Protein AF-0000000080322195 (afdb_homodimer)

Secondary structure (DSSP, 8-state):
--EEEE--S------HHHHHHHHHHT----SS--B--HHHHHHHH--TT-EEEE-SBTTBB--HHHHHHHHHTT--SEEEEEEE-HHHHHHHHHTT-EEEEEEEE----HHHHHHHHTTSSEEEE--HHHHHHHHHHHHHT-SEEEESTTTTSTTTTTSS-EEEE-TTT-SEEEEEEP---SEEEEEEEEE-TTS-EE--S--SSHHHHHHH-SEEEEEEEEE--HHHHHH-GGG-SB-GGG-SEEEE-TTTTTTSBBTTTB---HHHHHHHHT--SHHHHHHHHIIIIIT-SSHHHHIIIII-HHHHHHHHHHHHHHHHT-/--EEEE--S------HHHHHHHHHHT----SS--B--HHHHHHHH--TT-EEEE-SBTTBB--HHHHHHHHHTT--SEEEEEEE-HHHHHHHHHTT-EEEEEEEE----HHHHHHHHTTSSEEEE--HHHHHHHHHHHHHT-SEEEESTTTTSTTTTTSS-EEEE-TTT-SEEEEEEP---SEEEEEEEEE-TTS-EE--S--SSHHHHHHH-SEEEEEEEEE--HHHHHH-GGG--B-GGG-SEEEE-TTTTTTSBBTTTB---HHHHHHHHT--SHHHHHHHHIIIIIT-SSHHHHIIIII-HHHHHHHHHHHHHHHHT-

pLDDT: mean 90.66, std 10.28, range [28.66, 98.88]

InterPro domains:
  IPR004165 Coenzyme A transferase family I [PF01144] (39-248)
  IPR004165 Coenzyme A transferase family I [SM00882] (35-249)
  IPR037171 NagB/RpiA transferase-like [SSF100950] (33-301)

Solvent-accessible surface area (backbone atoms only — not comparable to full-atom values): 31816 Å² total; per-residue (Å²): 55,53,76,72,47,69,26,72,32,84,69,75,73,59,57,40,67,58,49,50,49,43,48,72,73,65,42,58,53,60,93,44,85,26,59,47,52,63,69,54,48,44,66,73,61,56,57,68,54,33,34,36,33,43,39,57,22,45,65,43,32,10,35,36,44,58,51,45,48,42,54,63,67,61,42,30,55,21,33,36,36,23,52,38,35,41,60,58,50,40,51,36,46,70,68,55,21,36,40,34,36,42,29,24,38,78,55,66,39,63,34,48,49,51,37,38,74,71,62,63,30,46,76,34,45,43,41,43,64,52,53,50,45,12,22,42,16,24,39,71,53,27,65,34,32,59,40,68,82,52,63,92,44,81,47,30,52,41,17,54,31,32,30,27,37,32,90,88,77,65,44,81,35,31,37,33,54,14,28,49,32,48,23,24,40,36,36,33,51,33,23,24,50,39,27,36,23,28,66,69,65,92,73,84,58,54,48,30,43,39,58,14,19,68,32,20,38,36,33,12,48,35,78,48,64,62,65,60,46,70,74,39,53,77,53,52,58,37,56,25,54,54,28,62,29,23,22,83,27,67,70,26,17,49,52,15,10,34,80,97,57,26,40,50,38,62,66,62,44,50,56,60,56,63,39,62,46,70,68,56,44,52,50,46,43,44,65,62,36,65,68,37,93,42,66,67,45,28,44,60,75,70,61,27,66,68,54,54,51,49,25,31,51,53,34,56,56,54,58,68,74,96,56,55,76,74,46,68,28,72,32,83,68,74,73,57,56,39,66,56,49,51,49,41,49,72,75,66,44,59,54,60,92,44,85,27,60,47,55,62,69,54,47,44,66,74,62,55,55,67,54,34,34,35,33,44,41,59,22,45,64,44,32,10,35,36,45,58,53,46,47,42,54,63,67,60,42,32,56,21,32,36,36,24,52,38,34,42,59,59,49,42,52,36,48,71,67,56,21,38,40,34,35,42,28,24,38,77,55,67,38,64,35,47,47,50,37,40,74,70,62,63,29,45,77,36,42,43,41,44,66,52,53,50,46,14,23,43,16,24,40,70,52,27,64,36,32,58,41,71,82,52,64,92,44,82,47,32,50,40,18,54,31,34,30,26,37,33,89,86,77,66,44,81,35,32,37,32,53,14,29,49,32,49,22,24,40,36,38,34,51,33,24,24,51,39,28,36,24,27,67,68,64,92,73,86,59,56,48,31,44,40,58,15,19,66,33,20,38,35,34,13,48,34,79,46,65,64,65,60,45,68,74,40,53,78,53,51,58,38,56,26,54,54,27,62,30,25,22,83,27,67,71,27,18,50,51,13,10,37,81,97,57,26,41,50,38,64,67,61,46,48,57,60,58,64,38,62,48,69,69,57,45,51,49,46,45,44,64,61,38,66,68,37,94,42,67,68,43,29,44,61,76,68,62,28,65,69,54,53,52,51,25,30,53,54,34,56,55,53,58,68,74,96

Radius of gyration: 26.54 Å; Cα contacts (8 Å, |Δi|>4): 1556; chains: 2; bounding box: 56×71×61 Å

Organism: NCBI:txid113653

Nearest PDB structures (foldseek):
  1poi-assembly1_A  TM=9.242E-01  e=3.413E-27  Acidaminococcus fermentans
  5n02-assembly1_A  TM=8.565E-01  e=2.895E-23  Myxococcus xanthus DK 1622
  3cdk-assembly1_C  TM=9.092E-01  e=3.772E-18  Bacillus subtilis
  5dbn-assembly2_E  TM=8.834E-01  e=3.186E-15  Escherichia coli DH5[alpha]
  3rrl-assembly1_C  TM=8.432E-01  e=4.586E-15  Helicobacter pylori

Sequence (644 aa):
MEVLDRGDAEFHFVDPDDFREYVRDRKNRNWEDKLMDESEAVKKFVSDGDYLAYDFSSLTRGPQSLIREIIRQRKKYLWICAKFTLLESVLLAGAGCIDKIDVGFLGFGPYIARKVQNGEVKVYDWSNGSITYRLIAGAMGVPFIPARDLLGTDTFKKSGAMAVKDPFTGKPVALLPALNPDVAIIHVQEADIYGNARVYGPTVATLETAMASKKVIISAERIVETIEFRKEPNMTIIPYYLVDAVVHAPFGAYPGGTQGYYEMDSEHYLMLSSIREEEDMQRYLEEYIYSVDSHEEFLEKRVGMKKLKELIKKAQILEGYRMEVLDRGDAEFHFVDPDDFREYVRDRKNRNWEDKLMDESEAVKKFVSDGDYLAYDFSSLTRGPQSLIREIIRQRKKYLWICAKFTLLESVLLAGAGCIDKIDVGFLGFGPYIARKVQNGEVKVYDWSNGSITYRLIAGAMGVPFIPARDLLGTDTFKKSGAMAVKDPFTGKPVALLPALNPDVAIIHVQEADIYGNARVYGPTVATLETAMASKKVIISAERIVETIEFRKEPNMTIIPYYLVDAVVHAPFGAYPGGTQGYYEMDSEHYLMLSSIREEEDMQRYLEEYIYSVDSHEEFLEKRVGMKKLKELIKKAQILEGYR

Foldseek 3Di:
DAFDDFADADDDFDQLVRLVVLLVPPFFQDQDFFADALLCQCVPQPAAQFEEEEFDDLAEQTQQQNLLSCLLVLRAAYEYEYQEPALSVLLCLLSHRYAEYEYQDPPDFQAVVVCCVVNSHPYQYDHSVLSLQLLLCLLVSHQWDKDDVLPPDPNRNSHRWIWGQDPVPRDIIIIRTHDATQEYEGEAAEDESLGFGFHPDDGRCPQSNLSNYSAYEYEYLYHDDVVVCVVPVVRGSHDSSSHNHYYHQNVSSPCHDYQPAFHHDVVVSCQSSNDNDSVSSVVCSVLQRNVADHNVRSCPPPVHPVNNVVRRVVNVVVVVVD/DAFDDFADADDDFDQLVRLVVLLVPPFFQDQDQFADALLCQCVPQPAAQFEEEEFDDLAEFTQQQNLLSLLLVLRAAYEYEYAEPALSVLLCLLSHRYAEYEYQDDPDFQAVVVCCVVNSHPYQYDHSVLSLQLLLCLLVSHFWDKDDVLPPDPNRNSHRWIWGQDPVPRDIIIIRTHDATQEYEGEAAEDESLGFGFHDDDGRCPQSNLSNYSAYEYEYLDHDDPVVCVVPVVRGSHDSSSHNHYYHQNVSSPCHDYQPAFHHDVVVSCQSSNDNDSVSSVVCSVQQRNVADRSVRSCPPPVHDVNNVVGRVVNVVVVVVD

Structure (mmCIF, N/CA/C/O backbone):
data_AF-0000000080322195-model_v1
#
loop_
_entity.id
_entity.type
_entity.pdbx_description
1 polymer 'Acyl CoA:acetate/3-ketoacid CoA transferase, alpha subunit'
#
loop_
_atom_site.group_PDB
_atom_site.id
_atom_site.type_symbol
_atom_site.label_atom_id
_atom_site.label_alt_id
_atom_site.label_comp_id
_atom_site.label_asym_id
_atom_site.label_entity_id
_atom_site.label_seq_id
_atom_site.pdbx_PDB_ins_code
_atom_site.Cartn_x
_atom_site.Cartn_y
_atom_site.Cartn_z
_atom_site.occupancy
_atom_site.B_iso_or_equiv
_atom_site.auth_seq_id
_atom_site.auth_comp_id
_atom_site.auth_asym_id
_atom_site.auth_atom_id
_atom_site.pdbx_PDB_model_num
ATOM 1 N N . MET A 1 1 ? -28.797 -6.578 6.184 1 65 1 MET A N 1
ATOM 2 C CA . MET A 1 1 ? -28.484 -6.152 4.824 1 65 1 MET A CA 1
ATOM 3 C C . MET A 1 1 ? -29.156 -7.059 3.799 1 65 1 MET A C 1
ATOM 5 O O . MET A 1 1 ? -29.109 -8.281 3.912 1 65 1 MET A O 1
ATOM 9 N N . GLU A 1 2 ? -29.969 -6.578 3.076 1 82.06 2 GLU A N 1
ATOM 10 C CA . GLU A 1 2 ? -30.766 -7.285 2.082 1 82.06 2 GLU A CA 1
ATOM 11 C C . GLU A 1 2 ? -29.891 -7.852 0.97 1 82.06 2 GLU A C 1
ATOM 13 O O . GLU A 1 2 ? -29.109 -7.121 0.35 1 82.06 2 GLU A O 1
ATOM 18 N N . VAL A 1 3 ? -30.031 -9.203 0.865 1 86.81 3 VAL A N 1
ATOM 19 C CA . VAL A 1 3 ? -29.328 -9.836 -0.252 1 86.81 3 VAL A CA 1
ATOM 20 C C . VAL A 1 3 ? -30.141 -9.641 -1.537 1 86.81 3 VAL A C 1
ATOM 22 O O . VAL A 1 3 ? -31.312 -9.992 -1.598 1 86.81 3 VAL A O 1
ATOM 25 N N . LEU A 1 4 ? -29.469 -9.133 -2.5 1 90.19 4 LEU A N 1
ATOM 26 C CA . LEU A 1 4 ? -30.125 -8.82 -3.76 1 90.19 4 LEU A CA 1
ATOM 27 C C . LEU A 1 4 ? -29.922 -9.938 -4.777 1 90.19 4 LEU A C 1
ATOM 29 O O . LEU A 1 4 ? -30.797 -10.195 -5.598 1 90.19 4 LEU A O 1
ATOM 33 N N . ASP A 1 5 ? -28.797 -10.461 -4.805 1 89.88 5 ASP A N 1
ATOM 34 C CA . ASP A 1 5 ? -28.422 -11.516 -5.75 1 89.88 5 ASP A CA 1
ATOM 35 C C . ASP A 1 5 ? -27.188 -12.273 -5.273 1 89.88 5 ASP A C 1
ATOM 37 O O . ASP A 1 5 ? -26.5 -11.836 -4.348 1 89.88 5 ASP A O 1
ATOM 41 N N . ARG A 1 6 ? -27 -13.523 -5.863 1 89.62 6 ARG A N 1
ATOM 42 C CA . ARG A 1 6 ? -25.844 -14.336 -5.52 1 89.62 6 ARG A CA 1
ATOM 43 C C . ARG A 1 6 ? -25.25 -14.992 -6.762 1 89.62 6 ARG A C 1
ATOM 45 O O . ARG A 1 6 ? -25.984 -15.4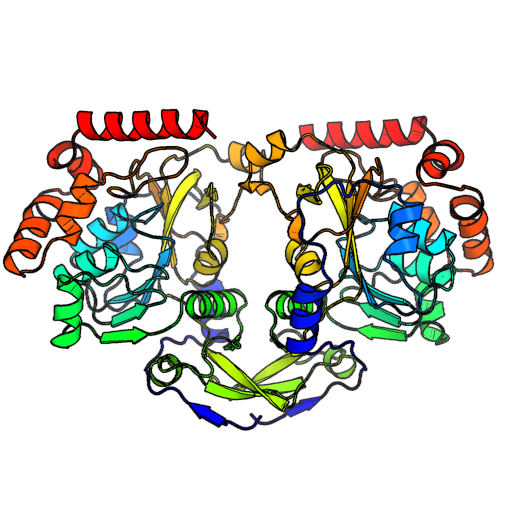53 -7.637 1 89.62 6 ARG A O 1
ATOM 52 N N . GLY A 1 7 ? -23.906 -14.906 -6.766 1 87.62 7 GLY A N 1
ATOM 53 C CA . GLY A 1 7 ? -23.25 -15.695 -7.793 1 87.62 7 GLY A CA 1
ATOM 54 C C . GLY A 1 7 ? -23.359 -17.188 -7.559 1 87.62 7 GLY A C 1
ATOM 55 O O . GLY A 1 7 ? -23.547 -17.641 -6.426 1 87.62 7 GLY A O 1
ATOM 56 N N . ASP A 1 8 ? -23.125 -17.984 -8.625 1 87.56 8 ASP A N 1
ATOM 57 C CA . ASP A 1 8 ? -23.375 -19.406 -8.562 1 87.56 8 ASP A CA 1
ATOM 58 C C . ASP A 1 8 ? -22.078 -20.203 -8.508 1 87.56 8 ASP A C 1
ATOM 60 O O . ASP A 1 8 ? -22.078 -21.406 -8.289 1 87.56 8 ASP A O 1
ATOM 64 N N . ALA A 1 9 ? -21.047 -19.547 -8.578 1 89.38 9 ALA A N 1
ATOM 65 C CA . ALA A 1 9 ? -19.766 -20.266 -8.688 1 89.38 9 ALA A CA 1
ATOM 66 C C . ALA A 1 9 ? -19.25 -20.656 -7.312 1 89.38 9 ALA A C 1
ATOM 68 O O . ALA A 1 9 ? -19.453 -19.938 -6.332 1 89.38 9 ALA A O 1
ATOM 69 N N . GLU A 1 10 ? -18.641 -21.812 -7.293 1 91.75 10 GLU A N 1
ATOM 70 C CA . GLU A 1 10 ? -17.859 -22.156 -6.109 1 91.75 10 GLU A CA 1
ATOM 71 C C . GLU A 1 10 ? -16.672 -21.219 -5.938 1 91.75 10 GLU A C 1
ATOM 73 O O . GLU A 1 10 ? -16.172 -20.641 -6.91 1 91.75 10 GLU A O 1
ATOM 78 N N . PHE A 1 11 ? -16.359 -21 -4.676 1 93.31 11 PHE A N 1
ATOM 79 C CA . PHE A 1 11 ? -15.18 -20.172 -4.41 1 93.31 11 PHE A CA 1
ATOM 80 C C . PHE A 1 11 ? -14.406 -20.688 -3.205 1 93.31 11 PHE A C 1
ATOM 82 O O . PHE A 1 11 ? -14.992 -21.312 -2.316 1 93.31 11 PHE A O 1
ATOM 89 N N . HIS A 1 12 ? -13.094 -20.5 -3.258 1 94.94 12 HIS A N 1
ATOM 90 C CA . HIS A 1 12 ? -12.227 -20.844 -2.135 1 94.94 12 HIS A CA 1
ATOM 91 C C . HIS A 1 12 ? -12.375 -19.828 -1.005 1 94.94 12 HIS A C 1
ATOM 93 O O . HIS A 1 12 ? -12.305 -18.625 -1.236 1 94.94 12 HIS A O 1
ATOM 99 N N . PHE A 1 13 ? -12.664 -20.391 0.154 1 96.25 13 PHE A N 1
ATOM 100 C CA . PHE A 1 13 ? -12.867 -19.5 1.298 1 96.25 13 PHE A CA 1
ATOM 101 C C . PHE A 1 13 ? -12.305 -20.141 2.568 1 96.25 13 PHE A C 1
ATOM 103 O O . PHE A 1 13 ? -12.531 -21.312 2.84 1 96.25 13 PHE A O 1
ATOM 110 N N . VAL A 1 14 ? -11.484 -19.312 3.244 1 96.38 14 VAL A N 1
ATOM 111 C CA . VAL A 1 14 ? -10.961 -19.672 4.562 1 96.38 14 VAL A CA 1
ATOM 112 C C . VAL A 1 14 ? -11.5 -18.688 5.605 1 96.38 14 VAL A C 1
ATOM 114 O O . VAL A 1 14 ? -11.375 -17.469 5.445 1 96.38 14 VAL A O 1
ATOM 117 N N . ASP A 1 15 ? -12.062 -19.266 6.656 1 96 15 ASP A N 1
ATOM 118 C CA . ASP A 1 15 ? -12.492 -18.422 7.754 1 96 15 ASP A CA 1
ATOM 119 C C . ASP A 1 15 ? -11.328 -17.594 8.305 1 96 15 ASP A C 1
ATOM 121 O O . ASP A 1 15 ? -10.258 -18.141 8.578 1 96 15 ASP A O 1
ATOM 125 N N . PRO A 1 16 ? -11.578 -16.266 8.461 1 94.88 16 PRO A N 1
ATOM 126 C CA . PRO A 1 16 ? -10.484 -15.422 8.938 1 94.88 16 PRO A CA 1
ATOM 127 C C . PRO A 1 16 ? -9.891 -15.914 10.25 1 94.88 16 PRO A C 1
ATOM 129 O O . PRO A 1 16 ? -8.68 -15.797 10.469 1 94.88 16 PRO A O 1
ATOM 132 N N . ASP A 1 17 ? -10.641 -16.469 11.133 1 94.75 17 ASP A N 1
ATOM 133 C CA . ASP A 1 17 ? -10.125 -16.984 12.391 1 94.75 17 ASP A CA 1
ATOM 134 C C . ASP A 1 17 ? -9.25 -18.219 12.164 1 94.75 17 ASP A C 1
ATOM 136 O O . ASP A 1 17 ? -8.242 -18.406 12.844 1 94.75 17 ASP A O 1
ATOM 140 N N . ASP A 1 18 ? -9.68 -19.016 11.242 1 96.44 18 ASP A N 1
ATOM 141 C CA . ASP A 1 18 ? -8.883 -20.188 10.906 1 96.44 18 ASP A CA 1
ATOM 142 C C . ASP A 1 18 ? -7.543 -19.797 10.305 1 96.44 18 ASP A C 1
ATOM 144 O O . ASP A 1 18 ? -6.512 -20.391 10.609 1 96.44 18 ASP A O 1
ATOM 148 N N . PHE A 1 19 ? -7.648 -18.812 9.523 1 96.94 19 PHE A N 1
ATOM 149 C CA . PHE A 1 19 ? -6.41 -18.344 8.922 1 96.94 19 PHE A CA 1
ATOM 150 C C . PHE A 1 19 ? -5.48 -17.766 9.992 1 96.94 19 PHE A C 1
ATOM 152 O O . PHE A 1 19 ? -4.277 -18.031 9.977 1 96.94 19 PHE A O 1
ATOM 159 N N . ARG A 1 20 ? -5.934 -16.984 10.844 1 93.94 20 ARG A N 1
ATOM 160 C CA . ARG A 1 20 ? -5.141 -16.422 11.938 1 93.94 20 ARG A CA 1
ATOM 161 C C . ARG A 1 20 ? -4.516 -17.516 12.789 1 93.94 20 ARG A C 1
ATOM 163 O O . ARG A 1 20 ? -3.365 -17.406 13.219 1 93.94 20 ARG A O 1
ATOM 170 N N . GLU A 1 21 ? -5.344 -18.484 13.062 1 95.75 21 GLU A N 1
ATOM 171 C CA . GLU A 1 21 ? -4.836 -19.625 13.82 1 95.75 21 GLU A CA 1
ATOM 172 C C . GLU A 1 21 ? -3.68 -20.297 13.094 1 95.75 21 GLU A C 1
ATOM 174 O O . GLU A 1 21 ? -2.664 -20.641 13.711 1 95.75 21 GLU A O 1
ATOM 179 N N . TYR A 1 22 ? -3.855 -20.5 11.844 1 96.19 22 TYR A N 1
ATOM 180 C CA . TYR A 1 22 ? -2.783 -21.094 11.055 1 96.19 22 TYR A CA 1
ATOM 181 C C . TYR A 1 22 ? -1.514 -20.266 11.133 1 96.19 22 TYR A C 1
ATOM 183 O O . TYR A 1 22 ? -0.429 -20.781 11.391 1 96.19 22 TYR A O 1
ATOM 191 N N . VAL A 1 23 ? -1.687 -18.984 10.953 1 94.12 23 VAL A N 1
ATOM 192 C CA . VAL A 1 23 ? -0.541 -18.078 10.938 1 94.12 23 VAL A CA 1
ATOM 193 C C . VAL A 1 23 ? 0.139 -18.094 12.305 1 94.12 23 VAL A C 1
ATOM 195 O O . VAL A 1 23 ? 1.369 -18.125 12.391 1 94.12 23 VAL A O 1
ATOM 198 N N . ARG A 1 24 ? -0.6 -18.078 13.305 1 92.69 24 ARG A N 1
ATOM 199 C CA . ARG A 1 24 ? -0.077 -18.062 14.664 1 92.69 24 ARG A CA 1
ATOM 200 C C . ARG A 1 24 ? 0.658 -19.359 14.992 1 92.69 24 ARG A C 1
ATOM 202 O O . ARG A 1 24 ? 1.75 -19.328 15.562 1 92.69 24 ARG A O 1
ATOM 209 N N . ASP A 1 25 ? 0.121 -20.438 14.531 1 94.81 25 ASP A N 1
ATOM 210 C CA . ASP A 1 25 ? 0.56 -21.734 15.047 1 94.81 25 ASP A CA 1
ATOM 211 C C . ASP A 1 25 ? 1.49 -22.422 14.062 1 94.81 25 ASP A C 1
ATOM 213 O O . ASP A 1 25 ? 2.314 -23.25 14.453 1 94.81 25 ASP A O 1
ATOM 217 N N . ARG A 1 26 ? 1.352 -22.078 12.781 1 93.88 26 ARG A N 1
ATOM 218 C CA . ARG A 1 26 ? 2.02 -22.922 11.805 1 93.88 26 ARG A CA 1
ATOM 219 C C . ARG A 1 26 ? 2.99 -22.125 10.945 1 93.88 26 ARG A C 1
ATOM 221 O O . ARG A 1 26 ? 3.967 -22.656 10.422 1 93.88 26 ARG A O 1
ATOM 228 N N . LYS A 1 27 ? 2.693 -20.875 10.805 1 93.56 27 LYS A N 1
ATOM 229 C CA . LYS A 1 27 ? 3.551 -20.047 9.953 1 93.56 27 LYS A CA 1
ATOM 230 C C . LYS A 1 27 ? 4.91 -19.812 10.602 1 93.56 27 LYS A C 1
ATOM 232 O O . LYS A 1 27 ? 4.988 -19.438 11.766 1 93.56 27 LYS A O 1
ATOM 237 N N . ASN A 1 28 ? 5.973 -20.141 9.805 1 89 28 ASN A N 1
ATOM 238 C CA . ASN A 1 28 ? 7.32 -19.844 10.281 1 89 28 ASN A CA 1
ATOM 239 C C . ASN A 1 28 ? 7.664 -18.375 10.133 1 89 28 ASN A C 1
ATOM 241 O O . ASN A 1 28 ? 7.91 -17.891 9.023 1 89 28 ASN A O 1
ATOM 245 N N . ARG A 1 29 ? 7.781 -17.641 11.195 1 90.69 29 ARG A N 1
ATOM 246 C CA . ARG A 1 29 ? 8.047 -16.219 11.156 1 90.69 29 ARG A CA 1
ATOM 247 C C . ARG A 1 29 ? 9.43 -15.898 11.711 1 90.69 29 ARG A C 1
ATOM 249 O O . ARG A 1 29 ? 9.742 -14.734 11.984 1 90.69 29 ARG A O 1
ATOM 256 N N . ASN A 1 30 ? 10.172 -16.953 11.805 1 90.94 30 ASN A N 1
ATOM 257 C CA . ASN A 1 30 ? 11.477 -16.781 12.438 1 90.94 30 ASN A CA 1
ATOM 258 C C . ASN A 1 30 ? 12.5 -16.219 11.461 1 90.94 30 ASN A C 1
ATOM 260 O O . ASN A 1 30 ? 12.406 -16.438 10.25 1 90.94 30 ASN A O 1
ATOM 264 N N . TRP A 1 31 ? 13.383 -15.469 12.086 1 93.31 31 TRP A N 1
ATOM 265 C CA . TRP A 1 31 ? 14.547 -14.977 11.359 1 93.31 31 TRP A CA 1
ATOM 266 C C . TRP A 1 31 ? 15.602 -16.062 11.219 1 93.31 31 TRP A C 1
ATOM 268 O O . TRP A 1 31 ? 16.594 -16.078 11.938 1 93.31 31 TRP A O 1
ATOM 278 N N . GLU A 1 32 ? 15.469 -16.922 10.227 1 96.06 32 GLU A N 1
ATOM 279 C CA . GLU A 1 32 ? 16.391 -18.016 9.977 1 96.06 32 GLU A CA 1
ATOM 280 C C . GLU A 1 32 ? 16.656 -18.172 8.477 1 96.06 32 GLU A C 1
ATOM 282 O O . GLU A 1 32 ? 15.984 -17.547 7.652 1 96.06 32 GLU A O 1
ATOM 287 N N . ASP A 1 33 ? 17.594 -18.984 8.258 1 97.69 33 ASP A N 1
ATOM 288 C CA . ASP A 1 33 ? 17.938 -19.281 6.867 1 97.69 33 ASP A CA 1
ATOM 289 C C . ASP A 1 33 ? 16.828 -20.062 6.172 1 97.69 33 ASP A C 1
ATOM 291 O O . ASP A 1 33 ? 16.484 -21.172 6.582 1 97.69 33 ASP A O 1
ATOM 295 N N . LYS A 1 34 ? 16.297 -19.469 5.109 1 98.12 34 LYS A N 1
ATOM 296 C CA . LYS A 1 34 ? 15.18 -20.078 4.379 1 98.12 34 LYS A CA 1
ATOM 297 C C . LYS A 1 34 ? 15.57 -20.375 2.938 1 98.12 34 LYS A C 1
ATOM 299 O O . LYS A 1 34 ? 14.719 -20.734 2.119 1 98.12 34 LYS A O 1
ATOM 304 N N . LEU A 1 35 ? 16.844 -20.125 2.623 1 98.5 35 LEU A N 1
ATOM 305 C CA . LEU A 1 35 ? 17.344 -20.453 1.296 1 98.5 35 LEU A CA 1
ATOM 306 C C . LEU A 1 35 ? 17.406 -21.969 1.086 1 98.5 35 LEU A C 1
ATOM 308 O O . LEU A 1 35 ? 17.938 -22.688 1.924 1 98.5 35 LEU A O 1
ATOM 312 N N . MET A 1 36 ? 16.828 -22.422 0.031 1 98.38 36 MET A N 1
ATOM 313 C CA . MET A 1 36 ? 16.844 -23.859 -0.282 1 98.38 36 MET A CA 1
ATOM 314 C C . MET A 1 36 ? 16.688 -24.078 -1.783 1 98.38 36 MET A C 1
ATOM 316 O O . MET A 1 36 ? 16.438 -23.141 -2.537 1 98.38 36 MET A O 1
ATOM 320 N N . ASP A 1 37 ? 16.828 -25.281 -2.188 1 98.06 37 ASP A N 1
ATOM 321 C CA . ASP A 1 37 ? 16.688 -25.641 -3.596 1 98.06 37 ASP A CA 1
ATOM 322 C C . ASP A 1 37 ? 15.227 -25.578 -4.031 1 98.06 37 ASP A C 1
ATOM 324 O O . ASP A 1 37 ? 14.32 -25.875 -3.24 1 98.06 37 ASP A O 1
ATOM 328 N N . GLU A 1 38 ? 15.102 -25.203 -5.266 1 98.56 38 GLU A N 1
ATOM 329 C CA . GLU A 1 38 ? 13.766 -25.078 -5.832 1 98.56 38 GLU A CA 1
ATOM 330 C C . GLU A 1 38 ? 12.961 -26.375 -5.656 1 98.56 38 GLU A C 1
ATOM 332 O O . GLU A 1 38 ? 11.781 -26.328 -5.316 1 98.56 38 GLU A O 1
ATOM 337 N N . SER A 1 39 ? 13.648 -27.469 -5.953 1 98.62 39 SER A N 1
ATOM 338 C CA . SER A 1 39 ? 12.984 -28.766 -5.824 1 98.62 39 SER A CA 1
ATOM 339 C C . SER A 1 39 ? 12.531 -29.016 -4.391 1 98.62 39 SER A C 1
ATOM 341 O O . SER A 1 39 ? 11.43 -29.531 -4.164 1 98.62 39 SER A O 1
ATOM 343 N N . GLU A 1 40 ? 13.297 -28.656 -3.459 1 98.69 40 GLU A N 1
ATOM 344 C CA . GLU A 1 40 ? 12.953 -28.828 -2.051 1 98.69 40 GLU A CA 1
ATOM 345 C C . GLU A 1 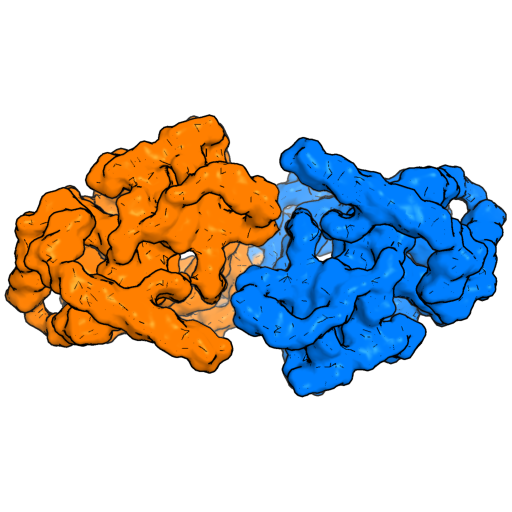40 ? 11.789 -27.906 -1.659 1 98.69 40 GLU A C 1
ATOM 347 O O . GLU A 1 40 ? 10.883 -28.328 -0.945 1 98.69 40 GLU A O 1
ATOM 352 N N . ALA A 1 41 ? 11.844 -26.688 -2.068 1 98.81 41 ALA A N 1
ATOM 353 C CA . ALA A 1 41 ? 10.812 -25.719 -1.739 1 98.81 41 ALA A CA 1
ATOM 354 C C . ALA A 1 41 ? 9.438 -26.188 -2.221 1 98.81 41 ALA A C 1
ATOM 356 O O . ALA A 1 41 ? 8.469 -26.172 -1.462 1 98.81 41 ALA A O 1
ATOM 357 N N . VAL A 1 42 ? 9.398 -26.625 -3.467 1 98.88 42 VAL A N 1
ATOM 358 C CA . VAL A 1 42 ? 8.133 -27.062 -4.039 1 98.88 42 VAL A CA 1
ATOM 359 C C . VAL A 1 42 ? 7.656 -28.328 -3.342 1 98.88 42 VAL A C 1
ATOM 361 O O . VAL A 1 42 ? 6.48 -28.453 -2.986 1 98.88 42 VAL A O 1
ATOM 364 N N . LYS A 1 43 ? 8.57 -29.266 -3.162 1 98.75 43 LYS A N 1
ATOM 365 C CA . LYS A 1 43 ? 8.219 -30.516 -2.492 1 98.75 43 LYS A CA 1
ATOM 366 C C . LYS A 1 43 ? 7.656 -30.25 -1.098 1 98.75 43 LYS A C 1
ATOM 368 O O . LYS A 1 43 ? 6.68 -30.875 -0.688 1 98.75 43 LYS A O 1
ATOM 373 N N . LYS A 1 44 ? 8.188 -29.375 -0.421 1 98.5 44 LYS A N 1
ATOM 374 C CA . LYS A 1 44 ? 7.871 -29.125 0.982 1 98.5 44 LYS A CA 1
ATOM 375 C C . LYS A 1 44 ? 6.602 -28.281 1.119 1 98.5 44 LYS A C 1
ATOM 377 O O . LYS A 1 44 ? 5.812 -28.5 2.043 1 98.5 44 LYS A O 1
ATOM 382 N N . PHE A 1 45 ? 6.348 -27.375 0.204 1 98.56 45 PHE A N 1
ATOM 383 C CA . PHE A 1 45 ? 5.359 -26.344 0.526 1 98.56 45 PHE A CA 1
ATOM 384 C C . PHE A 1 45 ? 4.199 -26.391 -0.459 1 98.56 45 PHE A C 1
ATOM 386 O O . PHE A 1 45 ? 3.203 -25.672 -0.281 1 98.56 45 PHE A O 1
ATOM 393 N N . VAL A 1 46 ? 4.285 -27.109 -1.539 1 98.69 46 VAL A N 1
ATOM 394 C CA . VAL A 1 46 ? 3.17 -27.281 -2.461 1 98.69 46 VAL A CA 1
ATOM 395 C C . VAL A 1 46 ? 2.643 -28.719 -2.363 1 98.69 46 VAL A C 1
ATOM 397 O O . VAL A 1 46 ? 3.385 -29.672 -2.596 1 98.69 46 VAL A O 1
ATOM 400 N N . SER A 1 47 ? 1.395 -28.844 -2.055 1 98.62 47 SER A N 1
ATOM 401 C CA . SER A 1 47 ? 0.758 -30.156 -1.951 1 98.62 47 SER A CA 1
ATOM 402 C C . SER A 1 47 ? -0.335 -30.328 -3 1 98.62 47 SER A C 1
ATOM 404 O O . SER A 1 47 ? -0.9 -29.344 -3.48 1 98.62 47 SER A O 1
ATOM 406 N N . ASP A 1 48 ? -0.593 -31.547 -3.338 1 98.62 48 ASP A N 1
ATOM 407 C CA . ASP A 1 48 ? -1.752 -31.828 -4.184 1 98.62 48 ASP A CA 1
ATOM 408 C C . ASP A 1 48 ? -3.029 -31.266 -3.561 1 98.62 48 ASP A C 1
ATOM 410 O O . ASP A 1 48 ? -3.236 -31.375 -2.352 1 98.62 48 ASP A O 1
ATOM 414 N N . GLY A 1 49 ? -3.787 -30.578 -4.359 1 98.44 49 GLY A N 1
ATOM 415 C CA . GLY A 1 49 ? -5.059 -30.062 -3.879 1 98.44 49 GLY A CA 1
ATOM 416 C C . GLY A 1 49 ? -4.969 -28.641 -3.342 1 98.44 49 GLY A C 1
ATOM 417 O O . GLY A 1 49 ? -5.984 -28.047 -2.998 1 98.44 49 GLY A O 1
ATOM 418 N N . ASP A 1 50 ? -3.795 -28.094 -3.314 1 98.62 50 ASP A N 1
ATOM 419 C CA . ASP A 1 50 ? -3.6 -26.75 -2.791 1 98.62 50 ASP A CA 1
ATOM 420 C C . ASP A 1 50 ? -4.285 -25.719 -3.678 1 98.62 50 ASP A C 1
ATOM 422 O O . ASP A 1 50 ? -4.363 -25.891 -4.895 1 98.62 50 ASP A O 1
ATOM 426 N N . TYR A 1 51 ? -4.789 -24.656 -3.102 1 98.31 51 TYR A N 1
ATOM 427 C CA . TYR A 1 51 ? -5.066 -23.406 -3.803 1 98.31 51 TYR A CA 1
ATOM 428 C C . TYR A 1 51 ? -3.797 -22.578 -3.957 1 98.31 51 TYR A C 1
ATOM 430 O O . TYR A 1 51 ? -3.207 -22.141 -2.965 1 98.31 51 TYR A O 1
ATOM 438 N N . LEU A 1 52 ? -3.443 -22.344 -5.164 1 97.62 52 LEU A N 1
ATOM 439 C CA . LEU A 1 52 ? -2.152 -21.719 -5.445 1 97.62 52 LEU A CA 1
ATOM 440 C C . LEU A 1 52 ? -2.332 -20.375 -6.137 1 97.62 52 LEU A C 1
ATOM 442 O O . LEU A 1 52 ? -2.99 -20.297 -7.176 1 97.62 52 LEU A O 1
ATOM 446 N N . ALA A 1 53 ? -1.75 -19.312 -5.508 1 95.75 53 ALA A N 1
ATOM 447 C CA . ALA A 1 53 ? -1.704 -18 -6.148 1 95.75 53 ALA A CA 1
ATOM 448 C C . ALA A 1 53 ? -0.297 -17.688 -6.645 1 95.75 53 ALA A C 1
ATOM 450 O O . ALA A 1 53 ? 0.688 -17.953 -5.957 1 95.75 53 ALA A O 1
ATOM 451 N N . TYR A 1 54 ? -0.234 -17.281 -7.801 1 92.19 54 TYR A N 1
ATOM 452 C CA . TYR A 1 54 ? 1.052 -16.75 -8.242 1 92.19 54 TYR A CA 1
ATOM 453 C C . TYR A 1 54 ? 0.93 -15.289 -8.656 1 92.19 54 TYR A C 1
ATOM 455 O O . TYR A 1 54 ? -0.135 -14.852 -9.094 1 92.19 54 TYR A O 1
ATOM 463 N N . ASP A 1 55 ? 1.934 -14.562 -8.383 1 84.31 55 ASP A N 1
ATOM 464 C CA . ASP A 1 55 ? 1.957 -13.133 -8.656 1 84.31 55 ASP A CA 1
ATOM 465 C C . ASP A 1 55 ? 2.545 -12.844 -10.039 1 84.31 55 ASP A C 1
ATOM 467 O O . ASP A 1 55 ? 3.457 -13.539 -10.484 1 84.31 55 ASP A O 1
ATOM 471 N N . PHE A 1 56 ? 1.908 -11.789 -10.664 1 74.44 56 PHE A N 1
ATOM 472 C CA . PHE A 1 56 ? 2.281 -11.188 -11.938 1 74.44 56 PHE A CA 1
ATOM 473 C C . PHE A 1 56 ? 2.102 -12.18 -13.078 1 74.44 56 PHE A C 1
ATOM 475 O O . PHE A 1 56 ? 1.131 -12.938 -13.102 1 74.44 56 PHE A O 1
ATOM 482 N N . SER A 1 57 ? 2.83 -12.023 -14.211 1 67.31 57 SER A N 1
ATOM 483 C CA . SER A 1 57 ? 2.453 -12.789 -15.391 1 67.31 57 SER A CA 1
ATOM 484 C C . SER A 1 57 ? 3.682 -13.242 -16.172 1 67.31 57 SER A C 1
ATOM 486 O O . SER A 1 57 ? 4.805 -12.844 -15.859 1 67.31 57 SER A O 1
ATOM 488 N N . SER A 1 58 ? 3.328 -14.07 -17 1 71.31 58 SER A N 1
ATOM 489 C CA . SER A 1 58 ? 4.355 -14.68 -17.844 1 71.31 58 SER A CA 1
ATOM 490 C C . SER A 1 58 ? 5.07 -13.625 -18.688 1 71.31 58 SER A C 1
ATOM 492 O O . SER A 1 58 ? 6.121 -13.898 -19.266 1 71.31 58 SER A O 1
ATOM 494 N N . LEU A 1 59 ? 4.504 -12.492 -18.672 1 76.69 59 LEU A N 1
ATOM 495 C CA . LEU A 1 59 ? 5.176 -11.445 -19.438 1 76.69 59 LEU A CA 1
ATOM 496 C C . LEU A 1 59 ? 6.246 -10.766 -18.594 1 76.69 59 LEU A C 1
ATOM 498 O O . LEU A 1 59 ? 7.309 -10.398 -19.094 1 76.69 59 LEU A O 1
ATOM 502 N N . THR A 1 60 ? 5.863 -10.672 -17.422 1 81.94 60 THR A N 1
ATOM 503 C CA . THR A 1 60 ? 6.797 -9.977 -16.547 1 81.94 60 THR A CA 1
ATOM 504 C C . THR A 1 60 ? 6.738 -10.547 -15.133 1 81.94 60 THR A C 1
ATOM 506 O O . THR A 1 60 ? 5.668 -10.625 -14.531 1 81.94 60 THR A O 1
ATOM 509 N N . ARG A 1 61 ? 7.926 -11.016 -14.688 1 87.5 61 ARG A N 1
ATOM 510 C CA . ARG A 1 61 ? 8.18 -11.43 -13.312 1 87.5 61 ARG A CA 1
ATOM 511 C C . ARG A 1 61 ? 7.262 -12.578 -12.914 1 87.5 61 ARG A C 1
ATOM 513 O O . ARG A 1 61 ? 6.836 -12.664 -11.758 1 87.5 61 ARG A O 1
ATOM 520 N N . GLY A 1 62 ? 6.781 -13.328 -13.844 1 90.19 62 GLY A N 1
ATOM 521 C CA . GLY A 1 62 ? 6.102 -14.562 -13.5 1 90.19 62 GLY A CA 1
ATOM 522 C C . GLY A 1 62 ? 7.031 -15.609 -12.906 1 90.19 62 GLY A C 1
ATOM 523 O O . GLY A 1 62 ? 8.18 -15.727 -13.328 1 90.19 62 GLY A O 1
ATOM 524 N N . PRO A 1 63 ? 6.555 -16.344 -11.883 1 94.56 63 PRO A N 1
ATOM 525 C CA . PRO A 1 63 ? 7.414 -17.359 -11.266 1 94.56 63 PRO A CA 1
ATOM 526 C C . PRO A 1 63 ? 7.488 -18.641 -12.086 1 94.56 63 PRO A C 1
ATOM 528 O O . PRO A 1 63 ? 7.152 -19.719 -11.578 1 94.56 63 PRO A O 1
ATOM 531 N N . GLN A 1 64 ? 8.055 -18.562 -13.227 1 95.69 64 GLN A N 1
ATOM 532 C CA . GLN A 1 64 ? 8.008 -19.641 -14.219 1 95.69 64 GLN A CA 1
ATOM 533 C C . GLN A 1 64 ? 8.883 -20.812 -13.797 1 95.69 64 GLN A C 1
ATOM 535 O O . GLN A 1 64 ? 8.562 -21.969 -14.086 1 95.69 64 GLN A O 1
ATOM 540 N N . SER A 1 65 ? 9.992 -20.516 -13.188 1 97.5 65 SER A N 1
ATOM 541 C CA . SER A 1 65 ? 10.844 -21.609 -12.734 1 97.5 65 SER A CA 1
ATOM 542 C C . SER A 1 65 ? 10.117 -22.484 -11.727 1 97.5 65 SER A C 1
ATOM 544 O O . SER A 1 65 ? 10.203 -23.719 -11.789 1 97.5 65 SER A O 1
ATOM 546 N N . LEU A 1 66 ? 9.398 -21.859 -10.852 1 98 66 LEU A N 1
ATOM 547 C CA . LEU A 1 66 ? 8.648 -22.594 -9.844 1 98 66 LEU A CA 1
ATOM 548 C C . LEU A 1 66 ? 7.492 -23.359 -10.484 1 98 66 LEU A C 1
ATOM 550 O O . LEU A 1 66 ? 7.176 -24.484 -10.07 1 98 66 LEU A O 1
ATOM 554 N N . ILE A 1 67 ? 6.863 -22.781 -11.5 1 96.75 67 ILE A N 1
ATOM 555 C CA . ILE A 1 67 ? 5.797 -23.453 -12.234 1 96.75 67 ILE A CA 1
ATOM 556 C C . ILE A 1 67 ? 6.34 -24.719 -12.883 1 96.75 67 ILE A C 1
ATOM 558 O O . ILE A 1 67 ? 5.734 -25.797 -12.781 1 96.75 67 ILE A O 1
ATOM 562 N N . ARG A 1 68 ? 7.484 -24.625 -13.477 1 97.88 68 ARG A N 1
ATOM 563 C CA . ARG A 1 68 ? 8.094 -25.797 -14.109 1 97.88 68 ARG A CA 1
ATOM 564 C C . ARG A 1 68 ? 8.43 -26.875 -13.078 1 97.88 68 ARG A C 1
ATOM 566 O O . ARG A 1 68 ? 8.273 -28.062 -13.344 1 97.88 68 ARG A O 1
ATOM 573 N N . GLU A 1 69 ? 8.859 -26.391 -11.938 1 98.75 69 GLU A N 1
ATOM 574 C CA . GLU A 1 69 ? 9.188 -27.359 -10.898 1 98.75 69 GLU A CA 1
ATOM 575 C C . GLU A 1 69 ? 7.934 -28.078 -10.391 1 98.75 69 GLU A C 1
ATOM 577 O O . GLU A 1 69 ? 7.961 -29.281 -10.125 1 98.75 69 GLU A O 1
ATOM 582 N N . ILE A 1 70 ? 6.852 -27.375 -10.25 1 98.69 70 ILE A N 1
ATOM 583 C CA . ILE A 1 70 ? 5.574 -27.953 -9.852 1 98.69 70 ILE A CA 1
ATOM 584 C C . ILE A 1 70 ? 5.164 -29.031 -10.852 1 98.69 70 ILE A C 1
ATOM 586 O O . ILE A 1 70 ? 4.715 -30.109 -10.461 1 98.69 70 ILE A O 1
ATOM 590 N N . ILE A 1 71 ? 5.375 -28.75 -12.102 1 98.56 71 ILE A N 1
ATOM 591 C CA . ILE A 1 71 ? 5.047 -29.688 -13.18 1 98.56 71 ILE A CA 1
ATOM 592 C C . ILE A 1 71 ? 5.977 -30.891 -13.117 1 98.56 71 ILE A C 1
ATOM 594 O O . ILE A 1 71 ? 5.527 -32.031 -13.234 1 98.56 71 ILE A O 1
ATOM 598 N N . ARG A 1 72 ? 7.254 -30.625 -12.898 1 98.56 72 ARG A N 1
ATOM 599 C CA . ARG A 1 72 ? 8.234 -31.703 -12.828 1 98.56 72 ARG A CA 1
ATOM 600 C C . ARG A 1 72 ? 7.887 -32.688 -11.719 1 98.56 72 ARG A C 1
ATOM 602 O O . ARG A 1 72 ? 8.086 -33.906 -11.867 1 98.56 72 ARG A O 1
ATOM 609 N N . GLN A 1 73 ? 7.371 -32.125 -10.672 1 98.5 73 GLN A N 1
ATOM 610 C CA . GLN A 1 73 ? 7.031 -32.969 -9.531 1 98.5 73 GLN A CA 1
ATOM 611 C C . GLN A 1 73 ? 5.633 -33.562 -9.672 1 98.5 73 GLN A C 1
ATOM 613 O O . GLN A 1 73 ? 5.156 -34.25 -8.781 1 98.5 73 GLN A O 1
ATOM 618 N N . ARG A 1 74 ? 4.941 -33.25 -10.695 1 98.19 74 ARG A N 1
ATOM 619 C CA . ARG A 1 74 ? 3.648 -33.812 -11.078 1 98.19 74 ARG A CA 1
ATOM 620 C C . ARG A 1 74 ? 2.6 -33.531 -10.008 1 98.19 74 ARG A C 1
ATOM 622 O O . ARG A 1 74 ? 1.825 -34.438 -9.648 1 98.19 74 ARG A O 1
ATOM 629 N N . LYS A 1 75 ? 2.658 -32.344 -9.414 1 98.62 75 LYS A N 1
ATOM 630 C CA . LYS A 1 75 ? 1.588 -31.953 -8.5 1 98.62 75 LYS A CA 1
ATOM 631 C C . LYS A 1 75 ? 0.228 -32 -9.188 1 98.62 75 LYS A C 1
ATOM 633 O O . LYS A 1 75 ? 0.134 -31.812 -10.398 1 98.62 75 LYS A O 1
ATOM 638 N N . LYS A 1 76 ? -0.831 -32.25 -8.398 1 98.12 76 LYS A N 1
ATOM 639 C CA . LYS A 1 76 ? -2.139 -32.438 -9.016 1 98.12 76 LYS A CA 1
ATOM 640 C C . LYS A 1 76 ? -3.242 -31.781 -8.195 1 98.12 76 LYS A C 1
ATOM 642 O O . LYS A 1 76 ? -3.023 -31.406 -7.043 1 98.12 76 LYS A O 1
ATOM 647 N N . TYR A 1 77 ? -4.387 -31.625 -8.891 1 98.12 77 TYR A N 1
ATOM 648 C CA . TYR A 1 77 ? -5.645 -31.172 -8.305 1 98.12 77 TYR A CA 1
ATOM 649 C C . TYR A 1 77 ? -5.512 -29.75 -7.762 1 98.12 77 TYR A C 1
ATOM 651 O O . TYR A 1 77 ? -6.156 -29.406 -6.77 1 98.12 77 TYR A O 1
ATOM 659 N N . LEU A 1 78 ? -4.652 -28.984 -8.336 1 98.19 78 LEU A N 1
ATOM 660 C CA . LEU A 1 78 ? -4.469 -27.625 -7.867 1 98.19 78 LEU A CA 1
ATOM 661 C C . LEU A 1 78 ? -5.613 -26.734 -8.336 1 98.19 78 LEU A C 1
ATOM 663 O O . LEU A 1 78 ? -6.172 -26.938 -9.414 1 98.19 78 LEU A O 1
ATOM 667 N N . TRP A 1 79 ? -6.031 -25.812 -7.523 1 97.44 79 TRP A N 1
ATOM 668 C CA . TRP A 1 79 ? -6.832 -24.641 -7.855 1 97.44 79 TRP A CA 1
ATOM 669 C C . TRP A 1 79 ? -5.965 -23.391 -7.926 1 97.44 79 TRP A C 1
ATOM 671 O O . TRP A 1 79 ? -5.422 -22.953 -6.914 1 97.44 79 TRP A O 1
ATOM 681 N N . ILE A 1 80 ? -5.863 -22.797 -9.102 1 94.62 80 ILE A N 1
ATOM 682 C CA . ILE A 1 80 ? -4.906 -21.703 -9.203 1 94.62 80 ILE A CA 1
ATOM 683 C C . ILE A 1 80 ? -5.648 -20.375 -9.367 1 94.62 80 ILE A C 1
ATOM 685 O O . ILE A 1 80 ? -6.797 -20.359 -9.82 1 94.62 80 ILE A O 1
ATOM 689 N N . CYS A 1 81 ? -4.977 -19.312 -8.906 1 91.5 81 CYS A N 1
ATOM 690 C CA . CYS A 1 81 ? -5.473 -17.953 -9.094 1 91.5 81 CYS A CA 1
ATOM 691 C C . CYS A 1 81 ? -4.363 -17.031 -9.602 1 91.5 81 CYS A C 1
ATOM 693 O O . CYS A 1 81 ? -3.244 -17.062 -9.086 1 91.5 81 CYS A O 1
ATOM 695 N N . ALA A 1 82 ? -4.695 -16.469 -10.688 1 76.5 82 ALA A N 1
ATOM 696 C CA . ALA A 1 82 ? -3.77 -15.438 -11.148 1 76.5 82 ALA A CA 1
ATOM 697 C C . ALA A 1 82 ? -4.523 -14.25 -11.742 1 76.5 82 ALA A C 1
ATOM 699 O O . ALA A 1 82 ? -5.539 -14.43 -12.422 1 76.5 82 ALA A O 1
ATOM 700 N N . LYS A 1 83 ? -4.051 -13.141 -11.586 1 76.69 83 LYS A N 1
ATOM 701 C CA . LYS A 1 83 ? -4.582 -11.93 -12.211 1 76.69 83 LYS A CA 1
ATOM 702 C C . LYS A 1 83 ? -4.418 -11.984 -13.727 1 76.69 83 LYS A C 1
ATOM 704 O O . LYS A 1 83 ? -5.348 -11.648 -14.461 1 76.69 83 LYS A O 1
ATOM 709 N N . PHE A 1 84 ? -3.266 -12.531 -13.992 1 74.25 84 PHE A N 1
ATOM 710 C CA . PHE A 1 84 ? -2.98 -12.852 -15.391 1 74.25 84 PHE A CA 1
ATOM 711 C C . PHE A 1 84 ? -2.588 -14.312 -15.539 1 74.25 84 PHE A C 1
ATOM 713 O O . PHE A 1 84 ? -1.527 -14.727 -15.07 1 74.25 84 PHE A O 1
ATOM 720 N N . THR A 1 85 ? -3.455 -15.062 -16.109 1 70.81 85 THR A N 1
ATOM 721 C CA . THR A 1 85 ? -3.162 -16.5 -16.156 1 70.81 85 THR A CA 1
ATOM 722 C C . THR A 1 85 ? -2.094 -16.781 -17.219 1 70.81 85 THR A C 1
ATOM 724 O O . THR A 1 85 ? -1.1 -17.453 -16.938 1 70.81 85 THR A O 1
ATOM 727 N N . LEU A 1 86 ? -2.1 -16.359 -18.344 1 80.5 86 LEU A N 1
ATOM 728 C CA . LEU A 1 86 ? -1.229 -16.422 -19.516 1 80.5 86 LEU A CA 1
ATOM 729 C C . LEU A 1 86 ? -0.574 -17.797 -19.625 1 80.5 86 LEU A C 1
ATOM 731 O O . LEU A 1 86 ? -1.258 -18.812 -19.594 1 80.5 86 LEU A O 1
ATOM 735 N N . LEU A 1 87 ? 0.718 -17.969 -19.766 1 85.88 87 LEU A N 1
ATOM 736 C CA . LEU A 1 87 ? 1.395 -19.219 -20.078 1 85.88 87 LEU A CA 1
ATOM 737 C C . LEU A 1 87 ? 1.381 -20.172 -18.891 1 85.88 87 LEU A C 1
ATOM 739 O O . LEU A 1 87 ? 1.413 -21.391 -19.062 1 85.88 87 LEU A O 1
ATOM 743 N N . GLU A 1 88 ? 1.265 -19.641 -17.734 1 88.38 88 GLU A N 1
ATOM 744 C CA . GLU A 1 88 ? 1.316 -20.469 -16.531 1 88.38 88 GLU A CA 1
ATOM 745 C C . GLU A 1 88 ? 0.135 -21.438 -16.484 1 88.38 88 GLU A C 1
ATOM 747 O O . GLU A 1 88 ? 0.31 -22.625 -16.203 1 88.38 88 GLU A O 1
ATOM 752 N N . SER A 1 89 ? -0.981 -20.891 -16.797 1 88.88 89 SER A N 1
ATOM 753 C CA . SER A 1 89 ? -2.178 -21.734 -16.734 1 88.88 89 SER A CA 1
ATOM 754 C C . SER A 1 89 ? -2.174 -22.766 -17.859 1 88.88 89 SER A C 1
ATOM 756 O O . SER A 1 89 ? -2.627 -23.906 -17.656 1 88.88 89 SER A O 1
ATOM 758 N N . VAL A 1 90 ? -1.631 -22.422 -18.953 1 89.69 90 VAL A N 1
ATOM 759 C CA . VAL A 1 90 ? -1.566 -23.312 -20.109 1 89.69 90 VAL A CA 1
ATOM 760 C C . VAL A 1 90 ? -0.656 -24.5 -19.781 1 89.69 90 VAL A C 1
ATOM 762 O O . VAL A 1 90 ? -1.026 -25.656 -20.016 1 89.69 90 VAL A O 1
ATOM 765 N N . LEU A 1 91 ? 0.44 -24.172 -19.25 1 93.44 91 LEU A N 1
ATOM 766 C CA . LEU A 1 91 ? 1.412 -25.219 -18.906 1 93.44 91 LEU A CA 1
ATOM 767 C C . LEU A 1 91 ? 0.87 -26.141 -17.828 1 93.44 91 LEU A C 1
ATOM 769 O O . LEU A 1 91 ? 0.97 -27.359 -17.938 1 93.44 91 LEU A O 1
ATOM 773 N N . LEU A 1 92 ? 0.319 -25.547 -16.828 1 95.06 92 LEU A N 1
ATOM 774 C CA . LEU A 1 92 ? -0.2 -26.328 -15.719 1 95.06 92 LEU A CA 1
ATOM 775 C C . LEU A 1 92 ? -1.364 -27.219 -16.172 1 95.06 92 LEU A C 1
ATOM 777 O O . LEU A 1 92 ? -1.478 -28.359 -15.742 1 95.06 92 LEU A O 1
ATOM 781 N N . ALA A 1 93 ? -2.195 -26.672 -17.016 1 93.38 93 ALA A N 1
ATOM 782 C CA . ALA A 1 93 ? -3.309 -27.438 -17.547 1 93.38 93 ALA A CA 1
ATOM 783 C C . ALA A 1 93 ? -2.809 -28.578 -18.453 1 93.38 93 ALA A C 1
ATOM 785 O O . ALA A 1 93 ? -3.289 -29.703 -18.359 1 93.38 93 ALA A O 1
ATOM 786 N N . GLY A 1 94 ? -1.879 -28.234 -19.266 1 94.62 94 GLY A N 1
ATOM 787 C CA . GLY A 1 94 ? -1.311 -29.234 -20.172 1 94.62 94 GLY A CA 1
ATOM 788 C C . GLY A 1 94 ? -0.637 -30.375 -19.438 1 94.62 94 GLY A C 1
ATOM 789 O O . GLY A 1 94 ? -0.645 -31.516 -19.922 1 94.62 94 GLY A O 1
ATOM 790 N N . ALA A 1 95 ? -0.079 -30.031 -18.312 1 97.38 95 ALA A N 1
ATOM 791 C CA . ALA A 1 95 ? 0.638 -31.031 -17.531 1 97.38 95 ALA A CA 1
ATOM 792 C C . ALA A 1 95 ? -0.315 -31.797 -16.609 1 97.38 95 ALA A C 1
ATOM 794 O O . ALA A 1 95 ? 0.096 -32.719 -15.906 1 97.38 95 ALA A O 1
ATOM 795 N N . GLY A 1 96 ? -1.571 -31.359 -16.609 1 96.38 96 GLY A N 1
ATOM 796 C CA . GLY A 1 96 ? -2.559 -32.031 -15.781 1 96.38 96 GLY A CA 1
ATOM 797 C C . GLY A 1 96 ? -2.443 -31.688 -14.312 1 96.38 96 GLY A C 1
ATOM 798 O O . GLY A 1 96 ? -2.859 -32.469 -13.445 1 96.38 96 GLY A O 1
ATOM 799 N N . CYS A 1 97 ? -1.912 -30.547 -14.008 1 97.94 97 CYS A N 1
ATOM 800 C CA . CYS A 1 97 ? -1.639 -30.172 -12.625 1 97.94 97 CYS A CA 1
ATOM 801 C C . CYS A 1 97 ? -2.85 -29.5 -11.992 1 97.94 97 CYS A C 1
ATOM 803 O O . CYS A 1 97 ? -2.961 -29.438 -10.766 1 97.94 97 CYS A O 1
ATOM 805 N N . ILE A 1 98 ? -3.771 -28.953 -12.82 1 95.75 98 ILE A N 1
ATOM 806 C CA . ILE A 1 98 ? -4.797 -28.094 -12.234 1 95.75 98 ILE A CA 1
ATOM 807 C C . ILE A 1 98 ? -6.18 -28.609 -12.617 1 95.75 98 ILE A C 1
ATOM 809 O O . ILE A 1 98 ? -6.375 -29.125 -13.719 1 95.75 98 ILE A O 1
ATOM 813 N N . ASP A 1 99 ? -7.156 -28.344 -11.695 1 94.81 99 ASP A N 1
ATOM 814 C CA . ASP A 1 99 ? -8.562 -28.656 -11.93 1 94.81 99 ASP A CA 1
ATOM 815 C C . ASP A 1 99 ? -9.391 -27.391 -12.117 1 94.81 99 ASP A C 1
ATOM 817 O O . ASP A 1 99 ? -10.422 -27.406 -12.789 1 94.81 99 ASP A O 1
ATOM 821 N N . LYS A 1 100 ? -8.906 -26.375 -11.484 1 94.19 100 LYS A N 1
ATOM 822 C CA . LYS A 1 100 ? -9.703 -25.156 -11.414 1 94.19 100 LYS A CA 1
ATOM 823 C C . LYS A 1 100 ? -8.836 -23.906 -11.562 1 94.19 100 LYS A C 1
ATOM 825 O O . LYS A 1 100 ? -7.672 -23.906 -11.148 1 94.19 100 LYS A O 1
ATOM 830 N N . ILE A 1 101 ? -9.484 -22.875 -12.117 1 92.25 101 ILE A N 1
ATOM 831 C CA . ILE A 1 101 ? -8.797 -21.594 -12.266 1 92.25 101 ILE A CA 1
ATOM 832 C C . ILE A 1 101 ? -9.734 -20.453 -11.867 1 92.25 101 ILE A C 1
ATOM 834 O O . ILE A 1 101 ? -10.859 -20.359 -12.367 1 92.25 101 ILE A O 1
ATOM 838 N N . ASP A 1 102 ? -9.289 -19.625 -10.93 1 91.56 102 ASP A N 1
ATOM 839 C CA . ASP A 1 102 ? -9.867 -18.297 -10.766 1 91.56 102 ASP A CA 1
ATOM 840 C C . ASP A 1 102 ? -9.141 -17.266 -11.625 1 91.56 102 ASP A C 1
ATOM 842 O O . ASP A 1 102 ? -7.93 -17.078 -11.484 1 91.56 102 ASP A O 1
ATOM 846 N N . VAL A 1 103 ? -9.945 -16.625 -12.469 1 82.81 103 VAL A N 1
ATOM 847 C CA . VAL A 1 103 ? -9.227 -15.781 -13.43 1 82.81 103 VAL A CA 1
ATOM 848 C C . VAL A 1 103 ? -9.734 -14.344 -13.336 1 82.81 103 VAL A C 1
ATOM 850 O O . VAL A 1 103 ? -10.922 -14.109 -13.125 1 82.81 103 VAL A O 1
ATOM 853 N N . GLY A 1 104 ? -8.773 -13.375 -13.422 1 75.12 104 GLY A N 1
ATOM 854 C CA . GLY A 1 104 ? -9.102 -11.984 -13.672 1 75.12 104 GLY A CA 1
ATOM 855 C C . GLY A 1 104 ? -9.234 -11.656 -15.148 1 75.12 104 GLY A C 1
ATOM 856 O O . GLY A 1 104 ? -10.289 -11.203 -15.602 1 75.12 104 GLY A O 1
ATOM 857 N N . PHE A 1 105 ? -8.078 -11.875 -15.844 1 67.62 105 PHE A N 1
ATOM 858 C CA . PHE A 1 105 ? -8 -11.773 -17.297 1 67.62 105 PHE A CA 1
ATOM 859 C C . PHE A 1 105 ? -7.551 -13.094 -17.906 1 67.62 105 PHE A C 1
ATOM 861 O O . PHE A 1 105 ? -6.488 -13.609 -17.562 1 67.62 105 PHE A O 1
ATOM 868 N N . LEU A 1 106 ? -8.531 -13.57 -18.625 1 62.34 106 LEU A N 1
ATOM 869 C CA . LEU A 1 106 ? -8.203 -14.859 -19.219 1 62.34 106 LEU A CA 1
ATOM 870 C C . LEU A 1 106 ? -7.496 -14.672 -20.562 1 62.34 106 LEU A C 1
ATOM 872 O O . LEU A 1 106 ? -8.117 -14.266 -21.547 1 62.34 106 LEU A O 1
ATOM 876 N N . GLY A 1 107 ? -6.191 -14.445 -20.516 1 61.81 107 GLY A N 1
ATOM 877 C CA . GLY A 1 107 ? -5.539 -14.586 -21.812 1 61.81 107 GLY A CA 1
ATOM 878 C C . GLY A 1 107 ? -5.496 -16.016 -22.312 1 61.81 107 GLY A C 1
ATOM 879 O O . GLY A 1 107 ? -4.543 -16.75 -22.031 1 61.81 107 GLY A O 1
ATOM 880 N N . PHE A 1 108 ? -6.684 -16.5 -22.734 1 61.59 108 PHE A N 1
ATOM 881 C CA . PHE A 1 108 ? -6.719 -17.922 -23.062 1 61.59 108 PHE A CA 1
ATOM 882 C C . PHE A 1 108 ? -6.176 -18.172 -24.469 1 61.59 108 PHE A C 1
ATOM 884 O O . PHE A 1 108 ? -6.59 -17.5 -25.422 1 61.59 108 PHE A O 1
ATOM 891 N N . GLY A 1 109 ? -5.039 -18.75 -24.516 1 70.81 109 GLY A N 1
ATOM 892 C CA . GLY A 1 109 ? -4.688 -19.328 -25.812 1 70.81 109 GLY A CA 1
ATOM 893 C C . GLY A 1 109 ? -5.594 -20.469 -26.219 1 70.81 109 GLY A C 1
ATOM 894 O O . GLY A 1 109 ? -6.414 -20.938 -25.422 1 70.81 109 GLY A O 1
ATOM 895 N N . PRO A 1 110 ? -5.598 -20.844 -27.422 1 81.56 110 PRO A N 1
ATOM 896 C CA . PRO A 1 110 ? -6.488 -21.891 -27.953 1 81.56 110 PRO A CA 1
ATOM 897 C C . PRO A 1 110 ? -6.406 -23.188 -27.156 1 81.56 110 PRO A C 1
ATOM 899 O O . PRO A 1 110 ? -7.41 -23.875 -27 1 81.56 110 PRO A O 1
ATOM 902 N N . TYR A 1 111 ? -5.395 -23.406 -26.609 1 88.25 111 TYR A N 1
ATOM 903 C CA . TYR A 1 111 ? -5.199 -24.672 -25.922 1 88.25 111 TYR A CA 1
ATOM 904 C C . TYR A 1 111 ? -6.012 -24.734 -24.641 1 88.25 111 TYR A C 1
ATOM 906 O O . TYR A 1 111 ? -6.77 -25.672 -24.406 1 88.25 111 TYR A O 1
ATOM 914 N N . ILE A 1 112 ? -5.941 -23.703 -23.828 1 86.19 112 ILE A N 1
ATOM 915 C CA . ILE A 1 112 ? -6.652 -23.688 -22.547 1 86.19 112 ILE A CA 1
ATOM 916 C C . ILE A 1 112 ? -8.156 -23.562 -22.797 1 86.19 112 ILE A C 1
ATOM 918 O O . ILE A 1 112 ? -8.961 -24.125 -22.062 1 86.19 112 ILE A O 1
ATOM 922 N N . ALA A 1 113 ? -8.438 -22.891 -23.828 1 85.56 113 ALA A N 1
ATOM 923 C CA . ALA A 1 113 ? -9.844 -22.781 -24.188 1 85.56 113 ALA A CA 1
ATOM 924 C C . ALA A 1 113 ? -10.453 -24.156 -24.453 1 85.56 113 ALA A C 1
ATOM 926 O O . ALA A 1 113 ? -11.578 -24.438 -24.031 1 85.56 113 ALA A O 1
ATOM 927 N N . ARG A 1 114 ? -9.75 -24.938 -25.125 1 88.75 114 ARG A N 1
ATOM 928 C CA . ARG A 1 114 ? -10.211 -26.281 -25.422 1 88.75 114 ARG A CA 1
ATOM 929 C C . ARG A 1 114 ? -10.352 -27.109 -24.156 1 88.75 114 ARG A C 1
ATOM 931 O O . ARG A 1 114 ? -11.305 -27.891 -24.016 1 88.75 114 ARG A O 1
ATOM 938 N N . LYS A 1 115 ? -9.445 -26.953 -23.297 1 90.25 115 LYS A N 1
ATOM 939 C CA . LYS A 1 115 ? -9.484 -27.703 -22.031 1 90.25 115 LYS A CA 1
ATOM 940 C C . LYS A 1 115 ? -10.695 -27.297 -21.203 1 90.25 115 LYS A C 1
ATOM 942 O O . LYS A 1 115 ? -11.32 -28.141 -20.562 1 90.25 115 LYS A O 1
ATOM 947 N N . VAL A 1 116 ? -10.992 -26.078 -21.234 1 87.62 116 VAL A N 1
ATOM 948 C CA . VAL A 1 116 ? -12.141 -25.562 -20.5 1 87.62 116 VAL A CA 1
ATOM 949 C C . VAL A 1 116 ? -13.438 -26.047 -21.141 1 87.62 116 VAL A C 1
ATOM 951 O O . VAL A 1 116 ? -14.344 -26.5 -20.438 1 87.62 116 VAL A O 1
ATOM 954 N N . GLN A 1 117 ? -13.492 -26.016 -22.422 1 89.69 117 GLN A N 1
ATOM 955 C CA . GLN A 1 117 ? -14.672 -26.438 -23.156 1 89.69 117 GLN A CA 1
ATOM 956 C C . GLN A 1 117 ? -14.961 -27.922 -22.938 1 89.69 117 GLN A C 1
ATOM 958 O O . GLN A 1 117 ? -16.125 -28.328 -22.859 1 89.69 117 GLN A O 1
ATOM 963 N N . ASN A 1 118 ? -13.891 -28.641 -22.828 1 92.25 118 ASN A N 1
ATOM 964 C CA . ASN A 1 118 ? -14.023 -30.078 -22.641 1 92.25 118 ASN A CA 1
ATOM 965 C C . ASN A 1 118 ? -14.305 -30.438 -21.172 1 92.25 118 ASN A C 1
ATOM 967 O O . ASN A 1 118 ? -14.484 -31.609 -20.844 1 92.25 118 ASN A O 1
ATOM 971 N N . GLY A 1 119 ? -14.25 -29.438 -20.297 1 91.56 119 GLY A N 1
ATOM 972 C CA . GLY A 1 119 ? -14.57 -29.656 -18.891 1 91.56 119 GLY A CA 1
ATOM 973 C C . GLY A 1 119 ? -13.391 -30.172 -18.094 1 91.56 119 GLY A C 1
ATOM 974 O O . GLY A 1 119 ? -13.555 -30.625 -16.953 1 91.56 119 GLY A O 1
ATOM 975 N N . GLU A 1 120 ? -12.227 -30.203 -18.703 1 93.25 120 GLU A N 1
ATOM 976 C CA . GLU A 1 120 ? -11.031 -30.703 -18.016 1 93.25 120 GLU A CA 1
ATOM 977 C C . GLU A 1 120 ? -10.547 -29.719 -16.953 1 93.25 120 GLU A C 1
ATOM 979 O O . GLU A 1 120 ? -9.93 -30.109 -15.969 1 93.25 120 GLU A O 1
ATOM 984 N N . VAL A 1 121 ? -10.844 -28.469 -17.234 1 92.75 121 VAL A N 1
ATOM 985 C CA . VAL A 1 121 ? -10.508 -27.406 -16.297 1 92.75 121 VAL A CA 1
ATOM 986 C C . VAL A 1 121 ? -11.719 -26.5 -16.094 1 92.75 121 VAL A C 1
ATOM 988 O O . VAL A 1 121 ? -12.344 -26.062 -17.062 1 92.75 121 VAL A O 1
ATOM 991 N N . LYS A 1 122 ? -12.039 -26.281 -14.875 1 92.12 122 LYS A N 1
ATOM 992 C CA . LYS A 1 122 ? -13.125 -25.359 -14.562 1 92.12 122 LYS A CA 1
ATOM 993 C C . LYS A 1 122 ? -12.586 -23.938 -14.344 1 92.12 122 LYS A C 1
ATOM 995 O O . LYS A 1 122 ? -11.586 -23.75 -13.656 1 92.12 122 LYS A O 1
ATOM 1000 N N . VAL A 1 123 ? -13.305 -22.953 -14.945 1 89.38 123 VAL A N 1
ATOM 1001 C CA . VAL A 1 123 ? -12.859 -21.562 -14.836 1 89.38 123 VAL A CA 1
ATOM 1002 C C . VAL A 1 123 ? -13.93 -20.734 -14.133 1 89.38 123 VAL A C 1
ATOM 1004 O O . VAL A 1 123 ? -15.109 -20.828 -14.453 1 89.38 123 VAL A O 1
ATOM 1007 N N . TYR A 1 124 ? -13.5 -20.078 -13.164 1 89.12 124 TYR A N 1
ATOM 1008 C CA . TYR A 1 124 ? -14.336 -19.094 -12.492 1 89.12 124 TYR A CA 1
ATOM 1009 C C . TYR A 1 124 ? -13.867 -17.688 -12.812 1 89.12 124 TYR A C 1
ATOM 1011 O O . TYR A 1 124 ? -12.727 -17.312 -12.516 1 89.12 124 TYR A O 1
ATOM 1019 N N . ASP A 1 125 ? -14.75 -16.969 -13.359 1 85 125 ASP A N 1
ATOM 1020 C CA . ASP A 1 125 ? -14.383 -15.641 -13.867 1 85 125 ASP A CA 1
ATOM 1021 C C . ASP A 1 125 ? -14.602 -14.57 -12.805 1 85 125 ASP A C 1
ATOM 1023 O O . ASP A 1 125 ? -15.727 -14.383 -12.328 1 85 125 ASP A O 1
ATOM 1027 N N . TRP A 1 126 ? -13.508 -14.078 -12.516 1 87.69 126 TRP A N 1
ATOM 1028 C CA . TRP A 1 126 ? -13.484 -12.875 -11.695 1 87.69 126 TRP A CA 1
ATOM 1029 C C . TRP A 1 126 ? -12.93 -11.688 -12.477 1 87.69 126 TRP A C 1
ATOM 1031 O O . TRP A 1 126 ? -12.555 -11.828 -13.641 1 87.69 126 TRP A O 1
ATOM 1041 N N . SER A 1 127 ? -12.844 -10.547 -12.281 1 83.81 127 SER A N 1
ATOM 1042 C CA . SER A 1 127 ? -12.062 -9.453 -12.836 1 83.81 127 SER A CA 1
ATOM 1043 C C . SER A 1 127 ? -10.711 -9.328 -12.148 1 83.81 127 SER A C 1
ATOM 1045 O O . SER A 1 127 ? -10.508 -9.883 -11.062 1 83.81 127 SER A O 1
ATOM 1047 N N . ASN A 1 128 ? -9.742 -8.758 -12.867 1 84.06 128 ASN A N 1
ATOM 1048 C CA . ASN A 1 128 ? -8.453 -8.492 -12.234 1 84.06 128 ASN A CA 1
ATOM 1049 C C . ASN A 1 128 ? -8.625 -7.723 -10.93 1 84.06 128 ASN A C 1
ATOM 1051 O O . ASN A 1 128 ? -7.98 -8.039 -9.922 1 84.06 128 ASN A O 1
ATOM 1055 N N . GLY A 1 129 ? -9.477 -6.82 -11 1 85.81 129 GLY A N 1
ATOM 1056 C CA . GLY A 1 129 ? -9.758 -6.043 -9.805 1 85.81 129 GLY A CA 1
ATOM 1057 C C . GLY A 1 129 ? -10.367 -6.867 -8.688 1 85.81 129 GLY A C 1
ATOM 1058 O O . GLY A 1 129 ? -9.977 -6.727 -7.523 1 85.81 129 GLY A O 1
ATOM 1059 N N . SER A 1 130 ? -11.258 -7.758 -9 1 89.81 130 SER A N 1
ATOM 1060 C CA . SER A 1 130 ? -11.938 -8.562 -7.996 1 89.81 130 SER A CA 1
ATOM 1061 C C . SER A 1 130 ? -10.977 -9.531 -7.316 1 89.81 130 SER A C 1
ATOM 1063 O O . SER A 1 130 ? -11.031 -9.719 -6.098 1 89.81 130 SER A O 1
ATOM 1065 N N . ILE A 1 131 ? -10.148 -10.156 -8.07 1 90.56 131 ILE A N 1
ATOM 1066 C CA . ILE A 1 131 ? -9.164 -11.07 -7.496 1 90.56 131 ILE A CA 1
ATOM 1067 C C . ILE A 1 131 ? -8.25 -10.305 -6.547 1 90.56 131 ILE A C 1
ATOM 1069 O O . ILE A 1 131 ? -7.961 -10.766 -5.441 1 90.56 131 ILE A O 1
ATOM 1073 N N . THR A 1 132 ? -7.867 -9.148 -7.059 1 90.69 132 THR A N 1
ATOM 1074 C CA . THR A 1 132 ? -7.008 -8.305 -6.234 1 90.69 132 THR A CA 1
ATOM 1075 C C . THR A 1 132 ? -7.699 -7.945 -4.922 1 90.69 132 THR A C 1
ATOM 1077 O O . THR A 1 132 ? -7.102 -8.062 -3.85 1 90.69 132 THR A O 1
ATOM 1080 N N . TYR A 1 133 ? -8.922 -7.594 -4.984 1 92.75 133 TYR A N 1
ATOM 1081 C CA . TYR A 1 133 ? -9.672 -7.199 -3.797 1 92.75 133 TYR A CA 1
ATOM 1082 C C . TYR A 1 133 ? -9.867 -8.383 -2.854 1 92.75 133 TYR A C 1
ATOM 1084 O O . TYR A 1 133 ? -9.82 -8.219 -1.632 1 92.75 133 TYR A O 1
ATOM 1092 N N . ARG A 1 134 ? -10.109 -9.539 -3.396 1 94.75 134 ARG A N 1
ATOM 1093 C CA . ARG A 1 134 ? -10.258 -10.727 -2.568 1 94.75 134 ARG A CA 1
ATOM 1094 C C . ARG A 1 134 ? -8.969 -11.031 -1.81 1 94.75 134 ARG A C 1
ATOM 1096 O O . ARG A 1 134 ? -9.008 -11.406 -0.635 1 94.75 134 ARG A O 1
ATOM 1103 N N . LEU A 1 135 ? -7.879 -10.852 -2.484 1 95.19 135 LEU A N 1
ATOM 1104 C CA . LEU A 1 135 ? -6.59 -11.055 -1.84 1 95.19 135 LEU A CA 1
ATOM 1105 C C . LEU A 1 135 ? -6.348 -10.008 -0.76 1 95.19 135 LEU A C 1
ATOM 1107 O O . LEU A 1 135 ? -5.82 -10.32 0.31 1 95.19 135 LEU A O 1
ATOM 1111 N N . ILE A 1 136 ? -6.73 -8.805 -1.04 1 94.06 136 ILE A N 1
ATOM 1112 C CA . ILE A 1 136 ? -6.609 -7.734 -0.055 1 94.06 136 ILE A CA 1
ATOM 1113 C C . ILE A 1 136 ? -7.438 -8.078 1.182 1 94.06 136 ILE A C 1
ATOM 1115 O O . ILE A 1 136 ? -6.965 -7.934 2.312 1 94.06 136 ILE A O 1
ATOM 1119 N N . ALA A 1 137 ? -8.617 -8.539 0.963 1 95.88 137 ALA A N 1
ATOM 1120 C CA . ALA A 1 137 ? -9.469 -8.938 2.082 1 95.88 137 ALA A CA 1
ATOM 1121 C C . ALA A 1 137 ? -8.797 -10.039 2.902 1 95.88 137 ALA A C 1
ATOM 1123 O O . ALA A 1 137 ? -8.781 -9.984 4.133 1 95.88 137 ALA A O 1
ATOM 1124 N N . GLY A 1 138 ? -8.234 -11.023 2.219 1 97 138 GLY A N 1
ATOM 1125 C CA . GLY A 1 138 ? -7.504 -12.078 2.9 1 97 138 GLY A CA 1
ATOM 1126 C C . GLY A 1 138 ? -6.336 -11.57 3.715 1 97 138 GLY A C 1
ATOM 1127 O O . GLY A 1 138 ? -6.125 -12 4.852 1 97 138 GLY A O 1
ATOM 1128 N N . ALA A 1 139 ? -5.676 -10.633 3.158 1 95.62 139 ALA A N 1
ATOM 1129 C CA . ALA A 1 139 ? -4.52 -10.039 3.822 1 95.62 139 ALA A CA 1
ATOM 1130 C C . ALA A 1 139 ? -4.938 -9.258 5.062 1 95.62 139 ALA A C 1
ATOM 1132 O O . ALA A 1 139 ? -4.234 -9.258 6.074 1 95.62 139 ALA A O 1
ATOM 1133 N N . MET A 1 140 ? -6.047 -8.625 4.996 1 92.25 140 MET A N 1
ATOM 1134 C CA . MET A 1 140 ? -6.562 -7.805 6.086 1 92.25 140 MET A CA 1
ATOM 1135 C C . MET A 1 140 ? -7.164 -8.68 7.184 1 92.25 140 MET A C 1
ATOM 1137 O O . MET A 1 140 ? -7.426 -8.195 8.289 1 92.25 140 MET A O 1
ATOM 1141 N N . GLY A 1 141 ? -7.441 -9.914 6.852 1 94.19 141 GLY A N 1
ATOM 1142 C CA . GLY A 1 141 ? -8.062 -10.805 7.812 1 94.19 141 GLY A CA 1
ATOM 1143 C C . GLY A 1 141 ? -9.547 -10.547 7.992 1 94.19 141 GLY A C 1
ATOM 1144 O O . GLY A 1 141 ? -10.086 -10.695 9.094 1 94.19 141 GLY A O 1
ATOM 1145 N N . VAL A 1 142 ? -10.219 -10.094 6.934 1 93.88 142 VAL A N 1
ATOM 1146 C CA . VAL A 1 142 ? -11.656 -9.867 6.953 1 93.88 142 VAL A CA 1
ATOM 1147 C C . VAL A 1 142 ? -12.352 -10.852 6.008 1 93.88 142 VAL A C 1
ATOM 1149 O O . VAL A 1 142 ? -11.727 -11.359 5.07 1 93.88 142 VAL A O 1
ATOM 1152 N N . PRO A 1 143 ? -13.578 -11.133 6.242 1 95.62 143 PRO A N 1
ATOM 1153 C CA . PRO A 1 143 ? -14.219 -12.227 5.5 1 95.62 143 PRO A CA 1
ATOM 1154 C C . PRO A 1 143 ? -14.602 -11.828 4.078 1 95.62 143 PRO A C 1
ATOM 1156 O O . PRO A 1 143 ? -14.836 -12.695 3.23 1 95.62 143 PRO A O 1
ATOM 1159 N N . PHE A 1 144 ? -14.742 -10.508 3.836 1 96.38 144 PHE A N 1
ATOM 1160 C CA . PHE A 1 144 ? -15.148 -10.039 2.518 1 96.38 144 PHE A CA 1
ATOM 1161 C C . PHE A 1 144 ? -14.719 -8.594 2.297 1 96.38 144 PHE A C 1
ATOM 1163 O O . PHE A 1 144 ? -14.266 -7.93 3.229 1 96.38 144 PHE A O 1
ATOM 1170 N N . ILE A 1 145 ? -14.898 -8.156 1.118 1 95.88 145 ILE A N 1
ATOM 1171 C CA . ILE A 1 145 ? -14.641 -6.77 0.757 1 95.88 145 ILE A CA 1
ATOM 1172 C C . ILE A 1 145 ? -15.695 -6.289 -0.236 1 95.88 145 ILE A C 1
ATOM 1174 O O . ILE A 1 145 ? -16.109 -7.039 -1.125 1 95.88 145 ILE A O 1
ATOM 1178 N N . PRO A 1 146 ? -16.219 -5.117 -0.04 1 95.25 146 PRO A N 1
ATOM 1179 C CA . PRO A 1 146 ? -17.172 -4.594 -1.015 1 95.25 146 PRO A CA 1
ATOM 1180 C C . PRO A 1 146 ? -16.516 -4.156 -2.318 1 95.25 146 PRO A C 1
ATOM 1182 O O . PRO A 1 146 ? -15.359 -3.715 -2.314 1 95.25 146 PRO A O 1
ATOM 1185 N N . ALA A 1 147 ? -17.234 -4.297 -3.352 1 91.69 147 ALA A N 1
ATOM 1186 C CA . ALA A 1 147 ? -16.766 -3.877 -4.668 1 91.69 147 ALA A CA 1
ATOM 1187 C C . ALA A 1 147 ? -17.922 -3.439 -5.555 1 91.69 147 ALA A C 1
ATOM 1189 O O . ALA A 1 147 ? -19.047 -3.926 -5.402 1 91.69 147 ALA A O 1
ATOM 1190 N N . ARG A 1 148 ? -17.656 -2.525 -6.562 1 81.06 148 ARG A N 1
ATOM 1191 C CA . ARG A 1 148 ? -18.672 -2.047 -7.48 1 81.06 148 ARG A CA 1
ATOM 1192 C C . ARG A 1 148 ? -18.562 -2.734 -8.836 1 81.06 148 ARG A C 1
ATOM 1194 O O . ARG A 1 148 ? -19.516 -2.766 -9.609 1 81.06 148 ARG A O 1
ATOM 1201 N N . ASP A 1 149 ? -17.438 -3.223 -9.289 1 73.31 149 ASP A N 1
ATOM 1202 C CA . ASP A 1 149 ? -17.094 -3.604 -10.656 1 73.31 149 ASP A CA 1
ATOM 1203 C C . ASP A 1 149 ? -17.844 -4.867 -11.078 1 73.31 149 ASP A C 1
ATOM 1205 O O . ASP A 1 149 ? -17.969 -5.148 -12.273 1 73.31 149 ASP A O 1
ATOM 1209 N N . LEU A 1 150 ? -18.297 -5.73 -10.258 1 78.56 150 LEU A N 1
ATOM 1210 C CA . LEU A 1 150 ? -18.891 -7 -10.672 1 78.56 150 LEU A CA 1
ATOM 1211 C C . LEU A 1 150 ? -20.375 -6.844 -10.945 1 78.56 150 LEU A C 1
ATOM 1213 O O . LEU A 1 150 ? -20.969 -7.66 -11.656 1 78.56 150 LEU A O 1
ATOM 1217 N N . LEU A 1 151 ? -20.797 -5.586 -10.523 1 79.38 151 LEU A N 1
ATOM 1218 C CA . LEU A 1 151 ? -22.234 -5.441 -10.688 1 79.38 151 LEU A CA 1
ATOM 1219 C C . LEU A 1 151 ? -22.594 -5.043 -12.117 1 79.38 151 LEU A C 1
ATOM 1221 O O . LEU A 1 151 ? -21.875 -4.246 -12.734 1 79.38 151 LEU A O 1
ATOM 1225 N N . GLY A 1 152 ? -23.453 -5.691 -12.797 1 70.62 152 GLY A N 1
ATOM 1226 C CA . GLY A 1 152 ? -23.922 -5.34 -14.125 1 70.62 152 GLY A CA 1
ATOM 1227 C C . GLY A 1 152 ? -23.281 -6.172 -15.227 1 70.62 152 GLY A C 1
ATOM 1228 O O . GLY A 1 152 ? -23.484 -5.902 -16.406 1 70.62 152 GLY A O 1
ATOM 1229 N N . THR A 1 153 ? -22.328 -6.977 -14.812 1 70.56 153 THR A N 1
ATOM 1230 C CA . THR A 1 153 ? -21.672 -7.824 -15.805 1 70.56 153 THR A CA 1
ATOM 1231 C C . THR A 1 153 ? -22.156 -9.266 -15.688 1 70.56 153 THR A C 1
ATOM 1233 O O . THR A 1 153 ? -22.734 -9.648 -14.672 1 70.56 153 THR A O 1
ATOM 1236 N N . ASP A 1 154 ? -22.047 -9.93 -16.812 1 76.44 154 ASP A N 1
ATOM 1237 C CA . ASP A 1 154 ? -22.328 -11.359 -16.797 1 76.44 154 ASP A CA 1
ATOM 1238 C C . ASP A 1 154 ? -21.344 -12.117 -15.922 1 76.44 154 ASP A C 1
ATOM 1240 O O . ASP A 1 154 ? -21.594 -13.266 -15.539 1 76.44 154 ASP A O 1
ATOM 1244 N N . THR A 1 155 ? -20.375 -11.438 -15.484 1 78.75 155 THR A N 1
ATOM 1245 C CA . THR A 1 155 ? -19.328 -12.055 -14.68 1 78.75 155 THR A CA 1
ATOM 1246 C C . THR A 1 155 ? -19.828 -12.297 -13.25 1 78.75 155 THR A C 1
ATOM 1248 O O . THR A 1 155 ? -19.375 -13.234 -12.586 1 78.75 155 THR A O 1
ATOM 1251 N N . PHE A 1 156 ? -20.75 -11.562 -12.859 1 83.06 156 PHE A N 1
ATOM 1252 C CA . PHE A 1 156 ? -21.266 -11.68 -11.5 1 83.06 156 PHE A CA 1
ATOM 1253 C C . PHE A 1 156 ? -21.844 -13.062 -11.25 1 83.06 156 PHE A C 1
ATOM 1255 O O . PHE A 1 156 ? -21.5 -13.727 -10.273 1 83.06 156 PHE A O 1
ATOM 1262 N N . LYS A 1 157 ? -22.562 -13.492 -12.172 1 81.62 157 LYS A N 1
ATOM 1263 C CA . LYS A 1 157 ? -23.234 -14.789 -12.008 1 81.62 157 LYS A CA 1
ATOM 1264 C C . LYS A 1 157 ? -22.219 -15.922 -12.008 1 81.62 157 LYS A C 1
ATOM 1266 O O . LYS A 1 157 ? -22.422 -16.953 -11.359 1 81.62 157 LYS A O 1
ATOM 1271 N N . LYS A 1 158 ? -21.141 -15.656 -12.664 1 84 158 LYS A N 1
ATOM 1272 C CA . LYS A 1 158 ? -20.109 -16.688 -12.805 1 84 158 LYS A CA 1
ATOM 1273 C C . LYS A 1 158 ? -19.094 -16.594 -11.672 1 84 158 LYS A C 1
ATOM 1275 O O . LYS A 1 158 ? -18.125 -17.359 -11.641 1 84 158 LYS A O 1
ATOM 1280 N N . SER A 1 159 ? -19.344 -15.719 -10.734 1 85.25 159 SER A N 1
ATOM 1281 C CA . SER A 1 159 ? -18.438 -15.555 -9.594 1 85.25 159 SER A CA 1
ATOM 1282 C C . SER A 1 159 ? -19.078 -16.062 -8.312 1 85.25 159 SER A C 1
ATOM 1284 O O . SER A 1 159 ? -20.203 -16.594 -8.328 1 85.25 159 SER A O 1
ATOM 1286 N N . GLY A 1 160 ? -18.328 -16.016 -7.223 1 87.5 160 GLY A N 1
ATOM 1287 C CA . GLY A 1 160 ? -18.844 -16.344 -5.902 1 87.5 160 GLY A CA 1
ATOM 1288 C C . GLY A 1 160 ? -19.25 -15.133 -5.098 1 87.5 160 GLY A C 1
ATOM 1289 O O . GLY A 1 160 ? -19.391 -15.203 -3.875 1 87.5 160 GLY A O 1
ATOM 1290 N N . ALA A 1 161 ? -19.484 -14.016 -5.785 1 91 161 ALA A N 1
ATOM 1291 C CA . ALA A 1 161 ? -19.812 -12.766 -5.109 1 91 161 ALA A CA 1
ATOM 1292 C C . ALA A 1 161 ? -21.281 -12.727 -4.707 1 91 161 ALA A C 1
ATOM 1294 O O . ALA A 1 161 ? -22.078 -13.555 -5.156 1 91 161 ALA A O 1
ATOM 1295 N N . MET A 1 162 ? -21.594 -11.875 -3.785 1 92.75 162 MET A N 1
ATOM 1296 C CA . MET A 1 162 ? -22.969 -11.609 -3.338 1 92.75 162 MET A CA 1
ATOM 1297 C C . MET A 1 162 ? -23.312 -10.133 -3.486 1 92.75 162 MET A C 1
ATOM 1299 O O . MET A 1 162 ? -22.5 -9.266 -3.158 1 92.75 162 MET A O 1
ATOM 1303 N N . ALA A 1 163 ? -24.469 -9.891 -4.074 1 92.25 163 ALA A N 1
ATOM 1304 C CA . ALA A 1 163 ? -24.953 -8.516 -4.145 1 92.25 163 ALA A CA 1
ATOM 1305 C C . ALA A 1 163 ? -25.859 -8.188 -2.961 1 92.25 163 ALA A C 1
ATOM 1307 O O . ALA A 1 163 ? -26.797 -8.93 -2.666 1 92.25 163 ALA A O 1
ATOM 1308 N N . VAL A 1 164 ? -25.562 -7.055 -2.297 1 92.19 164 VAL A N 1
ATOM 1309 C CA . VAL A 1 164 ? -26.359 -6.645 -1.146 1 92.19 164 VAL A CA 1
ATOM 1310 C C . VAL A 1 164 ? -26.734 -5.168 -1.268 1 92.19 164 VAL A C 1
ATOM 1312 O O . VAL A 1 164 ? -26.156 -4.445 -2.084 1 92.19 164 VAL A O 1
ATOM 1315 N N . LYS A 1 165 ? -27.734 -4.832 -0.483 1 92.12 165 LYS A N 1
ATOM 1316 C CA . LYS A 1 165 ? -28.047 -3.41 -0.351 1 92.12 165 LYS A CA 1
ATOM 1317 C C . LYS A 1 165 ? -27.094 -2.738 0.641 1 92.12 165 LYS A C 1
ATOM 1319 O O . LYS A 1 165 ? -27.062 -3.102 1.818 1 92.12 165 LYS A O 1
ATOM 1324 N N . ASP A 1 166 ? -26.359 -1.79 0.147 1 90.44 166 ASP A N 1
ATOM 1325 C CA . ASP A 1 166 ? -25.422 -1.055 0.993 1 90.44 166 ASP A CA 1
ATOM 1326 C C . ASP A 1 166 ? -26.156 -0.321 2.113 1 90.44 166 ASP A C 1
ATOM 1328 O O . ASP A 1 166 ? -27.031 0.501 1.853 1 90.44 166 ASP A O 1
ATOM 1332 N N . PRO A 1 167 ? -25.75 -0.554 3.334 1 89.06 167 PRO A N 1
ATOM 1333 C CA . PRO A 1 167 ? -26.484 0.054 4.445 1 89.06 167 PRO A CA 1
ATOM 1334 C C . PRO A 1 167 ? -26.203 1.55 4.582 1 89.06 167 PRO A C 1
ATOM 1336 O O . PRO A 1 167 ? -26.922 2.246 5.305 1 89.06 167 PRO A O 1
ATOM 1339 N N . PHE A 1 168 ? -25.234 2.053 3.938 1 90.38 168 PHE A N 1
ATOM 1340 C CA . PHE A 1 168 ? -24.875 3.459 4.09 1 90.38 168 PHE A CA 1
ATOM 1341 C C . PHE A 1 168 ? -25.453 4.289 2.949 1 90.38 168 PHE A C 1
ATOM 1343 O O . PHE A 1 168 ? -25.797 5.457 3.141 1 90.38 168 PHE A O 1
ATOM 1350 N N . THR A 1 169 ? -25.609 3.695 1.788 1 91.06 169 THR A N 1
ATOM 1351 C CA . THR A 1 169 ? -26.062 4.457 0.629 1 91.06 169 THR A CA 1
ATOM 1352 C C . THR A 1 169 ? -27.422 3.953 0.149 1 91.06 169 THR A C 1
ATOM 1354 O O . THR A 1 169 ? -28.109 4.648 -0.592 1 91.06 169 THR A O 1
ATOM 1357 N N . GLY A 1 170 ? -27.688 2.764 0.489 1 90.94 170 GLY A N 1
ATOM 1358 C CA . GLY A 1 170 ? -28.906 2.15 -0.016 1 90.94 170 GLY A CA 1
ATOM 1359 C C . GLY A 1 170 ? -28.766 1.593 -1.419 1 90.94 170 GLY A C 1
ATOM 1360 O O . GLY A 1 170 ? -29.688 0.986 -1.954 1 90.94 170 GLY A O 1
ATOM 1361 N N . LYS A 1 171 ? -27.641 1.706 -1.991 1 91.88 171 LYS A N 1
ATOM 1362 C CA . LYS A 1 171 ? -27.375 1.241 -3.35 1 91.88 171 LYS A CA 1
ATOM 1363 C C . LYS A 1 171 ? -26.812 -0.179 -3.346 1 91.88 171 LYS A C 1
ATOM 1365 O O . LYS A 1 171 ? -26.281 -0.635 -2.338 1 91.88 171 LYS A O 1
ATOM 1370 N N . PRO A 1 172 ? -26.984 -0.903 -4.453 1 91.75 172 PRO A N 1
ATOM 1371 C CA . PRO A 1 172 ? -26.406 -2.242 -4.516 1 91.75 172 PRO A CA 1
ATOM 1372 C C . PRO A 1 172 ? -24.875 -2.219 -4.484 1 91.75 172 PRO A C 1
ATOM 1374 O O . PRO A 1 172 ? -24.25 -1.325 -5.07 1 91.75 172 PRO A O 1
ATOM 1377 N N . VAL A 1 173 ? -24.328 -3.215 -3.748 1 93.12 173 VAL A N 1
ATOM 1378 C CA . VAL A 1 173 ? -22.875 -3.404 -3.697 1 93.12 173 VAL A CA 1
ATOM 1379 C C . VAL A 1 173 ? -22.547 -4.895 -3.682 1 93.12 173 VAL A C 1
ATOM 1381 O O . VAL A 1 173 ? -23.297 -5.695 -3.107 1 93.12 173 VAL A O 1
ATOM 1384 N N . ALA A 1 174 ? -21.484 -5.254 -4.391 1 93.88 174 ALA A N 1
ATOM 1385 C CA . ALA A 1 174 ? -21.047 -6.645 -4.387 1 93.88 174 ALA A CA 1
ATOM 1386 C C . ALA A 1 174 ? -20.125 -6.922 -3.203 1 93.88 174 ALA A C 1
ATOM 1388 O O . ALA A 1 174 ? -19.266 -6.098 -2.867 1 93.88 174 ALA A O 1
ATOM 1389 N N . LEU A 1 175 ? -20.328 -7.996 -2.568 1 95.31 175 LEU A N 1
ATOM 1390 C CA . LEU A 1 175 ? -19.406 -8.516 -1.567 1 95.31 175 LEU A CA 1
ATOM 1391 C C . LEU A 1 175 ? -18.562 -9.648 -2.139 1 95.31 175 LEU A C 1
ATOM 1393 O O . LEU A 1 175 ? -19.109 -10.664 -2.592 1 95.31 175 LEU A O 1
ATOM 1397 N N . LEU A 1 176 ? -17.281 -9.414 -2.145 1 95.44 176 LEU A N 1
ATOM 1398 C CA . LEU A 1 176 ? -16.344 -10.438 -2.602 1 95.44 176 LEU A CA 1
ATOM 1399 C C . LEU A 1 176 ? -15.758 -11.203 -1.419 1 95.44 176 LEU A C 1
ATOM 1401 O O . LEU A 1 176 ? -15.195 -10.602 -0.5 1 95.44 176 LEU A O 1
ATOM 1405 N N . PRO A 1 177 ? -15.93 -12.539 -1.438 1 96.06 177 PRO A N 1
ATOM 1406 C CA . PRO A 1 177 ? -15.32 -13.297 -0.341 1 96.06 177 PRO A CA 1
ATOM 1407 C C . PRO A 1 177 ? -13.797 -13.227 -0.345 1 96.06 177 PRO A C 1
ATOM 1409 O O . PRO A 1 177 ? -13.18 -13.234 -1.412 1 96.06 177 PRO A O 1
ATOM 1412 N N . ALA A 1 178 ? -13.25 -13.156 0.868 1 97.06 178 ALA A N 1
ATOM 1413 C CA . ALA A 1 178 ? -11.797 -13.109 1.022 1 97.06 178 ALA A CA 1
ATOM 1414 C C . ALA A 1 178 ? -11.133 -14.336 0.414 1 97.06 178 ALA A C 1
ATOM 1416 O O . ALA A 1 178 ? -11.727 -15.422 0.381 1 97.06 178 ALA A O 1
ATOM 1417 N N . LEU A 1 179 ? -9.938 -14.109 -0.041 1 97.19 179 LEU A N 1
ATOM 14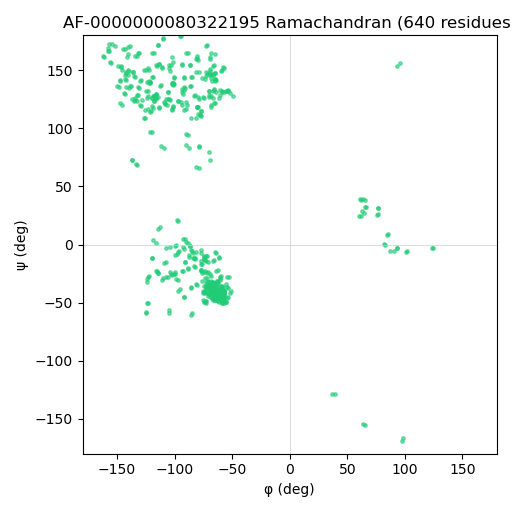18 C CA . LEU A 1 179 ? -9.148 -15.195 -0.612 1 97.19 179 LEU A CA 1
ATOM 1419 C C . LEU A 1 179 ? -7.859 -15.398 0.175 1 97.19 179 LEU A C 1
ATOM 1421 O O . LEU A 1 179 ? -7.051 -14.477 0.307 1 97.19 179 LEU A O 1
ATOM 1425 N N . ASN A 1 180 ? -7.723 -16.547 0.715 1 98.38 180 ASN A N 1
ATOM 1426 C CA . ASN A 1 180 ? -6.504 -16.984 1.387 1 98.38 180 ASN A CA 1
ATOM 1427 C C . ASN A 1 180 ? -5.934 -18.25 0.744 1 98.38 180 ASN A C 1
ATOM 1429 O O . ASN A 1 180 ? -6.281 -19.359 1.14 1 98.38 180 ASN A O 1
ATOM 1433 N N . PRO A 1 181 ? -4.98 -18.078 -0.134 1 98.19 181 PRO A N 1
ATOM 1434 C CA . PRO A 1 181 ? -4.387 -19.234 -0.792 1 98.19 181 PRO A CA 1
ATOM 1435 C C . PRO A 1 181 ? -3.621 -20.141 0.178 1 98.19 181 PRO A C 1
ATOM 1437 O O . PRO A 1 181 ? -3.148 -19.672 1.217 1 98.19 181 PRO A O 1
ATOM 1440 N N . ASP A 1 182 ? -3.541 -21.391 -0.21 1 98.5 182 ASP A N 1
ATOM 1441 C CA . ASP A 1 182 ? -2.686 -22.297 0.548 1 98.5 182 ASP A CA 1
ATOM 1442 C C . ASP A 1 182 ? -1.209 -21.984 0.328 1 98.5 182 ASP A C 1
ATOM 1444 O O . ASP A 1 182 ? -0.402 -22.078 1.254 1 98.5 182 ASP A O 1
ATOM 1448 N N . VAL A 1 183 ? -0.912 -21.594 -0.837 1 98.5 183 VAL A N 1
ATOM 1449 C CA . VAL A 1 183 ? 0.479 -21.297 -1.163 1 98.5 183 VAL A CA 1
ATOM 1450 C C . VAL A 1 183 ? 0.536 -20.203 -2.232 1 98.5 183 VAL A C 1
ATOM 1452 O O . VAL A 1 183 ? -0.276 -20.203 -3.162 1 98.5 183 VAL A O 1
ATOM 1455 N N . ALA A 1 184 ? 1.427 -19.266 -2.031 1 97.75 184 ALA A N 1
ATOM 1456 C CA . ALA A 1 184 ? 1.762 -18.281 -3.055 1 97.75 184 ALA A CA 1
ATOM 1457 C C . ALA A 1 184 ? 3.189 -18.484 -3.557 1 97.75 184 ALA A C 1
ATOM 1459 O O . ALA A 1 184 ? 4.098 -18.75 -2.77 1 97.75 184 ALA A O 1
ATOM 1460 N N . ILE A 1 185 ? 3.348 -18.406 -4.852 1 97.62 185 ILE A N 1
ATOM 1461 C CA . ILE A 1 185 ? 4.684 -18.391 -5.441 1 97.62 185 ILE A CA 1
ATOM 1462 C C . ILE A 1 185 ? 4.922 -17.047 -6.141 1 97.62 185 ILE A C 1
ATOM 1464 O O . ILE A 1 185 ? 4.094 -16.594 -6.938 1 97.62 185 ILE A O 1
ATOM 1468 N N . ILE A 1 186 ? 6.012 -16.391 -5.77 1 96.5 186 ILE A N 1
ATOM 1469 C CA . ILE A 1 186 ? 6.293 -15.031 -6.223 1 96.5 186 ILE A CA 1
ATOM 1470 C C . ILE A 1 186 ? 7.75 -14.93 -6.676 1 96.5 186 ILE A C 1
ATOM 1472 O O . ILE A 1 186 ? 8.664 -15.328 -5.949 1 96.5 186 ILE A O 1
ATOM 1476 N N . HIS A 1 187 ? 7.949 -14.469 -7.895 1 96.44 187 HIS A N 1
ATOM 1477 C CA . HIS A 1 187 ? 9.297 -14.18 -8.375 1 96.44 187 HIS A CA 1
ATOM 1478 C C . HIS A 1 187 ? 9.664 -12.719 -8.148 1 96.44 187 HIS A C 1
ATOM 1480 O O . HIS A 1 187 ? 8.852 -11.828 -8.383 1 96.44 187 HIS A O 1
ATOM 1486 N N . VAL A 1 188 ? 10.898 -12.523 -7.605 1 95.75 188 VAL A N 1
ATOM 1487 C CA . VAL A 1 188 ? 11.305 -11.172 -7.254 1 95.75 188 VAL A CA 1
ATOM 1488 C C . VAL A 1 188 ? 12.703 -10.891 -7.809 1 95.75 188 VAL A C 1
ATOM 1490 O O . VAL A 1 188 ? 13.406 -11.82 -8.227 1 95.75 188 VAL A O 1
ATOM 1493 N N . GLN A 1 189 ? 13.078 -9.672 -7.84 1 94 189 GLN A N 1
ATOM 1494 C CA . GLN A 1 189 ? 14.406 -9.281 -8.297 1 94 189 GLN A CA 1
ATOM 1495 C C . GLN A 1 189 ? 15.477 -9.648 -7.266 1 94 189 GLN A C 1
ATOM 1497 O O . GLN A 1 189 ? 16.469 -10.281 -7.598 1 94 189 GLN A O 1
ATOM 1502 N N . GLU A 1 190 ? 15.188 -9.219 -6.023 1 95.56 190 GLU A N 1
ATOM 1503 C CA . GLU A 1 190 ? 16.188 -9.453 -4.984 1 95.56 190 GLU A CA 1
ATOM 1504 C C . GLU A 1 190 ? 15.547 -9.992 -3.709 1 95.56 190 GLU A C 1
ATOM 1506 O O . GLU A 1 190 ? 14.43 -9.602 -3.359 1 95.56 190 GLU A O 1
ATOM 1511 N N . ALA A 1 191 ? 16.25 -10.891 -3.025 1 97.56 191 ALA A N 1
ATOM 1512 C CA . ALA A 1 191 ? 15.875 -11.375 -1.7 1 97.56 191 ALA A CA 1
ATOM 1513 C C . ALA A 1 191 ? 17.109 -11.68 -0.853 1 97.56 191 ALA A C 1
ATOM 1515 O O . ALA A 1 191 ? 18.188 -11.891 -1.388 1 97.56 191 ALA A O 1
ATOM 1516 N N . ASP A 1 192 ? 17 -11.586 0.404 1 97.38 192 ASP A N 1
ATOM 1517 C CA . ASP A 1 192 ? 18.047 -12.156 1.251 1 97.38 192 ASP A CA 1
ATOM 1518 C C . ASP A 1 192 ? 17.688 -13.578 1.688 1 97.38 192 ASP A C 1
ATOM 1520 O O . ASP A 1 192 ? 16.625 -14.094 1.329 1 97.38 192 ASP A O 1
ATOM 1524 N N . ILE A 1 193 ? 18.547 -14.195 2.43 1 97.56 193 ILE A N 1
ATOM 1525 C CA . ILE A 1 193 ? 18.391 -15.609 2.748 1 97.56 193 ILE A CA 1
ATOM 1526 C C . ILE A 1 193 ? 17.281 -15.789 3.771 1 97.56 193 ILE A C 1
ATOM 1528 O O . ILE A 1 193 ? 16.812 -16.906 3.996 1 97.56 193 ILE A O 1
ATOM 1532 N N . TYR A 1 194 ? 16.828 -14.711 4.391 1 97.06 194 TYR A N 1
ATOM 1533 C CA . TYR A 1 194 ? 15.805 -14.805 5.434 1 97.06 194 TYR A CA 1
ATOM 1534 C C . TYR A 1 194 ? 14.406 -14.625 4.852 1 97.06 194 TYR A C 1
ATOM 1536 O O . TYR A 1 194 ? 13.414 -14.984 5.488 1 97.06 194 TYR A O 1
ATOM 1544 N N . GLY A 1 195 ? 14.367 -13.977 3.703 1 97.62 195 GLY A N 1
ATOM 1545 C CA . GLY A 1 195 ? 13.055 -13.867 3.074 1 97.62 195 GLY A CA 1
ATOM 1546 C C . GLY A 1 195 ? 12.641 -12.438 2.789 1 97.62 195 GLY A C 1
ATOM 1547 O O . GLY A 1 195 ? 11.57 -12.195 2.225 1 97.62 195 GLY A O 1
ATOM 1548 N N . ASN A 1 196 ? 13.492 -11.492 3.197 1 96.69 196 ASN A N 1
ATOM 1549 C CA . ASN A 1 196 ? 13.211 -10.133 2.748 1 96.69 196 ASN A CA 1
ATOM 1550 C C . ASN A 1 196 ? 13.352 -10 1.234 1 96.69 196 ASN A C 1
ATOM 1552 O O . ASN A 1 196 ? 14.336 -10.461 0.655 1 96.69 196 ASN A O 1
ATOM 1556 N N . ALA A 1 197 ? 12.328 -9.336 0.635 1 96.06 197 ALA A N 1
ATOM 1557 C CA . ALA A 1 197 ? 12.359 -9.32 -0.825 1 96.06 197 ALA A CA 1
ATOM 1558 C C . ALA A 1 197 ? 12.023 -7.934 -1.363 1 96.06 197 ALA A C 1
ATOM 1560 O O . ALA A 1 197 ? 11.242 -7.195 -0.754 1 96.06 197 ALA A O 1
ATOM 1561 N N . ARG A 1 198 ? 12.633 -7.625 -2.521 1 92 198 ARG A N 1
ATOM 1562 C CA . ARG A 1 198 ? 12.391 -6.383 -3.246 1 92 198 ARG A CA 1
ATOM 1563 C C . ARG A 1 198 ? 11.883 -6.664 -4.656 1 92 198 ARG A C 1
ATOM 1565 O O . ARG A 1 198 ? 12.32 -7.617 -5.305 1 92 198 ARG A O 1
ATOM 1572 N N . VAL A 1 199 ? 10.953 -5.883 -5.047 1 88.44 199 VAL A N 1
ATOM 1573 C CA . VAL A 1 199 ? 10.406 -5.922 -6.398 1 88.44 199 VAL A CA 1
ATOM 1574 C C . VAL A 1 199 ? 10.531 -4.547 -7.047 1 88.44 199 VAL A C 1
ATOM 1576 O O . VAL A 1 199 ? 10.133 -3.537 -6.461 1 88.44 199 VAL A O 1
ATOM 1579 N N . TYR A 1 200 ? 11.133 -4.586 -8.172 1 80.88 200 TYR A N 1
ATOM 1580 C CA . TYR A 1 200 ? 11.234 -3.365 -8.969 1 80.88 200 TYR A CA 1
ATOM 1581 C C . TYR A 1 200 ? 10.195 -3.35 -10.078 1 80.88 200 TYR A C 1
ATOM 1583 O O . TYR A 1 200 ? 9.922 -4.383 -10.695 1 80.88 200 TYR A O 1
ATOM 1591 N N . GLY A 1 201 ? 9.578 -2.18 -10.273 1 73.31 201 GLY A N 1
ATOM 1592 C CA . GLY A 1 201 ? 8.547 -2.08 -11.289 1 73.31 201 GLY A CA 1
ATOM 1593 C C . GLY A 1 201 ? 7.141 -2.189 -10.727 1 73.31 201 GLY A C 1
ATOM 1594 O O . GLY A 1 201 ? 6.938 -2.035 -9.516 1 73.31 201 GLY A O 1
ATOM 1595 N N . PRO A 1 202 ? 6.227 -2.377 -11.672 1 68.12 202 PRO A N 1
ATOM 1596 C CA . PRO A 1 202 ? 4.824 -2.379 -11.25 1 68.12 202 PRO A CA 1
ATOM 1597 C C . PRO A 1 202 ? 4.48 -3.564 -10.352 1 68.12 202 PRO A C 1
ATOM 1599 O O . PRO A 1 202 ? 5.004 -4.664 -10.547 1 68.12 202 PRO A O 1
ATOM 1602 N N . THR A 1 203 ? 3.801 -3.232 -9.25 1 72.88 203 THR A N 1
ATOM 1603 C CA . THR A 1 203 ? 3.262 -4.273 -8.383 1 72.88 203 THR A CA 1
ATOM 1604 C C . THR A 1 203 ? 1.736 -4.219 -8.359 1 72.88 203 THR A C 1
ATOM 1606 O O . THR A 1 203 ? 1.146 -3.139 -8.438 1 72.88 203 THR A O 1
ATOM 1609 N N . VAL A 1 204 ? 1.101 -5.387 -8.594 1 75.5 204 VAL A N 1
ATOM 1610 C CA . VAL A 1 204 ? -0.343 -5.48 -8.398 1 75.5 204 VAL A CA 1
ATOM 1611 C C . VAL A 1 204 ? -0.645 -6.391 -7.211 1 75.5 204 VAL A C 1
ATOM 1613 O O . VAL A 1 204 ? -0.916 -7.578 -7.387 1 75.5 204 VAL A O 1
ATOM 1616 N N . ALA A 1 205 ? -0.632 -5.895 -6.035 1 85.94 205 ALA A N 1
ATOM 1617 C CA . ALA A 1 205 ? -0.971 -6.543 -4.77 1 85.94 205 ALA A CA 1
ATOM 1618 C C . ALA A 1 205 ? -0.002 -7.68 -4.461 1 85.94 205 ALA A C 1
ATOM 1620 O O . ALA A 1 205 ? -0.418 -8.758 -4.039 1 85.94 205 ALA A O 1
ATOM 1621 N N . THR A 1 206 ? 1.294 -7.477 -4.766 1 90.62 206 THR A N 1
ATOM 1622 C CA . THR A 1 206 ? 2.316 -8.484 -4.496 1 90.62 206 THR A CA 1
ATOM 1623 C C . THR A 1 206 ? 2.422 -8.75 -2.996 1 90.62 206 THR A C 1
ATOM 1625 O O . THR A 1 206 ? 2.381 -9.906 -2.566 1 90.62 206 THR A O 1
ATOM 1628 N N . LEU A 1 207 ? 2.488 -7.707 -2.23 1 93.06 207 LEU A N 1
ATOM 1629 C CA . LEU A 1 207 ? 2.57 -7.852 -0.782 1 93.06 207 LEU A CA 1
ATOM 1630 C C . LEU A 1 207 ? 1.315 -8.523 -0.231 1 93.06 207 LEU A C 1
ATOM 1632 O O . LEU A 1 207 ? 1.403 -9.422 0.604 1 93.06 207 LEU A O 1
ATOM 1636 N N . GLU A 1 208 ? 0.195 -8.109 -0.716 1 93.81 208 GLU A N 1
ATOM 1637 C CA . GLU A 1 208 ? -1.077 -8.625 -0.224 1 93.81 208 GLU A CA 1
ATOM 1638 C C . GLU A 1 208 ? -1.233 -10.109 -0.56 1 93.81 208 GLU A C 1
ATOM 1640 O O . GLU A 1 208 ? -1.835 -10.867 0.207 1 93.81 208 GLU A O 1
ATOM 1645 N N . THR A 1 209 ? -0.685 -10.5 -1.683 1 95.31 209 THR A N 1
ATOM 1646 C CA . THR A 1 209 ? -0.698 -11.914 -2.039 1 95.31 209 THR A CA 1
ATOM 1647 C C . THR A 1 209 ? 0.108 -12.734 -1.034 1 95.31 209 THR A C 1
ATOM 1649 O O . THR A 1 209 ? -0.345 -13.789 -0.575 1 95.31 209 THR A O 1
ATOM 1652 N N . ALA A 1 210 ? 1.225 -12.164 -0.673 1 96.94 210 ALA A N 1
ATOM 1653 C CA . ALA A 1 210 ? 2.061 -12.836 0.318 1 96.94 210 ALA A CA 1
ATOM 1654 C C . ALA A 1 210 ? 1.38 -12.859 1.684 1 96.94 210 ALA A C 1
ATOM 1656 O O . ALA A 1 210 ? 1.354 -13.898 2.354 1 96.94 210 ALA A O 1
ATOM 1657 N N . MET A 1 211 ? 0.79 -11.797 2.025 1 97.06 211 MET A N 1
ATOM 1658 C CA . MET A 1 211 ? 0.151 -11.656 3.33 1 97.06 211 MET A CA 1
ATOM 1659 C C . MET A 1 211 ? -1.065 -12.57 3.439 1 97.06 211 MET A C 1
ATOM 1661 O O . MET A 1 211 ? -1.377 -13.07 4.523 1 97.06 211 MET A O 1
ATOM 1665 N N . ALA A 1 212 ? -1.703 -12.781 2.33 1 97.81 212 ALA A N 1
ATOM 1666 C CA . ALA A 1 212 ? -2.957 -13.523 2.324 1 97.81 212 ALA A CA 1
ATOM 1667 C C . ALA A 1 212 ? -2.699 -15.031 2.285 1 97.81 212 ALA A C 1
ATOM 1669 O O . ALA A 1 212 ? -3.611 -15.828 2.508 1 97.81 212 ALA A O 1
ATOM 1670 N N . SER A 1 213 ? -1.503 -15.453 2.035 1 98.19 213 SER A N 1
ATOM 1671 C CA . SER A 1 213 ? -1.234 -16.859 1.761 1 98.19 213 SER A CA 1
ATOM 1672 C C . SER A 1 213 ? -0.681 -17.562 2.992 1 98.19 213 SER A C 1
ATOM 1674 O O . SER A 1 213 ? 0.104 -16.984 3.748 1 98.19 213 SER A O 1
ATOM 1676 N N . LYS A 1 214 ? -1.07 -18.828 3.168 1 98.31 214 LYS A N 1
ATOM 1677 C CA . LYS A 1 214 ? -0.556 -19.625 4.273 1 98.31 214 LYS A CA 1
ATOM 1678 C C . LYS A 1 214 ? 0.946 -19.859 4.129 1 98.31 214 LYS A C 1
ATOM 1680 O O . LYS A 1 214 ? 1.698 -19.688 5.094 1 98.31 214 LYS A O 1
ATOM 1685 N N . LYS A 1 215 ? 1.328 -20.25 2.969 1 98.44 215 LYS A N 1
ATOM 1686 C CA . LYS A 1 215 ? 2.729 -20.5 2.639 1 98.44 215 LYS A CA 1
ATOM 1687 C C . LYS A 1 215 ? 3.182 -19.625 1.476 1 98.44 215 LYS A C 1
ATOM 1689 O O . LYS A 1 215 ? 2.424 -19.406 0.529 1 98.44 215 LYS A O 1
ATOM 1694 N N . VAL A 1 216 ? 4.445 -19.078 1.563 1 98.56 216 VAL A N 1
ATOM 1695 C CA . VAL A 1 216 ? 4.973 -18.203 0.515 1 98.56 216 VAL A CA 1
ATOM 1696 C C . VAL A 1 216 ? 6.352 -18.688 0.081 1 98.56 216 VAL A C 1
ATOM 1698 O O . VAL A 1 216 ? 7.27 -18.797 0.9 1 98.56 216 VAL A O 1
ATOM 1701 N N . ILE A 1 217 ? 6.469 -19.047 -1.191 1 98.69 217 ILE A N 1
ATOM 1702 C CA . ILE A 1 217 ? 7.754 -19.344 -1.809 1 98.69 217 ILE A CA 1
ATOM 1703 C C . ILE A 1 217 ? 8.195 -18.188 -2.691 1 98.69 217 ILE A C 1
ATOM 1705 O O . ILE A 1 217 ? 7.484 -17.797 -3.621 1 98.69 217 ILE A O 1
ATOM 1709 N N . ILE A 1 218 ? 9.383 -17.688 -2.406 1 98 218 ILE A N 1
ATOM 1710 C CA . ILE A 1 218 ? 9.984 -16.625 -3.209 1 98 218 ILE A CA 1
ATOM 1711 C C . ILE A 1 218 ? 11.102 -17.203 -4.074 1 98 218 ILE A C 1
ATOM 1713 O O . ILE A 1 218 ? 11.992 -17.891 -3.574 1 98 218 ILE A O 1
ATOM 1717 N N . SER A 1 219 ? 11 -16.969 -5.316 1 98.25 219 SER A N 1
ATOM 1718 C CA . SER A 1 219 ? 12.164 -17.141 -6.18 1 98.25 219 SER A CA 1
ATOM 1719 C C . SER A 1 219 ? 12.789 -15.789 -6.527 1 98.25 219 SER A C 1
ATOM 1721 O O . SER A 1 219 ? 12.078 -14.805 -6.758 1 98.25 219 SER A O 1
ATOM 1723 N N . ALA A 1 220 ? 14.141 -15.711 -6.516 1 98.12 220 ALA A N 1
ATOM 1724 C CA . ALA A 1 220 ? 14.797 -14.422 -6.684 1 98.12 220 ALA A CA 1
ATOM 1725 C C . ALA A 1 220 ? 15.867 -14.484 -7.773 1 98.12 220 ALA A C 1
ATOM 1727 O O . ALA A 1 220 ? 16.594 -15.477 -7.887 1 98.12 220 ALA A O 1
ATOM 1728 N N . GLU A 1 221 ? 15.93 -13.43 -8.5 1 96.88 221 GLU A N 1
ATOM 1729 C CA . GLU A 1 221 ? 17.016 -13.281 -9.461 1 96.88 221 GLU A CA 1
ATOM 1730 C C . GLU A 1 221 ? 18.375 -13.234 -8.758 1 96.88 221 GLU A C 1
ATOM 1732 O O . GLU A 1 221 ? 19.344 -13.828 -9.219 1 96.88 221 GLU A O 1
ATOM 1737 N N . ARG A 1 222 ? 18.391 -12.43 -7.672 1 96.31 222 ARG A N 1
ATOM 1738 C CA . ARG A 1 222 ? 19.625 -12.25 -6.914 1 96.31 222 ARG A CA 1
ATOM 1739 C C . ARG A 1 222 ? 19.391 -12.445 -5.422 1 96.31 222 ARG A C 1
ATOM 1741 O O . ARG A 1 222 ? 18.391 -11.961 -4.879 1 96.31 222 ARG A O 1
ATOM 1748 N N . ILE A 1 223 ? 20.281 -13.188 -4.797 1 97.56 223 ILE A N 1
ATOM 1749 C CA . ILE A 1 223 ? 20.344 -13.242 -3.34 1 97.56 223 ILE A CA 1
ATOM 1750 C C . ILE A 1 223 ? 21.359 -12.227 -2.826 1 97.56 223 ILE A C 1
ATOM 1752 O O . ILE A 1 223 ? 22.531 -12.258 -3.213 1 97.56 223 ILE A O 1
ATOM 1756 N N . VAL A 1 224 ? 20.875 -11.289 -2.008 1 94.88 224 VAL A N 1
ATOM 1757 C CA . VAL A 1 224 ? 21.766 -10.219 -1.555 1 94.88 224 VAL A CA 1
ATOM 1758 C C . VAL A 1 224 ? 21.906 -10.273 -0.036 1 94.88 224 VAL A C 1
ATOM 1760 O O . VAL A 1 224 ? 21.141 -10.961 0.642 1 94.88 224 VAL A O 1
ATOM 1763 N N . GLU A 1 225 ? 22.938 -9.562 0.46 1 94.31 225 GLU A N 1
ATOM 1764 C CA . GLU A 1 225 ? 23.172 -9.508 1.902 1 94.31 225 GLU A CA 1
ATOM 1765 C C . GLU A 1 225 ? 22.078 -8.711 2.605 1 94.31 225 GLU A C 1
ATOM 1767 O O . GLU A 1 225 ? 21.578 -7.727 2.064 1 94.31 225 GLU A O 1
ATOM 1772 N N . THR A 1 226 ? 21.781 -9.133 3.777 1 92.19 226 THR A N 1
ATOM 1773 C CA . THR A 1 226 ? 20.688 -8.539 4.547 1 92.19 226 THR A CA 1
ATOM 1774 C C . THR A 1 226 ? 20.953 -7.059 4.793 1 92.19 226 THR A C 1
ATOM 1776 O O . THR A 1 226 ? 20.016 -6.266 4.891 1 92.19 226 THR A O 1
ATOM 1779 N N . ILE A 1 227 ? 22.172 -6.672 4.891 1 88.06 227 ILE A N 1
ATOM 1780 C CA . ILE A 1 227 ? 22.547 -5.293 5.172 1 88.06 227 ILE A CA 1
ATOM 1781 C C . ILE A 1 227 ? 22 -4.375 4.078 1 88.06 227 ILE A C 1
ATOM 1783 O O . ILE A 1 227 ? 21.656 -3.221 4.344 1 88.06 227 ILE A O 1
ATOM 1787 N N . GLU A 1 228 ? 21.828 -4.926 2.936 1 84.38 228 GLU A N 1
ATOM 1788 C CA . GLU A 1 228 ? 21.297 -4.137 1.825 1 84.38 228 GLU A CA 1
ATOM 1789 C C . GLU A 1 228 ? 19.844 -3.766 2.059 1 84.38 228 GLU A C 1
ATOM 1791 O O . GLU A 1 228 ? 19.391 -2.689 1.654 1 84.38 228 GLU A O 1
ATOM 1796 N N . PHE A 1 229 ? 19.156 -4.582 2.645 1 86.12 229 PHE A N 1
ATOM 1797 C CA . PHE A 1 229 ? 17.766 -4.312 2.969 1 86.12 229 PHE A CA 1
ATOM 1798 C C . PHE A 1 229 ? 17.656 -3.326 4.125 1 86.12 229 PHE A C 1
ATOM 1800 O O . PHE A 1 229 ? 16.75 -2.49 4.148 1 86.12 229 PHE A O 1
ATOM 1807 N N . ARG A 1 230 ? 18.516 -3.373 5.062 1 80.81 230 ARG A N 1
ATOM 1808 C CA . ARG A 1 230 ? 18.5 -2.479 6.215 1 80.81 230 ARG A CA 1
ATOM 1809 C C . ARG A 1 230 ? 18.828 -1.047 5.801 1 80.81 230 ARG A C 1
ATOM 1811 O O . ARG A 1 230 ? 18.328 -0.092 6.395 1 80.81 230 ARG A O 1
ATOM 1818 N N . LYS A 1 231 ? 19.688 -1.021 4.723 1 76.25 231 LYS A N 1
ATOM 1819 C CA . LYS A 1 231 ? 20.094 0.29 4.223 1 76.25 231 LYS A CA 1
ATOM 1820 C C . LYS A 1 231 ? 18.922 1.012 3.553 1 76.25 231 LYS A C 1
ATOM 1822 O O . LYS A 1 231 ? 18.875 2.244 3.553 1 76.25 231 LYS A O 1
ATOM 1827 N N . GLU A 1 232 ? 18.094 0.207 2.949 1 78.38 232 GLU A N 1
ATOM 1828 C CA . GLU A 1 232 ? 16.938 0.77 2.25 1 78.38 232 GLU A CA 1
ATOM 1829 C C . GLU A 1 232 ? 15.664 0.006 2.588 1 78.38 232 GLU A C 1
ATOM 1831 O O . GLU A 1 232 ? 15.047 -0.601 1.711 1 78.38 232 GLU A O 1
ATOM 1836 N N . PRO A 1 233 ? 15.273 0.169 3.775 1 77.12 233 PRO A N 1
ATOM 1837 C CA . PRO A 1 233 ? 14.141 -0.638 4.227 1 77.12 233 PRO A CA 1
ATOM 1838 C C . PRO A 1 233 ? 12.852 -0.331 3.461 1 77.12 233 PRO A C 1
ATOM 1840 O O . PRO A 1 233 ? 11.992 -1.205 3.312 1 77.12 233 PRO A O 1
ATOM 1843 N N . ASN A 1 234 ? 12.797 0.842 2.887 1 75.31 234 ASN A N 1
ATOM 1844 C CA . ASN A 1 234 ? 11.594 1.249 2.172 1 75.31 234 ASN A CA 1
ATOM 1845 C C . ASN A 1 234 ? 11.438 0.49 0.857 1 75.31 234 ASN A C 1
ATOM 1847 O O . ASN A 1 234 ? 10.359 0.479 0.266 1 75.31 234 ASN A O 1
ATOM 1851 N N . MET A 1 235 ? 12.469 -0.177 0.549 1 79.38 235 MET A N 1
ATOM 1852 C CA . MET A 1 235 ? 12.438 -0.91 -0.713 1 79.38 235 MET A CA 1
ATOM 1853 C C . MET A 1 235 ? 12.039 -2.365 -0.488 1 79.38 235 MET A C 1
ATOM 1855 O O . MET A 1 235 ? 11.875 -3.123 -1.446 1 79.38 235 MET A O 1
ATOM 1859 N N . THR A 1 236 ? 11.922 -2.715 0.77 1 87.06 236 THR A N 1
ATOM 1860 C CA . THR A 1 236 ? 11.477 -4.074 1.063 1 87.06 236 THR A CA 1
ATOM 1861 C C . THR A 1 236 ? 9.969 -4.207 0.854 1 87.06 236 THR A C 1
ATOM 1863 O O . THR A 1 236 ? 9.18 -3.584 1.57 1 87.06 236 THR A O 1
ATOM 1866 N N . ILE A 1 237 ? 9.602 -4.992 -0.082 1 88.94 237 ILE A N 1
ATOM 1867 C CA . ILE A 1 237 ? 8.195 -5.148 -0.429 1 88.94 237 ILE A CA 1
ATOM 1868 C C . ILE A 1 237 ? 7.59 -6.312 0.358 1 88.94 237 ILE A C 1
ATOM 1870 O O . ILE A 1 237 ? 6.484 -6.203 0.888 1 88.94 237 ILE A O 1
ATOM 1874 N N . ILE A 1 238 ? 8.289 -7.438 0.426 1 95.25 238 ILE A N 1
ATOM 1875 C CA . ILE A 1 238 ? 7.852 -8.602 1.192 1 95.25 238 ILE A CA 1
ATOM 1876 C C . ILE A 1 238 ? 8.812 -8.844 2.355 1 95.25 238 ILE A C 1
ATOM 1878 O O . ILE A 1 238 ? 9.984 -9.148 2.145 1 95.25 238 ILE A O 1
ATOM 1882 N N . PRO A 1 239 ? 8.367 -8.758 3.529 1 95.56 239 PRO A N 1
ATOM 1883 C CA . PRO A 1 239 ? 9.242 -8.992 4.68 1 95.56 239 PRO A CA 1
ATOM 1884 C C . PRO A 1 239 ? 9.453 -10.477 4.969 1 95.56 239 PRO A C 1
ATOM 1886 O O . PRO A 1 239 ? 8.586 -11.297 4.668 1 95.56 239 PRO A O 1
ATOM 1889 N N . TYR A 1 240 ? 10.477 -10.805 5.648 1 96.69 240 TYR A N 1
ATOM 1890 C CA . TYR A 1 240 ? 10.945 -12.172 5.855 1 96.69 240 TYR A CA 1
ATOM 1891 C C . TYR A 1 240 ? 9.914 -12.992 6.609 1 96.69 240 TYR A C 1
ATOM 1893 O O . TYR A 1 240 ? 9.812 -14.211 6.406 1 96.69 240 TYR A O 1
ATOM 1901 N N . TYR A 1 241 ? 9.125 -12.391 7.504 1 96.88 241 TYR A N 1
ATOM 1902 C CA . TYR A 1 241 ? 8.25 -13.156 8.383 1 96.88 241 TYR A CA 1
ATOM 1903 C C . TYR A 1 241 ? 7.047 -13.703 7.625 1 96.88 241 TYR A C 1
ATOM 1905 O O . TYR A 1 241 ? 6.309 -14.547 8.141 1 96.88 241 TYR A O 1
ATOM 1913 N N . LEU A 1 242 ? 6.844 -13.258 6.371 1 97.69 242 LEU A N 1
ATOM 1914 C CA . LEU A 1 242 ? 5.777 -13.781 5.523 1 97.69 242 LEU A CA 1
ATOM 1915 C C . LEU A 1 242 ? 6.277 -14.953 4.684 1 97.69 242 LEU A C 1
ATOM 1917 O O . LEU A 1 242 ? 5.477 -15.688 4.098 1 97.69 242 LEU A O 1
ATOM 1921 N N . VAL A 1 243 ? 7.562 -15.125 4.602 1 98.38 243 VAL A N 1
ATOM 1922 C CA . VAL A 1 243 ? 8.18 -16 3.613 1 98.38 243 VAL A CA 1
ATOM 1923 C C . VAL A 1 243 ? 8.578 -17.328 4.266 1 98.38 243 VAL A C 1
ATOM 1925 O O . VAL A 1 243 ? 9.125 -17.344 5.371 1 98.38 243 VAL A O 1
ATOM 1928 N N . ASP A 1 244 ? 8.297 -18.375 3.529 1 98.38 244 ASP A N 1
ATOM 1929 C CA . ASP A 1 244 ? 8.625 -19.703 4.059 1 98.38 244 ASP A CA 1
ATOM 1930 C C . ASP A 1 244 ? 9.852 -20.281 3.355 1 98.38 244 ASP A C 1
ATOM 1932 O O . ASP A 1 244 ? 10.57 -21.109 3.932 1 98.38 244 ASP A O 1
ATOM 1936 N N . ALA A 1 245 ? 10.039 -19.875 2.137 1 98.62 245 ALA A N 1
ATOM 1937 C CA . ALA A 1 245 ? 11.172 -20.391 1.369 1 98.62 245 ALA A CA 1
ATOM 1938 C C . ALA A 1 245 ? 11.703 -19.344 0.402 1 98.62 245 ALA A C 1
ATOM 1940 O O . ALA A 1 245 ? 10.93 -18.594 -0.206 1 98.62 245 ALA A O 1
ATOM 1941 N N . VAL A 1 246 ? 12.992 -19.328 0.296 1 98.62 246 VAL A N 1
ATOM 1942 C CA . VAL A 1 246 ? 13.688 -18.5 -0.688 1 98.62 246 VAL A CA 1
ATOM 1943 C C . VAL A 1 246 ? 14.469 -19.391 -1.649 1 98.62 246 VAL A C 1
ATOM 1945 O O . VAL A 1 246 ? 15.203 -20.281 -1.219 1 98.62 246 VAL A O 1
ATOM 1948 N N . VAL A 1 247 ? 14.242 -19.172 -2.9 1 98.75 247 VAL A N 1
ATOM 1949 C CA . VAL A 1 247 ? 14.922 -19.938 -3.945 1 98.75 247 VAL A CA 1
ATOM 1950 C C . VAL A 1 247 ? 15.727 -19 -4.832 1 98.75 247 VAL A C 1
ATOM 1952 O O . VAL A 1 247 ? 15.211 -17.969 -5.297 1 98.75 247 VAL A O 1
ATOM 1955 N N . HIS A 1 248 ? 17.031 -19.297 -4.992 1 98.56 248 HIS A N 1
ATOM 1956 C CA . HIS A 1 248 ? 17.812 -18.562 -5.98 1 98.56 248 HIS A CA 1
ATOM 1957 C C . HIS A 1 248 ? 17.531 -19.062 -7.391 1 98.56 248 HIS A C 1
ATOM 1959 O O . HIS A 1 248 ? 17.891 -20.188 -7.738 1 98.56 248 HIS A O 1
ATOM 1965 N N . ALA A 1 249 ? 16.875 -18.188 -8.172 1 98 249 ALA A N 1
ATOM 1966 C CA . ALA A 1 249 ? 16.469 -18.609 -9.516 1 98 249 ALA A CA 1
ATOM 1967 C C . ALA A 1 249 ? 16.75 -17.516 -10.539 1 98 249 ALA A C 1
ATOM 1969 O O . ALA A 1 249 ? 15.812 -16.953 -11.109 1 98 249 ALA A O 1
ATOM 1970 N N . PRO A 1 250 ? 18.047 -17.297 -10.891 1 96.44 250 PRO A N 1
ATOM 1971 C CA . PRO A 1 250 ? 18.297 -16.391 -12.016 1 96.44 250 PRO A CA 1
ATOM 1972 C C . PRO A 1 250 ? 17.531 -16.781 -13.273 1 96.44 250 PRO A C 1
ATOM 1974 O O . PRO A 1 250 ? 17.469 -17.969 -13.625 1 96.44 250 PRO A O 1
ATOM 1977 N N . PHE A 1 251 ? 16.891 -15.805 -13.867 1 96.31 251 PHE A N 1
ATOM 1978 C CA . PHE A 1 251 ? 16.031 -16.016 -15.023 1 96.31 251 PHE A CA 1
ATOM 1979 C C . PHE A 1 251 ? 14.805 -16.844 -14.641 1 96.31 251 PHE A C 1
ATOM 1981 O O . PHE A 1 251 ? 14.312 -17.641 -15.438 1 96.31 251 PHE A O 1
ATOM 1988 N N . GLY A 1 252 ? 14.398 -16.656 -13.43 1 96.81 252 GLY A N 1
ATOM 1989 C CA . GLY A 1 252 ? 13.273 -17.422 -12.922 1 96.81 252 GLY A CA 1
ATOM 1990 C C . GLY A 1 252 ? 11.969 -17.094 -13.617 1 96.81 252 GLY A C 1
ATOM 1991 O O . GLY A 1 252 ? 11.016 -17.891 -13.562 1 96.81 252 GLY A O 1
ATOM 1992 N N . ALA A 1 253 ? 11.906 -16.016 -14.359 1 95.12 253 ALA A N 1
ATOM 1993 C CA . ALA A 1 253 ? 10.688 -15.57 -15.047 1 95.12 253 ALA A CA 1
ATOM 1994 C C . ALA A 1 253 ? 10.711 -16 -16.516 1 95.12 253 ALA A C 1
ATOM 1996 O O . ALA A 1 253 ? 9.727 -15.797 -17.234 1 95.12 253 ALA A O 1
ATOM 1997 N N . TYR A 1 254 ? 11.727 -16.641 -16.953 1 95.06 254 TYR A N 1
ATOM 1998 C CA . TYR A 1 254 ? 11.812 -17.062 -18.344 1 95.06 254 TYR A CA 1
ATOM 1999 C C . TYR A 1 254 ? 10.664 -18 -18.703 1 95.06 254 TYR A C 1
ATOM 2001 O O . TYR A 1 254 ? 10.398 -18.969 -17.984 1 95.06 254 TYR A O 1
ATOM 2009 N N . PRO A 1 255 ? 10.047 -17.703 -19.859 1 94.88 255 PRO A N 1
ATOM 2010 C CA . PRO A 1 255 ? 10.438 -16.844 -20.969 1 94.88 255 PRO A CA 1
ATOM 2011 C C . PRO A 1 255 ? 9.984 -15.391 -20.781 1 94.88 255 PRO A C 1
ATOM 2013 O O . PRO A 1 255 ? 10.18 -14.562 -21.688 1 94.88 255 PRO A O 1
ATOM 2016 N N . GLY A 1 256 ? 9.367 -15.102 -19.719 1 92.94 256 GLY A N 1
ATOM 2017 C CA . GLY A 1 256 ? 9.023 -13.719 -19.406 1 92.94 256 GLY A CA 1
ATOM 2018 C C . GLY A 1 256 ? 10.227 -12.883 -19.016 1 92.94 256 GLY A C 1
ATOM 2019 O O . GLY A 1 256 ? 11.344 -13.406 -18.891 1 92.94 256 GLY A O 1
ATOM 2020 N N . GLY A 1 257 ? 10.008 -11.602 -18.891 1 91.38 257 GLY A N 1
ATOM 2021 C CA . GLY A 1 257 ? 11.086 -10.695 -18.516 1 91.38 257 GLY A CA 1
ATOM 2022 C C . GLY A 1 257 ? 11.039 -10.266 -17.062 1 91.38 257 GLY A C 1
ATOM 2023 O O . GLY A 1 257 ? 10.062 -10.547 -16.359 1 91.38 257 GLY A O 1
ATOM 2024 N N . THR A 1 258 ? 12.117 -9.797 -16.594 1 91.19 258 THR A N 1
ATOM 2025 C CA . THR A 1 258 ? 12.219 -9.156 -15.289 1 91.19 258 THR A CA 1
ATOM 2026 C C . THR A 1 258 ? 12.844 -7.77 -15.414 1 91.19 258 THR A C 1
ATOM 2028 O O . THR A 1 258 ? 14 -7.637 -15.82 1 91.19 258 THR A O 1
ATOM 2031 N N . GLN A 1 259 ? 12.031 -6.82 -15.07 1 85 259 GLN A N 1
ATOM 2032 C CA . GLN A 1 259 ? 12.453 -5.434 -15.219 1 85 259 GLN A CA 1
ATOM 2033 C C . GLN A 1 259 ? 13.812 -5.195 -14.562 1 85 259 GLN A C 1
ATOM 2035 O O . GLN A 1 259 ? 14.031 -5.594 -13.414 1 85 259 GLN A O 1
ATOM 2040 N N . GLY A 1 260 ? 14.68 -4.578 -15.312 1 80.94 260 GLY A N 1
ATOM 2041 C CA . GLY A 1 260 ? 15.992 -4.242 -14.789 1 80.94 260 GLY A CA 1
ATOM 2042 C C . GLY A 1 260 ? 17 -5.363 -14.961 1 80.94 260 GLY A C 1
ATOM 2043 O O . GLY A 1 260 ? 18.203 -5.164 -14.75 1 80.94 260 GLY A O 1
ATOM 2044 N N . TYR A 1 261 ? 16.594 -6.527 -15.445 1 89.69 261 TYR A N 1
ATOM 2045 C CA . TYR A 1 261 ? 17.5 -7.668 -15.531 1 89.69 261 TYR A CA 1
ATOM 2046 C C . TYR A 1 261 ? 17.562 -8.211 -16.953 1 89.69 261 TYR A C 1
ATOM 2048 O O . TYR A 1 261 ? 18.641 -8.234 -17.562 1 89.69 261 TYR A O 1
ATOM 2056 N N . TYR A 1 262 ? 16.422 -8.594 -17.453 1 91.94 262 TYR A N 1
ATOM 2057 C CA . TYR A 1 262 ? 16.375 -9.141 -18.797 1 91.94 262 TYR A CA 1
ATOM 2058 C C . TYR A 1 262 ? 14.992 -8.977 -19.406 1 91.94 262 TYR A C 1
ATOM 2060 O O . TYR A 1 262 ? 14 -8.875 -18.688 1 91.94 262 TYR A O 1
ATOM 2068 N N . GLU A 1 263 ? 14.945 -8.992 -20.766 1 92.31 263 GLU A N 1
ATOM 2069 C CA . GLU A 1 263 ? 13.688 -8.891 -21.516 1 92.31 263 GLU A CA 1
ATOM 2070 C C . GLU A 1 263 ? 13.094 -10.266 -21.781 1 92.31 263 GLU A C 1
ATOM 2072 O O . GLU A 1 263 ? 13.781 -11.281 -21.656 1 92.31 263 GLU A O 1
ATOM 2077 N N . MET A 1 264 ? 11.898 -10.266 -22.141 1 93.88 264 MET A N 1
ATOM 2078 C CA . MET A 1 264 ? 11.203 -11.508 -22.438 1 93.88 264 MET A CA 1
ATOM 2079 C C . MET A 1 264 ? 11.742 -12.141 -23.719 1 93.88 264 MET A C 1
ATOM 2081 O O . MET A 1 264 ? 12.227 -11.438 -24.609 1 93.88 264 MET A O 1
ATOM 2085 N N . ASP A 1 265 ? 11.688 -13.422 -23.75 1 94.75 265 ASP A N 1
ATOM 2086 C CA . ASP A 1 265 ? 11.938 -14.164 -24.984 1 94.75 265 ASP A CA 1
ATOM 2087 C C . ASP A 1 265 ? 10.648 -14.344 -25.781 1 94.75 265 ASP A C 1
ATOM 2089 O O . ASP A 1 265 ? 9.953 -15.344 -25.641 1 94.75 265 ASP A O 1
ATOM 2093 N N . SER A 1 266 ? 10.445 -13.43 -26.688 1 93.19 266 SER A N 1
ATOM 2094 C CA . SER A 1 266 ? 9.203 -13.391 -27.453 1 93.19 266 SER A CA 1
ATOM 2095 C C . SER A 1 266 ? 9.055 -14.625 -28.328 1 93.19 266 SER A C 1
ATOM 2097 O O . SER A 1 266 ? 7.941 -15.109 -28.547 1 93.19 266 SER A O 1
ATOM 2099 N N . GLU A 1 267 ? 10.148 -15.094 -28.812 1 94.5 267 GLU A N 1
ATOM 2100 C CA . GLU A 1 267 ? 10.102 -16.281 -29.672 1 94.5 267 GLU A CA 1
ATOM 2101 C C . GLU A 1 267 ? 9.609 -17.5 -28.906 1 94.5 267 GLU A C 1
ATOM 2103 O O . GLU A 1 267 ? 8.742 -18.234 -29.375 1 94.5 267 GLU A O 1
ATOM 2108 N N . HIS A 1 268 ? 10.148 -17.719 -27.75 1 94.69 268 HIS A N 1
ATOM 2109 C CA . HIS A 1 268 ? 9.734 -18.844 -26.938 1 94.69 268 HIS A CA 1
ATOM 2110 C C . HIS A 1 268 ? 8.289 -18.688 -26.469 1 94.69 268 HIS A C 1
ATOM 2112 O O . HIS A 1 268 ? 7.535 -19.656 -26.406 1 94.69 268 HIS A O 1
ATOM 2118 N N . TYR A 1 269 ? 8.016 -17.484 -26.109 1 92 269 TYR A N 1
ATOM 2119 C CA . TYR A 1 269 ? 6.652 -17.188 -25.688 1 92 269 TYR A CA 1
ATOM 2120 C C . TYR A 1 269 ? 5.652 -17.516 -26.781 1 92 269 TYR A C 1
ATOM 2122 O O . TYR A 1 269 ? 4.617 -18.141 -26.516 1 92 269 TYR A O 1
ATOM 2130 N N . LEU A 1 270 ? 5.938 -17.125 -27.969 1 90.56 270 LEU A N 1
ATOM 2131 C CA . LEU A 1 270 ? 5.059 -17.375 -29.094 1 90.56 270 LEU A CA 1
ATOM 2132 C C . LEU A 1 270 ? 4.965 -18.859 -29.406 1 90.56 270 LEU A C 1
ATOM 2134 O O . LEU A 1 270 ? 3.9 -19.344 -29.797 1 90.56 270 LEU A O 1
ATOM 2138 N N . MET A 1 271 ? 6.062 -19.5 -29.25 1 92.12 271 MET A N 1
ATOM 2139 C CA . MET A 1 271 ? 6.07 -20.953 -29.453 1 92.12 271 MET A CA 1
ATOM 2140 C C . MET A 1 271 ? 5.066 -21.641 -28.531 1 92.12 271 MET A C 1
ATOM 2142 O O . MET A 1 271 ? 4.273 -22.469 -28.984 1 92.12 271 MET A O 1
ATOM 2146 N N . LEU A 1 272 ? 5.062 -21.234 -27.328 1 90.56 272 LEU A N 1
ATOM 2147 C CA . LEU A 1 272 ? 4.18 -21.844 -26.328 1 90.56 272 LEU A CA 1
ATOM 2148 C C . LEU A 1 272 ? 2.736 -21.406 -26.547 1 90.56 272 LEU A C 1
ATOM 2150 O O . LEU A 1 272 ? 1.816 -22.219 -26.469 1 90.56 272 LEU A O 1
ATOM 2154 N N . SER A 1 273 ? 2.568 -20.188 -26.828 1 88.19 273 SER A N 1
ATOM 2155 C CA . SER A 1 273 ? 1.225 -19.641 -26.969 1 88.19 273 SER A CA 1
ATOM 2156 C C . SER A 1 273 ? 0.539 -20.141 -28.234 1 88.19 273 SER A C 1
ATOM 2158 O O . SER A 1 273 ? -0.684 -20.062 -28.359 1 88.19 273 SER A O 1
ATOM 2160 N N . SER A 1 274 ? 1.288 -20.703 -29.125 1 89.69 274 SER A N 1
ATOM 2161 C CA . SER A 1 274 ? 0.752 -21.172 -30.406 1 89.69 274 SER A CA 1
ATOM 2162 C C . SER A 1 274 ? 0.322 -22.625 -30.328 1 89.69 274 SER A C 1
ATOM 2164 O O . SER A 1 274 ? -0.279 -23.156 -31.281 1 89.69 274 SER A O 1
ATOM 2166 N N . ILE A 1 275 ? 0.55 -23.219 -29.219 1 92.75 275 ILE A N 1
ATOM 2167 C CA . ILE A 1 275 ? 0.202 -24.625 -29.094 1 92.75 275 ILE A CA 1
ATOM 2168 C C . ILE A 1 275 ? -1.317 -24.781 -29.062 1 92.75 275 ILE A C 1
ATOM 2170 O O . ILE A 1 275 ? -2.006 -24.094 -28.312 1 92.75 275 ILE A O 1
ATOM 2174 N N . ARG A 1 276 ? -1.857 -25.75 -29.891 1 91.31 276 ARG A N 1
ATOM 2175 C CA . ARG A 1 276 ? -3.295 -25.984 -29.969 1 91.31 276 ARG A CA 1
ATOM 2176 C C . ARG A 1 276 ? -3.641 -27.422 -29.656 1 91.31 276 ARG A C 1
ATOM 2178 O O . ARG A 1 276 ? -4.695 -27.703 -29.078 1 91.31 276 ARG A O 1
ATOM 2185 N N . GLU A 1 277 ? -2.654 -28.203 -30 1 93 277 GLU A N 1
ATOM 2186 C CA . GLU A 1 277 ? -2.947 -29.625 -29.922 1 93 277 GLU A CA 1
ATOM 2187 C C . GLU A 1 277 ? -2.273 -30.266 -28.703 1 93 277 GLU A C 1
ATOM 2189 O O . GLU A 1 277 ? -1.175 -29.859 -28.312 1 93 277 GLU A O 1
ATOM 2194 N N . GLU A 1 278 ? -2.916 -31.297 -28.25 1 95 278 GLU A N 1
ATOM 2195 C CA . GLU A 1 278 ? -2.426 -32 -27.078 1 95 278 GLU A CA 1
ATOM 2196 C C . GLU A 1 278 ? -1.05 -32.625 -27.328 1 95 278 GLU A C 1
ATOM 2198 O O . GLU A 1 278 ? -0.17 -32.562 -26.469 1 95 278 GLU A O 1
ATOM 2203 N N . GLU A 1 279 ? -0.861 -33.156 -28.484 1 96.81 279 GLU A N 1
ATOM 2204 C CA . GLU A 1 279 ? 0.409 -33.781 -28.828 1 96.81 279 GLU A CA 1
ATOM 2205 C C . GLU A 1 279 ? 1.558 -32.781 -28.781 1 96.81 279 GLU A C 1
ATOM 2207 O O . GLU A 1 279 ? 2.65 -33.094 -28.297 1 96.81 279 GLU A O 1
ATOM 2212 N N . ASP A 1 280 ? 1.271 -31.609 -29.25 1 96.56 280 ASP A N 1
ATOM 2213 C CA . ASP A 1 280 ? 2.285 -30.562 -29.25 1 96.56 280 ASP A CA 1
ATOM 2214 C C . ASP A 1 280 ? 2.613 -30.125 -27.828 1 96.56 280 ASP A C 1
ATOM 2216 O O . ASP A 1 280 ? 3.773 -29.844 -27.5 1 96.56 280 ASP A O 1
ATOM 2220 N N . MET A 1 281 ? 1.607 -30.094 -27.016 1 96.62 281 MET A N 1
ATOM 2221 C CA . MET A 1 281 ? 1.816 -29.719 -25.625 1 96.62 281 MET A CA 1
ATOM 2222 C C . MET A 1 281 ? 2.66 -30.781 -24.906 1 96.62 281 MET A C 1
ATOM 2224 O O . MET A 1 281 ? 3.609 -30.438 -24.203 1 96.62 281 MET A O 1
ATOM 2228 N N . GLN A 1 282 ? 2.363 -31.984 -25.141 1 97.62 282 GLN A N 1
ATOM 2229 C CA . GLN A 1 282 ? 3.119 -33.062 -24.5 1 97.62 282 GLN A CA 1
ATOM 2230 C C . GLN A 1 282 ? 4.57 -33.062 -24.969 1 97.62 282 GLN A C 1
ATOM 2232 O O . GLN A 1 282 ? 5.48 -33.312 -24.188 1 97.62 282 GLN A O 1
ATOM 2237 N N . ARG A 1 283 ? 4.734 -32.812 -26.234 1 97.94 283 ARG A N 1
ATOM 2238 C CA . ARG A 1 283 ? 6.09 -32.688 -26.766 1 97.94 283 ARG A CA 1
ATOM 2239 C C . ARG A 1 283 ? 6.852 -31.562 -26.078 1 97.94 283 ARG A C 1
ATOM 2241 O O . ARG A 1 283 ? 8.031 -31.703 -25.75 1 97.94 283 ARG A O 1
ATOM 2248 N N . TYR A 1 284 ? 6.176 -30.484 -25.969 1 97.31 284 TYR A N 1
ATOM 2249 C CA . TYR A 1 284 ? 6.797 -29.344 -25.281 1 97.31 284 TYR A CA 1
ATOM 2250 C C . TYR A 1 284 ? 7.188 -29.703 -23.859 1 97.31 284 TYR A C 1
ATOM 2252 O O . TYR A 1 284 ? 8.305 -29.422 -23.422 1 97.31 284 TYR A O 1
ATOM 2260 N N . LEU A 1 285 ? 6.285 -30.266 -23.094 1 98.19 285 LEU A N 1
ATOM 2261 C CA . LEU A 1 285 ? 6.527 -30.641 -21.703 1 98.19 285 LEU A CA 1
ATOM 2262 C C . LEU A 1 285 ? 7.703 -31.594 -21.594 1 98.19 285 LEU A C 1
ATOM 2264 O O . LEU A 1 285 ? 8.555 -31.453 -20.719 1 98.19 285 LEU A O 1
ATOM 2268 N N . GLU A 1 286 ? 7.723 -32.531 -22.516 1 98.31 286 GLU A N 1
ATOM 2269 C CA . GLU A 1 286 ? 8.812 -33.5 -22.516 1 98.31 286 GLU A CA 1
ATOM 2270 C C . GLU A 1 286 ? 10.156 -32.812 -22.781 1 98.31 286 GLU A C 1
ATOM 2272 O O . GLU A 1 286 ? 11.133 -33.062 -22.094 1 98.31 286 GLU A O 1
ATOM 2277 N N . GLU A 1 287 ? 10.156 -31.969 -23.734 1 98 287 GLU A N 1
ATOM 2278 C CA . GLU A 1 287 ? 11.398 -31.359 -24.203 1 98 287 GLU A CA 1
ATOM 2279 C C . GLU A 1 287 ? 11.914 -30.328 -23.203 1 98 287 GLU A C 1
ATOM 2281 O O . GLU A 1 287 ? 13.109 -30.25 -22.938 1 98 287 GLU A O 1
ATOM 2286 N N . TYR A 1 288 ? 11.016 -29.578 -22.641 1 97.75 288 TYR A N 1
ATOM 2287 C CA . TYR A 1 288 ? 11.477 -28.375 -21.938 1 97.75 288 TYR A CA 1
ATOM 2288 C C . TYR A 1 288 ? 11.328 -28.547 -20.422 1 97.75 288 TYR A C 1
ATOM 2290 O O . TYR A 1 288 ? 11.93 -27.812 -19.656 1 97.75 288 TYR A O 1
ATOM 2298 N N . ILE A 1 289 ? 10.555 -29.531 -19.969 1 98.12 289 ILE A N 1
ATOM 2299 C CA . ILE A 1 289 ? 10.32 -29.594 -18.531 1 98.12 289 ILE A CA 1
ATOM 2300 C C . ILE A 1 289 ? 10.758 -30.969 -18.016 1 98.12 289 ILE A C 1
ATOM 2302 O O . ILE A 1 289 ? 11.664 -31.062 -17.172 1 98.12 289 ILE A O 1
ATOM 2306 N N . TYR A 1 290 ? 10.344 -32.031 -18.594 1 98.31 290 TYR A N 1
ATOM 2307 C CA . TYR A 1 290 ? 10.594 -33.344 -18.031 1 98.31 290 TYR A CA 1
ATOM 2308 C C . TYR A 1 290 ? 11.984 -33.844 -18.391 1 98.31 290 TYR A C 1
ATOM 2310 O O . TYR A 1 290 ? 12.531 -34.719 -17.719 1 98.31 290 TYR A O 1
ATOM 2318 N N . SER A 1 291 ? 12.586 -33.281 -19.406 1 98.31 291 SER A N 1
ATOM 2319 C CA . SER A 1 291 ? 13.891 -33.75 -19.875 1 98.31 291 SER A CA 1
ATOM 2320 C C . SER A 1 291 ? 15.016 -33.156 -19.031 1 98.31 291 SER A C 1
ATOM 2322 O O . SER A 1 291 ? 16.172 -33.562 -19.172 1 98.31 291 SER A O 1
ATOM 2324 N N . VAL A 1 292 ? 14.711 -32.188 -18.219 1 98.06 292 VAL A N 1
ATOM 2325 C CA . VAL A 1 292 ? 15.711 -31.547 -17.375 1 98.06 292 VAL A CA 1
ATOM 2326 C C . VAL A 1 292 ? 15.305 -31.656 -15.898 1 98.06 292 VAL A C 1
ATOM 2328 O O . VAL A 1 292 ? 14.117 -31.594 -15.57 1 98.06 292 VAL A O 1
ATOM 2331 N N . ASP A 1 293 ? 16.297 -31.703 -15.008 1 97.19 293 ASP A N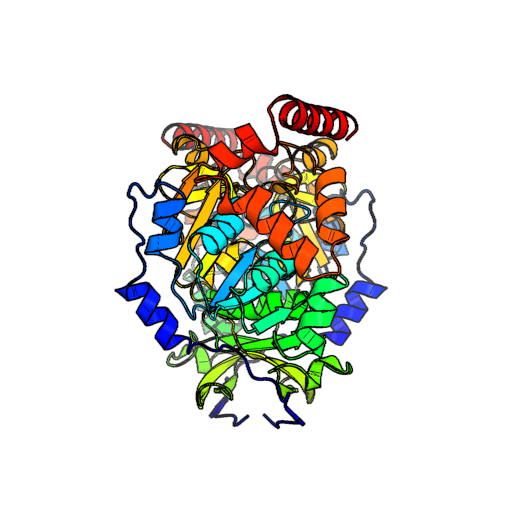 1
ATOM 2332 C CA . ASP A 1 293 ? 16.016 -32.031 -13.609 1 97.19 293 ASP A CA 1
ATOM 2333 C C . ASP A 1 293 ? 15.922 -30.766 -12.766 1 97.19 293 ASP A C 1
ATOM 2335 O O . ASP A 1 293 ? 15.578 -30.828 -11.578 1 97.19 293 ASP A O 1
ATOM 2339 N N . SER A 1 294 ? 16.281 -29.641 -13.391 1 97.62 294 SER A N 1
ATOM 2340 C CA . SER A 1 294 ? 16.312 -28.406 -12.609 1 97.62 294 SER A CA 1
ATOM 2341 C C . SER A 1 294 ? 16.188 -27.172 -13.508 1 97.62 294 SER A C 1
ATOM 2343 O O . SER A 1 294 ? 16.297 -27.281 -14.727 1 97.62 294 SER A O 1
ATOM 2345 N N . HIS A 1 295 ? 15.938 -26.047 -12.875 1 98.06 295 HIS A N 1
ATOM 2346 C CA . HIS A 1 295 ? 15.898 -24.766 -13.578 1 98.06 295 HIS A CA 1
ATOM 2347 C C . HIS A 1 295 ? 17.234 -24.469 -14.234 1 98.06 295 HIS A C 1
ATOM 2349 O O . HIS A 1 295 ? 17.281 -23.984 -15.375 1 98.06 295 HIS A O 1
ATOM 2355 N N . GLU A 1 296 ? 18.312 -24.797 -13.57 1 96.44 296 GLU A N 1
ATOM 2356 C CA . GLU A 1 296 ? 19.656 -24.578 -14.117 1 96.44 296 GLU A CA 1
ATOM 2357 C C . GLU A 1 296 ? 19.875 -25.406 -15.375 1 96.44 296 GLU A C 1
ATOM 2359 O O . GLU A 1 296 ? 20.406 -24.906 -16.375 1 96.44 296 GLU A O 1
ATOM 2364 N N . GLU A 1 297 ? 19.422 -26.578 -15.281 1 97.69 297 GLU A N 1
ATOM 2365 C CA . GLU A 1 297 ? 19.594 -27.453 -16.438 1 97.69 297 GLU A CA 1
ATOM 2366 C C . GLU A 1 297 ? 18.719 -26.984 -17.609 1 97.69 297 GLU A C 1
ATOM 2368 O O . GLU A 1 297 ? 19.125 -27.078 -18.766 1 97.69 297 GLU A O 1
ATOM 2373 N N . PHE A 1 298 ? 17.531 -26.562 -17.281 1 98.19 298 PHE A N 1
ATOM 2374 C CA . PHE A 1 298 ? 16.656 -25.984 -18.297 1 98.19 298 PHE A CA 1
ATOM 2375 C C . PHE A 1 298 ? 17.344 -24.828 -19.016 1 98.19 298 PHE A C 1
ATOM 2377 O O . PHE A 1 298 ? 17.375 -24.797 -20.25 1 98.19 298 PHE A O 1
ATOM 2384 N N . LEU A 1 299 ? 17.922 -23.891 -18.281 1 97.44 299 LEU A N 1
ATOM 2385 C CA . LEU A 1 299 ? 18.594 -22.75 -18.875 1 97.44 299 LEU A CA 1
ATOM 2386 C C . LEU A 1 299 ? 19.781 -23.172 -19.719 1 97.44 299 LEU A C 1
ATOM 2388 O O . LEU A 1 299 ? 19.984 -22.656 -20.812 1 97.44 299 LEU A O 1
ATOM 2392 N N . GLU A 1 300 ? 20.5 -24.172 -19.219 1 96.88 300 GLU A N 1
ATOM 2393 C CA . GLU A 1 300 ? 21.734 -24.594 -19.875 1 96.88 300 GLU A CA 1
ATOM 2394 C C . GLU A 1 300 ? 21.438 -25.406 -21.141 1 96.88 300 GLU A C 1
ATOM 2396 O O . GLU A 1 300 ? 22.016 -25.141 -22.203 1 96.88 300 GLU A O 1
ATOM 2401 N N . LYS A 1 301 ? 20.469 -26.281 -21.062 1 97.75 301 LYS A N 1
ATOM 2402 C CA . LYS A 1 301 ? 20.312 -27.281 -22.109 1 97.75 301 LYS A CA 1
ATOM 2403 C C . LYS A 1 301 ? 19.203 -26.875 -23.094 1 97.75 301 LYS A C 1
ATOM 2405 O O . LYS A 1 301 ? 19.188 -27.312 -24.234 1 97.75 301 LYS A O 1
ATOM 2410 N N . ARG A 1 302 ? 18.25 -26.062 -22.641 1 97.44 302 ARG A N 1
ATOM 2411 C CA . ARG A 1 302 ? 17.078 -25.812 -23.469 1 97.44 302 ARG A CA 1
ATOM 2412 C C . ARG A 1 302 ? 17.016 -24.359 -23.922 1 97.44 302 ARG A C 1
ATOM 2414 O O . ARG A 1 302 ? 16.453 -24.062 -24.969 1 97.44 302 ARG A O 1
ATOM 2421 N N . VAL A 1 303 ? 17.625 -23.453 -23.203 1 97.19 303 VAL A N 1
ATOM 2422 C CA . VAL A 1 303 ? 17.625 -22.047 -23.578 1 97.19 303 VAL A CA 1
ATOM 2423 C C . VAL A 1 303 ? 18.984 -21.656 -24.156 1 97.19 303 VAL A C 1
ATOM 2425 O O . VAL A 1 303 ? 19.078 -21.234 -25.312 1 97.19 303 VAL A O 1
ATOM 2428 N N . GLY A 1 304 ? 20.031 -21.891 -23.359 1 96.56 304 GLY A N 1
ATOM 2429 C CA . GLY A 1 304 ? 21.375 -21.609 -23.812 1 96.56 304 GLY A CA 1
ATOM 2430 C C . GLY A 1 304 ? 21.875 -20.234 -23.422 1 96.56 304 GLY A C 1
ATOM 2431 O O . GLY A 1 304 ? 21.094 -19.281 -23.375 1 96.56 304 GLY A O 1
ATOM 2432 N N . MET A 1 305 ? 23.156 -20.094 -23.312 1 92.31 305 MET A N 1
ATOM 2433 C CA . MET A 1 305 ? 23.812 -18.891 -22.828 1 92.31 305 MET A CA 1
ATOM 2434 C C . MET A 1 305 ? 23.703 -17.766 -23.859 1 92.31 305 MET A C 1
ATOM 2436 O O . MET A 1 305 ? 23.594 -16.594 -23.484 1 92.31 305 MET A O 1
ATOM 2440 N N . LYS A 1 306 ? 23.766 -18.125 -25.062 1 94.06 306 LYS A N 1
ATOM 2441 C CA . LYS A 1 306 ? 23.672 -17.109 -26.109 1 94.06 306 LYS A CA 1
ATOM 2442 C C . LYS A 1 306 ? 22.359 -16.344 -26.031 1 94.06 306 LYS A C 1
ATOM 2444 O O . LYS A 1 306 ? 22.344 -15.109 -26.062 1 94.06 306 LYS A O 1
ATOM 2449 N N . LYS A 1 307 ? 21.297 -17.125 -25.906 1 96.56 307 LYS A N 1
ATOM 2450 C CA . LYS A 1 307 ? 19.969 -16.516 -25.797 1 96.56 307 LYS A CA 1
ATOM 2451 C C . LYS A 1 307 ? 19.859 -15.695 -24.516 1 96.56 307 LYS A C 1
ATOM 2453 O O . LYS A 1 307 ? 19.344 -14.578 -24.547 1 96.56 307 LYS A O 1
ATOM 2458 N N . LEU A 1 308 ? 20.344 -16.172 -23.422 1 94.5 308 LEU A N 1
ATOM 2459 C CA . LEU A 1 308 ? 20.266 -15.461 -22.156 1 94.5 308 LEU A CA 1
ATOM 2460 C C . LEU A 1 308 ? 21.016 -14.133 -22.219 1 94.5 308 LEU A C 1
ATOM 2462 O O . LEU A 1 308 ? 20.516 -13.109 -21.734 1 94.5 308 LEU A O 1
ATOM 2466 N N . LYS A 1 309 ? 22.156 -14.133 -22.812 1 90.38 309 LYS A N 1
ATOM 2467 C CA . LYS A 1 309 ? 22.938 -12.906 -22.984 1 90.38 309 LYS A CA 1
ATOM 2468 C C . LYS A 1 309 ? 22.203 -11.898 -23.859 1 90.38 309 LYS A C 1
ATOM 2470 O O . LYS A 1 309 ? 22.25 -10.688 -23.609 1 90.38 309 LYS A O 1
ATOM 2475 N N . GLU A 1 310 ? 21.594 -12.406 -24.859 1 93.38 310 GLU A N 1
ATOM 2476 C CA . GLU A 1 310 ? 20.812 -11.555 -25.75 1 93.38 310 GLU A CA 1
ATOM 2477 C C . GLU A 1 310 ? 19.703 -10.836 -24.984 1 93.38 310 GLU A C 1
ATOM 2479 O O . GLU A 1 310 ? 19.469 -9.641 -25.203 1 93.38 310 GLU A O 1
ATOM 2484 N N . LEU A 1 311 ? 19.047 -11.562 -24.141 1 93.81 311 LEU A N 1
ATOM 2485 C CA . LEU A 1 311 ? 17.922 -11 -23.406 1 93.81 311 LEU A CA 1
ATOM 2486 C C . LEU A 1 311 ? 18.406 -9.945 -22.406 1 93.81 311 LEU A C 1
ATOM 2488 O O . LEU A 1 311 ? 17.719 -8.945 -22.172 1 93.81 311 LEU A O 1
ATOM 2492 N N . ILE A 1 312 ? 19.562 -10.133 -21.828 1 90.19 312 ILE A N 1
ATOM 2493 C CA . ILE A 1 312 ? 20.156 -9.164 -20.906 1 90.19 312 ILE A CA 1
ATOM 2494 C C . ILE A 1 312 ? 20.516 -7.887 -21.672 1 90.19 312 ILE A C 1
ATOM 2496 O O . ILE A 1 312 ? 20.219 -6.781 -21.203 1 90.19 312 ILE A O 1
ATOM 2500 N N . LYS A 1 313 ? 21.094 -8.047 -22.797 1 86.94 313 LYS A N 1
ATOM 2501 C CA . LYS A 1 313 ? 21.531 -6.91 -23.625 1 86.94 313 LYS A CA 1
ATOM 2502 C C . LYS A 1 313 ? 20.328 -6.062 -24.047 1 86.94 313 LYS A C 1
ATOM 2504 O O . LYS A 1 313 ? 20.406 -4.832 -24.047 1 86.94 313 LYS A O 1
ATOM 2509 N N . LYS A 1 314 ? 19.328 -6.742 -24.359 1 87.88 314 LYS A N 1
ATOM 2510 C CA . LYS A 1 314 ? 18.109 -6.047 -24.781 1 87.88 314 LYS A CA 1
ATOM 2511 C C . LYS A 1 314 ? 17.562 -5.168 -23.672 1 87.88 314 LYS A C 1
ATOM 2513 O O . LYS A 1 314 ? 17.016 -4.094 -23.922 1 87.88 314 LYS A O 1
ATOM 2518 N N . ALA A 1 315 ? 17.625 -5.621 -22.453 1 82.62 315 ALA A N 1
ATOM 2519 C CA . ALA A 1 315 ? 17.094 -4.891 -21.297 1 82.62 315 ALA A CA 1
ATOM 2520 C C . ALA A 1 315 ? 17.938 -3.652 -21 1 82.62 315 ALA A C 1
ATOM 2522 O O . ALA A 1 315 ? 17.422 -2.641 -20.531 1 82.62 315 ALA A O 1
ATOM 2523 N N . GLN A 1 316 ? 19.188 -3.713 -21.141 1 69.19 316 GLN A N 1
ATOM 2524 C CA . GLN A 1 316 ? 20.094 -2.609 -20.891 1 69.19 316 GLN A CA 1
ATOM 2525 C C . GLN A 1 316 ? 19.938 -1.502 -21.922 1 69.19 316 GLN A C 1
ATOM 2527 O O . GLN A 1 316 ? 20.078 -0.319 -21.609 1 69.19 316 GLN A O 1
ATOM 2532 N N . ILE A 1 317 ? 19.703 -1.863 -23.016 1 58.75 317 ILE A N 1
ATOM 2533 C CA . ILE A 1 317 ? 19.578 -0.896 -24.094 1 58.75 317 ILE A CA 1
ATOM 2534 C C . ILE A 1 317 ? 18.281 -0.105 -23.922 1 58.75 317 ILE A C 1
ATOM 2536 O O . ILE A 1 317 ? 18.266 1.113 -24.125 1 58.75 317 ILE A O 1
ATOM 2540 N N . LEU A 1 318 ? 17.203 -0.727 -23.562 1 50.28 318 LEU A N 1
ATOM 2541 C CA . LEU A 1 318 ? 15.898 -0.084 -23.422 1 50.28 318 LEU A CA 1
ATOM 2542 C C . LEU A 1 318 ? 15.898 0.885 -22.234 1 50.28 318 LEU A C 1
ATOM 2544 O O . LEU A 1 318 ? 15.242 1.924 -22.281 1 50.28 318 LEU A O 1
ATOM 2548 N N . GLU A 1 319 ? 16.406 0.579 -21.094 1 49.09 319 GLU A N 1
ATOM 2549 C CA . GLU A 1 319 ? 16.516 1.483 -19.953 1 49.09 319 GLU A CA 1
ATOM 2550 C C . GLU A 1 319 ? 17.312 2.736 -20.312 1 49.09 319 GLU A C 1
ATOM 2552 O O . GLU A 1 319 ? 17.062 3.814 -19.766 1 49.09 319 GLU A O 1
ATOM 2557 N N . GLY A 1 320 ? 18.344 2.668 -21.125 1 39.31 320 GLY A N 1
ATOM 2558 C CA . GLY A 1 320 ? 19.016 3.854 -21.609 1 39.31 320 GLY A CA 1
ATOM 2559 C C . GLY A 1 320 ? 18.109 4.812 -22.344 1 39.31 320 GLY A C 1
ATOM 2560 O O . GLY A 1 320 ? 18.438 5.992 -22.516 1 39.31 320 GLY A O 1
ATOM 2561 N N . TYR A 1 321 ? 17.234 4.312 -23.125 1 35.34 321 TYR A N 1
ATOM 2562 C CA . TYR A 1 321 ? 16.297 5.246 -23.75 1 35.34 321 TYR A CA 1
ATOM 2563 C C . TYR A 1 321 ? 15.219 5.684 -22.766 1 35.34 321 TYR A C 1
ATOM 2565 O O . TYR A 1 321 ? 14.211 6.273 -23.172 1 35.34 321 TYR A O 1
ATOM 2573 N N . ARG A 1 322 ? 15.258 5.148 -21.703 1 28.92 322 ARG A N 1
ATOM 2574 C CA . ARG A 1 322 ? 14.297 5.793 -20.812 1 28.92 322 ARG A CA 1
ATOM 2575 C C . ARG A 1 322 ? 14.82 7.141 -20.328 1 28.92 322 ARG A C 1
ATOM 2577 O O . ARG A 1 322 ? 16 7.266 -19.984 1 28.92 322 ARG A O 1
ATOM 2584 N N . MET B 1 1 ? -28.484 -8.914 5.168 1 64.81 1 MET B N 1
ATOM 2585 C CA . MET B 1 1 ? -27.5 -9.008 6.238 1 64.81 1 MET B CA 1
ATOM 2586 C C . MET B 1 1 ? -28.047 -8.391 7.527 1 64.81 1 MET B C 1
ATOM 2588 O O . MET B 1 1 ? -28.578 -7.281 7.516 1 64.81 1 MET B O 1
ATOM 2592 N N . GLU B 1 2 ? -28.219 -9.109 8.469 1 82.06 2 GLU B N 1
ATOM 2593 C CA . GLU B 1 2 ? -28.812 -8.742 9.758 1 82.06 2 GLU B CA 1
ATOM 2594 C C . GLU B 1 2 ? -27.922 -7.746 10.5 1 82.06 2 GLU B C 1
ATOM 2596 O O . GLU B 1 2 ? -26.734 -8 10.703 1 82.06 2 GLU B O 1
ATOM 2601 N N . VAL B 1 3 ? -28.594 -6.566 10.773 1 86.81 3 VAL B N 1
ATOM 2602 C CA . VAL B 1 3 ? -27.875 -5.594 11.602 1 86.81 3 VAL B CA 1
ATOM 2603 C C . VAL B 1 3 ? -27.953 -6.004 13.07 1 86.81 3 VAL B C 1
ATOM 2605 O O . VAL B 1 3 ? -29.047 -6.211 13.609 1 86.81 3 VAL B O 1
ATOM 2608 N N . LEU B 1 4 ? -26.812 -6.113 13.648 1 90.31 4 LEU B N 1
ATOM 2609 C CA . LEU B 1 4 ? -26.734 -6.57 15.031 1 90.31 4 LEU B CA 1
ATOM 2610 C C . LEU B 1 4 ? -26.672 -5.391 15.992 1 90.31 4 LEU B C 1
ATOM 2612 O O . LEU B 1 4 ? -27.188 -5.469 17.109 1 90.31 4 LEU B O 1
ATOM 2616 N N . ASP B 1 5 ? -25.984 -4.395 15.633 1 89.94 5 ASP B N 1
ATOM 2617 C CA . ASP B 1 5 ? -25.797 -3.207 16.453 1 89.94 5 ASP B CA 1
ATOM 2618 C C . ASP B 1 5 ? -25.312 -2.027 15.617 1 89.94 5 ASP B C 1
ATOM 2620 O O . ASP B 1 5 ? -24.906 -2.201 14.469 1 89.94 5 ASP B O 1
ATOM 2624 N N . ARG B 1 6 ? -25.484 -0.779 16.219 1 89.56 6 ARG B N 1
ATOM 2625 C CA . ARG B 1 6 ? -25.047 0.429 15.539 1 89.56 6 ARG B CA 1
ATOM 2626 C C . ARG B 1 6 ? -24.375 1.394 16.516 1 89.56 6 ARG B C 1
ATOM 2628 O O . ARG B 1 6 ? -24.828 1.553 17.641 1 89.56 6 ARG B O 1
ATOM 2635 N N . GLY B 1 7 ? -23.25 1.927 15.984 1 87.69 7 GLY B N 1
ATOM 2636 C CA . GLY B 1 7 ? -22.672 3.021 16.75 1 87.69 7 GLY B CA 1
ATOM 2637 C C . GLY B 1 7 ? -23.516 4.281 16.719 1 87.69 7 GLY B C 1
ATOM 2638 O O . GLY B 1 7 ? -24.312 4.488 15.797 1 87.69 7 GLY B O 1
ATOM 2639 N N . ASP B 1 8 ? -23.281 5.16 17.734 1 87.31 8 ASP B N 1
ATOM 2640 C CA . ASP B 1 8 ? -24.141 6.316 17.922 1 87.31 8 ASP B CA 1
ATOM 2641 C C . ASP B 1 8 ? -23.469 7.598 17.438 1 87.31 8 ASP B C 1
ATOM 2643 O O . ASP B 1 8 ? -24.094 8.648 17.344 1 87.31 8 ASP B O 1
ATOM 2647 N N . ALA B 1 9 ? -22.328 7.52 17.016 1 89.38 9 ALA B N 1
ATOM 2648 C CA . ALA B 1 9 ? -21.578 8.734 16.688 1 89.38 9 ALA B CA 1
ATOM 2649 C C . ALA B 1 9 ? -21.875 9.195 15.266 1 89.38 9 ALA B C 1
ATOM 2651 O O . ALA B 1 9 ? -22.094 8.367 14.375 1 89.38 9 ALA B O 1
ATOM 2652 N N . GLU B 1 10 ? -21.906 10.445 15.148 1 91.75 10 GLU B N 1
ATOM 2653 C CA . GLU B 1 10 ? -21.891 11 13.797 1 91.75 10 GLU B CA 1
ATOM 2654 C C . GLU B 1 10 ? -20.578 10.68 13.094 1 91.75 10 GLU B C 1
ATOM 2656 O O . GLU B 1 10 ? -19.547 10.469 13.742 1 91.75 10 GLU B O 1
ATOM 2661 N N . PHE B 1 11 ? -20.703 10.508 11.781 1 93.31 11 PHE B N 1
ATOM 2662 C CA . PHE B 1 11 ? -19.484 10.266 11.008 1 93.31 11 PHE B CA 1
ATOM 2663 C C . PHE B 1 11 ? -19.547 10.969 9.656 1 93.31 11 PHE B C 1
ATOM 2665 O O . PHE B 1 11 ? -20.641 11.188 9.125 1 93.31 11 PHE B O 1
ATOM 2672 N N . HIS B 1 12 ? -18.406 11.367 9.18 1 94.94 12 HIS B N 1
ATOM 2673 C CA . HIS B 1 12 ? -18.281 11.953 7.852 1 94.94 12 HIS B CA 1
ATOM 2674 C C . HIS B 1 12 ? -18.375 10.883 6.77 1 94.94 12 HIS B C 1
ATOM 2676 O O . HIS B 1 12 ? -17.688 9.875 6.828 1 94.94 12 HIS B O 1
ATOM 2682 N N . PHE B 1 13 ? -19.281 11.148 5.863 1 96.25 13 PHE B N 1
ATOM 2683 C CA . PHE B 1 13 ? -19.484 10.164 4.805 1 96.25 13 PHE B CA 1
ATOM 2684 C C . PHE B 1 13 ? -19.797 10.852 3.48 1 96.25 13 PHE B C 1
ATOM 2686 O O . PHE B 1 13 ? -20.625 11.766 3.43 1 96.25 13 PHE B O 1
ATOM 2693 N N . VAL B 1 14 ? -19.062 10.43 2.48 1 96.38 14 VAL B N 1
ATOM 2694 C CA . VAL B 1 14 ? -19.297 10.852 1.105 1 96.38 14 VAL B CA 1
ATOM 2695 C C . VAL B 1 14 ? -19.688 9.648 0.254 1 96.38 14 VAL B C 1
ATOM 2697 O O . VAL B 1 14 ? -18.984 8.633 0.23 1 96.38 14 VAL B O 1
ATOM 2700 N N . ASP B 1 15 ? -20.797 9.828 -0.463 1 96.06 15 ASP B N 1
ATOM 2701 C CA . ASP B 1 15 ? -21.188 8.773 -1.395 1 96.06 15 ASP B CA 1
ATOM 2702 C C . ASP B 1 15 ? -20.078 8.523 -2.416 1 96.06 15 ASP B C 1
ATOM 2704 O O . ASP B 1 15 ? -19.562 9.461 -3.031 1 96.06 15 ASP B O 1
ATOM 2708 N N . PRO B 1 16 ? -19.75 7.211 -2.574 1 94.88 16 PRO B N 1
ATOM 2709 C CA . PRO B 1 16 ? -18.672 6.906 -3.51 1 94.88 16 PRO B CA 1
ATOM 2710 C C . PRO B 1 16 ? -18.906 7.492 -4.902 1 94.88 16 PRO B C 1
ATOM 2712 O O . PRO B 1 16 ? -17.953 7.91 -5.57 1 94.88 16 PRO B O 1
ATOM 2715 N N . ASP B 1 17 ? -20.078 7.543 -5.398 1 94.69 17 ASP B N 1
ATOM 2716 C CA . ASP B 1 17 ? -20.375 8.125 -6.703 1 94.69 17 ASP B CA 1
ATOM 2717 C C . ASP B 1 17 ? -20.141 9.633 -6.703 1 94.69 17 ASP B C 1
ATOM 2719 O O . ASP B 1 17 ? -19.688 10.195 -7.703 1 94.69 17 ASP B O 1
ATOM 2723 N N . ASP B 1 18 ? -20.516 10.234 -5.598 1 96.5 18 ASP B N 1
ATOM 2724 C CA . ASP B 1 18 ? -20.266 11.672 -5.48 1 96.5 18 ASP B CA 1
ATOM 2725 C C . ASP B 1 18 ? -18.766 11.969 -5.473 1 96.5 18 ASP B C 1
ATOM 2727 O O . ASP B 1 18 ? -18.328 12.945 -6.082 1 96.5 18 ASP B O 1
ATOM 2731 N N . PHE B 1 19 ? -18.094 11.18 -4.805 1 96.94 19 PHE B N 1
ATOM 2732 C CA . PHE B 1 19 ? -16.656 11.367 -4.777 1 96.94 19 PHE B CA 1
ATOM 2733 C C . PHE B 1 19 ? -16.047 11.18 -6.164 1 96.94 19 PHE B C 1
ATOM 2735 O O . PHE B 1 19 ? -15.195 11.953 -6.586 1 96.94 19 PHE B O 1
ATOM 2742 N N . ARG B 1 20 ? -16.422 10.148 -6.879 1 93.94 20 ARG B N 1
ATOM 2743 C CA . ARG B 1 20 ? -15.945 9.898 -8.234 1 93.94 20 ARG B CA 1
ATOM 2744 C C . ARG B 1 20 ? -16.25 11.078 -9.148 1 93.94 20 ARG B C 1
ATOM 2746 O O . ARG B 1 20 ? -15.445 11.438 -10.008 1 93.94 20 ARG B O 1
ATOM 2753 N N . GLU B 1 21 ? -17.469 11.547 -8.977 1 95.81 21 GLU B N 1
ATOM 2754 C CA . GLU B 1 21 ? -17.859 12.711 -9.766 1 95.81 21 GLU B CA 1
ATOM 2755 C C . GLU B 1 21 ? -16.953 13.906 -9.469 1 95.81 21 GLU B C 1
ATOM 2757 O O . GLU B 1 21 ? -16.531 14.609 -10.391 1 95.81 21 GLU B O 1
ATOM 2762 N N . TYR B 1 22 ? -16.672 14.109 -8.234 1 96.12 22 TYR B N 1
ATOM 2763 C CA . TYR B 1 22 ? -15.773 15.195 -7.859 1 96.12 22 TYR B CA 1
ATOM 2764 C C . TYR B 1 22 ? -14.406 15.008 -8.5 1 96.12 22 TYR B C 1
ATOM 2766 O O . TYR B 1 22 ? -13.859 15.945 -9.086 1 96.12 22 TYR B O 1
ATOM 2774 N N . VAL B 1 23 ? -13.898 13.844 -8.383 1 93.94 23 VAL B N 1
ATOM 2775 C CA . VAL B 1 23 ? -12.562 13.555 -8.898 1 93.94 23 VAL B CA 1
ATOM 2776 C C . VAL B 1 23 ? -12.539 13.742 -10.414 1 93.94 23 VAL B C 1
ATOM 2778 O O . VAL B 1 23 ? -11.594 14.312 -10.961 1 93.94 23 VAL B O 1
ATOM 2781 N N . ARG B 1 24 ? -13.547 13.289 -11.07 1 92.56 24 ARG B N 1
ATOM 2782 C CA . ARG B 1 24 ? -13.641 13.383 -12.523 1 92.56 24 ARG B CA 1
ATOM 2783 C C . ARG B 1 24 ? -13.742 14.836 -12.977 1 92.56 24 ARG B C 1
ATOM 2785 O O . ARG B 1 24 ? -13.078 15.25 -13.922 1 92.56 24 ARG B O 1
ATOM 2792 N N . ASP B 1 25 ? -14.477 15.602 -12.227 1 94.62 25 ASP B N 1
ATOM 2793 C CA . ASP B 1 25 ? -14.898 16.906 -12.734 1 94.62 25 ASP B CA 1
ATOM 2794 C C . ASP B 1 25 ? -14.086 18.031 -12.109 1 94.62 25 ASP B C 1
ATOM 2796 O O . ASP B 1 25 ? -13.945 19.109 -12.703 1 94.62 25 ASP B O 1
ATOM 2800 N N . ARG B 1 26 ? -13.547 17.75 -10.938 1 93.75 26 ARG B N 1
ATOM 2801 C CA . ARG B 1 26 ? -13.016 18.906 -10.203 1 93.75 26 ARG B CA 1
ATOM 2802 C C . ARG B 1 26 ? -11.539 18.703 -9.867 1 93.75 26 ARG B C 1
ATOM 2804 O O . ARG B 1 26 ? -10.812 19.656 -9.648 1 93.75 26 ARG B O 1
ATOM 2811 N N . LYS B 1 27 ? -11.164 17.5 -9.734 1 93.44 27 LYS B N 1
ATOM 2812 C CA . LYS B 1 27 ? -9.773 17.234 -9.359 1 93.44 27 LYS B CA 1
ATOM 2813 C C . LYS B 1 27 ? -8.82 17.578 -10.5 1 93.44 27 LYS B C 1
ATOM 2815 O O . LYS B 1 27 ? -9.039 17.172 -11.641 1 93.44 27 LYS B O 1
ATOM 2820 N N . ASN B 1 28 ? -7.824 18.359 -10.156 1 88.5 28 ASN B N 1
ATOM 2821 C CA . ASN B 1 28 ? -6.789 18.672 -11.133 1 88.5 28 ASN B CA 1
ATOM 2822 C C . ASN B 1 28 ? -5.785 17.531 -11.273 1 88.5 28 ASN B C 1
ATOM 2824 O O . ASN B 1 28 ? -4.961 17.312 -10.383 1 88.5 28 ASN B O 1
ATOM 2828 N N . ARG B 1 29 ? -5.75 16.906 -12.344 1 90.5 29 ARG B N 1
ATOM 2829 C CA . ARG B 1 29 ? -4.879 15.758 -12.555 1 90.5 29 ARG B CA 1
ATOM 2830 C C . ARG B 1 29 ? -3.826 16.047 -13.617 1 90.5 29 ARG B C 1
ATOM 2832 O O . ARG B 1 29 ? -3.148 15.141 -14.102 1 90.5 29 ARG B O 1
ATOM 2839 N N . ASN B 1 30 ? -3.748 17.281 -13.898 1 90.75 30 ASN B N 1
ATOM 2840 C CA . ASN B 1 30 ? -2.854 17.672 -14.984 1 90.75 30 ASN B CA 1
ATOM 2841 C C . ASN B 1 30 ? -1.399 17.703 -14.523 1 90.75 30 ASN B C 1
ATOM 2843 O O . ASN B 1 30 ? -1.119 17.969 -13.352 1 90.75 30 ASN B O 1
ATOM 2847 N N . TRP B 1 31 ? -0.607 17.391 -15.5 1 93.19 31 TRP B N 1
ATOM 2848 C CA . TRP B 1 31 ? 0.833 17.547 -15.32 1 93.19 31 TRP B CA 1
ATOM 2849 C C . TRP B 1 31 ? 1.25 19.016 -15.484 1 93.19 31 TRP B C 1
ATOM 2851 O O . TRP B 1 31 ? 1.786 19.391 -16.531 1 93.19 31 TRP B O 1
ATOM 2861 N N . GLU B 1 32 ? 1.152 19.766 -14.461 1 95.94 32 GLU B N 1
ATOM 2862 C CA . GLU B 1 32 ? 1.491 21.188 -14.469 1 95.94 32 GLU B CA 1
ATOM 2863 C C . GLU B 1 32 ? 2.207 21.578 -13.18 1 95.94 32 GLU B C 1
ATOM 2865 O O . GLU B 1 32 ? 2.277 20.797 -12.234 1 95.94 32 GLU B O 1
ATOM 2870 N N . ASP B 1 33 ? 2.695 22.766 -13.25 1 97.62 33 ASP B N 1
ATOM 2871 C CA . ASP B 1 33 ? 3.381 23.312 -12.078 1 97.62 33 ASP B CA 1
ATOM 2872 C C . ASP B 1 33 ? 2.398 23.562 -10.938 1 97.62 33 ASP B C 1
ATOM 2874 O O . ASP B 1 33 ? 1.473 24.375 -11.078 1 97.62 33 ASP B O 1
ATOM 2878 N N . LYS B 1 34 ? 2.58 22.906 -9.812 1 98.06 34 LYS B N 1
ATOM 2879 C CA . LYS B 1 34 ? 1.693 23 -8.656 1 98.06 34 LYS B CA 1
ATOM 2880 C C . LYS B 1 34 ? 2.422 23.594 -7.449 1 98.06 34 LYS B C 1
ATOM 2882 O O . LYS B 1 34 ? 1.882 23.625 -6.344 1 98.06 34 LYS B O 1
ATOM 2887 N N . LEU B 1 35 ? 3.721 23.953 -7.664 1 98.38 35 LEU B N 1
ATOM 2888 C CA . LEU B 1 35 ? 4.492 24.594 -6.602 1 98.38 35 LEU B CA 1
ATOM 2889 C C . LEU B 1 35 ? 3.938 25.984 -6.285 1 98.38 35 LEU B C 1
ATOM 2891 O O . LEU B 1 35 ? 3.734 26.797 -7.188 1 98.38 35 LEU B O 1
ATOM 2895 N N . MET B 1 36 ? 3.627 26.25 -5.055 1 98.44 36 MET B N 1
ATOM 2896 C CA . MET B 1 36 ? 3.109 27.547 -4.629 1 98.44 36 MET B CA 1
ATOM 2897 C C . MET B 1 36 ? 3.465 27.828 -3.172 1 98.44 36 MET B C 1
ATOM 2899 O O . MET B 1 36 ? 3.979 26.953 -2.477 1 98.44 36 MET B O 1
ATOM 2903 N N . ASP B 1 37 ? 3.234 28.984 -2.723 1 98.06 37 ASP B N 1
ATOM 2904 C CA . ASP B 1 37 ? 3.49 29.359 -1.338 1 98.06 37 ASP B CA 1
ATOM 2905 C C . ASP B 1 37 ? 2.506 28.688 -0.387 1 98.06 37 ASP B C 1
ATOM 2907 O O . ASP B 1 37 ? 1.347 28.469 -0.741 1 98.06 37 ASP B O 1
ATOM 2911 N N . GLU B 1 38 ? 3.029 28.438 0.753 1 98.56 38 GLU B N 1
ATOM 2912 C CA . GLU B 1 38 ? 2.227 27.781 1.773 1 98.56 38 GLU B CA 1
ATOM 2913 C C . GLU B 1 38 ? 0.931 28.531 2.041 1 98.56 38 GLU B C 1
ATOM 2915 O O . GLU B 1 38 ? -0.135 27.938 2.176 1 98.56 38 GLU B O 1
ATOM 2920 N N . SER B 1 39 ? 1.097 29.844 2.17 1 98.62 39 SER B N 1
ATOM 2921 C CA . SER B 1 39 ? -0.067 30.688 2.428 1 98.62 39 SER B CA 1
ATOM 2922 C C . SER B 1 39 ? -1.096 30.562 1.309 1 98.62 39 SER B C 1
ATOM 2924 O O . SER B 1 39 ? -2.299 30.516 1.567 1 98.62 39 SER B O 1
ATOM 2926 N N . GLU B 1 40 ? -0.659 30.5 0.118 1 98.69 40 GLU B N 1
ATOM 2927 C CA . GLU B 1 40 ? -1.549 30.359 -1.03 1 98.69 40 GLU B CA 1
ATOM 2928 C C . GLU B 1 40 ? -2.225 29 -1.037 1 98.69 40 GLU B C 1
ATOM 2930 O O . GLU B 1 40 ? -3.422 28.891 -1.312 1 98.69 40 GLU B O 1
ATOM 2935 N N . ALA B 1 41 ? -1.492 27.984 -0.811 1 98.75 41 ALA B N 1
ATOM 2936 C CA . ALA B 1 41 ? -2.016 26.625 -0.809 1 98.75 41 ALA B CA 1
ATOM 2937 C C . ALA B 1 41 ? -3.148 26.469 0.201 1 98.75 41 ALA B C 1
ATOM 2939 O O . ALA B 1 41 ? -4.207 25.922 -0.121 1 98.75 41 ALA B O 1
ATOM 2940 N N . VAL B 1 42 ? -2.881 26.953 1.421 1 98.88 42 VAL B N 1
ATOM 2941 C CA . VAL B 1 42 ? -3.881 26.828 2.477 1 98.88 42 VAL B CA 1
ATOM 2942 C C . VAL B 1 42 ? -5.105 27.672 2.135 1 98.88 42 VAL B C 1
ATOM 2944 O O . VAL B 1 42 ? -6.242 27.219 2.283 1 98.88 42 VAL B O 1
ATOM 2947 N N . LYS B 1 43 ? -4.879 28.891 1.706 1 98.69 43 LYS B N 1
ATOM 2948 C CA . LYS B 1 43 ? -5.98 29.781 1.342 1 98.69 43 LYS B CA 1
ATOM 2949 C C . LYS B 1 43 ? -6.848 29.172 0.249 1 98.69 43 LYS B C 1
ATOM 2951 O O . LYS B 1 43 ? -8.078 29.25 0.302 1 98.69 43 LYS B O 1
ATOM 2956 N N . LYS B 1 44 ? -6.25 28.562 -0.665 1 98.44 44 LYS B N 1
ATOM 2957 C CA . LYS B 1 44 ? -6.93 28.062 -1.86 1 98.44 44 LYS B CA 1
ATOM 2958 C C . LYS B 1 44 ? -7.641 26.734 -1.582 1 98.44 44 LYS B C 1
ATOM 2960 O O . LYS B 1 44 ? -8.719 26.484 -2.119 1 98.44 44 LYS B O 1
ATOM 2965 N N . PHE B 1 45 ? -7.098 25.891 -0.744 1 98.56 45 PHE B N 1
ATOM 2966 C CA . PHE B 1 45 ? -7.559 24.5 -0.76 1 98.56 45 PHE B CA 1
ATOM 2967 C C . PHE B 1 45 ? -8.141 24.109 0.592 1 98.56 45 PHE B C 1
ATOM 2969 O O . PHE B 1 45 ? -8.719 23.031 0.735 1 98.56 45 PHE B O 1
ATOM 2976 N N . VAL B 1 46 ? -7.969 24.891 1.645 1 98.75 46 VAL B N 1
ATOM 2977 C CA . VAL B 1 46 ? -8.602 24.641 2.936 1 98.75 46 VAL B CA 1
ATOM 2978 C C . VAL B 1 46 ? -9.703 25.672 3.182 1 98.75 46 VAL B C 1
ATOM 2980 O O . VAL B 1 46 ? -9.445 26.875 3.209 1 98.75 46 VAL B O 1
ATOM 2983 N N . SER B 1 47 ? -10.898 25.203 3.377 1 98.69 47 SER B N 1
ATOM 2984 C CA . SER B 1 47 ? -12.039 26.062 3.652 1 98.69 47 SER B CA 1
ATOM 2985 C C . SER B 1 47 ? -12.594 25.812 5.051 1 98.69 47 SER B C 1
ATOM 2987 O O . SER B 1 47 ? -12.422 24.734 5.609 1 98.69 47 SER B O 1
ATOM 2989 N N . ASP B 1 48 ? -13.219 26.844 5.59 1 98.62 48 ASP B N 1
ATOM 2990 C CA . ASP B 1 48 ? -13.953 26.641 6.836 1 98.62 48 ASP B CA 1
ATOM 2991 C C . ASP B 1 48 ? -14.969 25.5 6.695 1 98.62 48 ASP B C 1
ATOM 2993 O O . ASP B 1 48 ? -15.648 25.406 5.672 1 98.62 48 ASP B O 1
ATOM 2997 N N . GLY B 1 49 ? -14.969 24.609 7.645 1 98.44 49 GLY B N 1
ATOM 2998 C CA . GLY B 1 49 ? -15.953 23.531 7.637 1 98.44 49 GLY B CA 1
ATOM 2999 C C . GLY B 1 49 ? -15.453 22.266 6.965 1 98.44 49 GLY B C 1
ATOM 3000 O O . GLY B 1 49 ? -16.141 21.234 6.98 1 98.44 49 GLY B O 1
ATOM 3001 N N . ASP B 1 50 ? -14.258 22.312 6.434 1 98.62 50 ASP B N 1
ATOM 3002 C CA . ASP B 1 50 ? -13.695 21.156 5.742 1 98.62 50 ASP B CA 1
ATOM 3003 C C . ASP B 1 50 ? -13.445 20 6.715 1 98.62 50 ASP B C 1
ATOM 3005 O O . ASP B 1 50 ? -13.133 20.219 7.883 1 98.62 50 ASP B O 1
ATOM 3009 N N . TYR B 1 51 ? -13.594 18.781 6.297 1 98.31 51 TYR B N 1
ATOM 3010 C CA . TYR B 1 51 ? -12.992 17.609 6.922 1 98.31 51 TYR B CA 1
ATOM 3011 C C . TYR B 1 51 ? -11.531 17.453 6.496 1 98.31 51 TYR B C 1
ATOM 3013 O O . TYR B 1 51 ? -11.242 17.25 5.316 1 98.31 51 TYR B O 1
ATOM 3021 N N . LEU B 1 52 ? -10.688 17.516 7.418 1 97.62 52 LEU B N 1
ATOM 3022 C CA . LEU B 1 52 ? -9.258 17.578 7.125 1 97.62 52 LEU B CA 1
ATOM 3023 C C . LEU B 1 52 ? -8.531 16.359 7.703 1 97.62 52 LEU B C 1
ATOM 3025 O O . LEU B 1 52 ? -8.625 16.094 8.898 1 97.62 52 LEU B O 1
ATOM 3029 N N . ALA B 1 53 ? -7.824 15.609 6.828 1 95.75 53 ALA B N 1
ATOM 3030 C CA . ALA B 1 53 ? -6.957 14.523 7.273 1 95.75 53 ALA B CA 1
ATOM 3031 C C . ALA B 1 53 ? -5.484 14.922 7.168 1 95.75 53 ALA B C 1
ATOM 3033 O O . ALA B 1 53 ? -5.07 15.539 6.188 1 95.75 53 ALA B O 1
ATOM 3034 N N . TYR B 1 54 ? -4.816 14.703 8.156 1 92.19 54 TYR B N 1
ATOM 3035 C CA . TYR B 1 54 ? -3.371 14.852 8.039 1 92.19 54 TYR B CA 1
ATOM 3036 C C . TYR B 1 54 ? -2.66 13.531 8.328 1 92.19 54 TYR B C 1
ATOM 3038 O O . TYR B 1 54 ? -3.156 12.711 9.094 1 92.19 54 TYR B O 1
ATOM 3046 N N . ASP B 1 55 ? -1.626 13.305 7.641 1 84.06 55 ASP B N 1
ATOM 3047 C CA . ASP B 1 55 ? -0.86 12.062 7.75 1 84.06 55 ASP B CA 1
ATOM 3048 C C . ASP B 1 55 ? 0.254 12.195 8.781 1 84.06 55 ASP B C 1
ATOM 3050 O O . ASP B 1 55 ? 0.818 13.281 8.961 1 84.06 55 ASP B O 1
ATOM 3054 N N . PHE B 1 56 ? 0.464 11.031 9.484 1 73.88 56 PHE B N 1
ATOM 3055 C CA . PHE B 1 56 ? 1.516 10.789 10.461 1 73.88 56 PHE B CA 1
ATOM 3056 C C . PHE B 1 56 ? 1.355 11.703 11.672 1 73.88 56 PHE B C 1
ATOM 3058 O O . PHE B 1 56 ? 0.235 11.969 12.117 1 73.88 56 PHE B O 1
ATOM 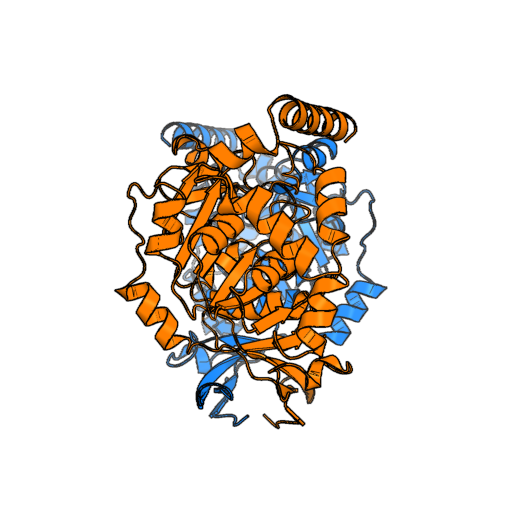3065 N N . SER B 1 57 ? 2.459 12.008 12.414 1 67.19 57 SER B N 1
ATOM 3066 C CA . SER B 1 57 ? 2.266 12.656 13.711 1 67.19 57 SER B CA 1
ATOM 3067 C C . SER B 1 57 ? 3.375 13.656 14 1 67.19 57 SER B C 1
ATOM 3069 O O . SER B 1 57 ? 4.344 13.758 13.25 1 67.19 57 SER B O 1
ATOM 3071 N N . SER B 1 58 ? 3.023 14.312 14.977 1 71.31 58 SER B N 1
ATOM 3072 C CA . SER B 1 58 ? 3.916 15.383 15.406 1 71.31 58 SER B CA 1
ATOM 3073 C C . SER B 1 58 ? 5.277 14.836 15.82 1 71.31 58 SER B C 1
ATOM 3075 O O . SER B 1 58 ? 6.234 15.594 15.992 1 71.31 58 SER B O 1
ATOM 3077 N N . LEU B 1 59 ? 5.316 13.602 15.922 1 76.25 59 LEU B N 1
ATOM 3078 C CA . LEU B 1 59 ? 6.617 13.039 16.266 1 76.25 59 LEU B CA 1
ATOM 3079 C C . LEU B 1 59 ? 7.465 12.828 15.008 1 76.25 59 LEU B C 1
ATOM 3081 O O . LEU B 1 59 ? 8.68 13.031 15.039 1 76.25 59 LEU B O 1
ATOM 3085 N N . THR B 1 60 ? 6.742 12.445 14.078 1 81.44 60 THR B N 1
ATOM 3086 C CA . THR B 1 60 ? 7.473 12.156 12.852 1 81.44 60 THR B CA 1
ATOM 3087 C C . THR B 1 60 ? 6.629 12.508 11.625 1 81.44 60 THR B C 1
ATOM 3089 O O . THR B 1 60 ? 5.492 12.047 11.5 1 81.44 60 THR B O 1
ATOM 3092 N N . ARG B 1 61 ? 7.203 13.445 10.812 1 87.12 61 ARG B N 1
ATOM 3093 C CA . ARG B 1 61 ? 6.699 13.797 9.492 1 87.12 61 ARG B CA 1
ATOM 3094 C C . ARG B 1 61 ? 5.289 14.367 9.578 1 87.12 61 ARG B C 1
ATOM 3096 O O . ARG B 1 61 ? 4.473 14.156 8.68 1 87.12 61 ARG B O 1
ATOM 3103 N N . GLY B 1 62 ? 4.953 14.891 10.664 1 89.94 62 GLY B N 1
ATOM 3104 C CA . GLY B 1 62 ? 3.713 15.648 10.711 1 89.94 62 GLY B CA 1
ATOM 3105 C C . GLY B 1 62 ? 3.77 16.938 9.914 1 89.94 62 GLY B C 1
ATOM 3106 O O . GLY B 1 62 ? 4.805 17.609 9.883 1 89.94 62 GLY B O 1
ATOM 3107 N N . PRO B 1 63 ? 2.631 17.312 9.258 1 94.44 63 PRO B N 1
ATOM 3108 C CA . PRO B 1 63 ? 2.631 18.547 8.461 1 94.44 63 PRO B CA 1
ATOM 3109 C C . PRO B 1 63 ? 2.424 19.797 9.312 1 94.44 63 PRO B C 1
ATOM 3111 O O . PRO B 1 63 ? 1.481 20.562 9.078 1 94.44 63 PRO B O 1
ATOM 3114 N N . GLN B 1 64 ? 3.361 20.094 10.125 1 95.62 64 GLN B N 1
ATOM 3115 C CA . GLN B 1 64 ? 3.227 21.125 11.164 1 95.62 64 GLN B CA 1
ATOM 3116 C C . GLN B 1 64 ? 3.244 22.516 10.555 1 95.62 64 GLN B C 1
ATOM 3118 O O . GLN B 1 64 ? 2.576 23.422 11.055 1 95.62 64 GLN B O 1
ATOM 3123 N N . SER B 1 65 ? 4.043 22.688 9.539 1 97.5 65 SER B N 1
ATOM 3124 C CA . SER B 1 65 ? 4.062 24 8.898 1 97.5 65 SER B CA 1
ATOM 3125 C C . SER B 1 65 ? 2.693 24.359 8.328 1 97.5 65 SER B C 1
ATOM 3127 O O . SER B 1 65 ? 2.24 25.5 8.461 1 97.5 65 SER B O 1
ATOM 3129 N N . LEU B 1 66 ? 2.061 23.406 7.742 1 98 66 LEU B N 1
ATOM 3130 C CA . LEU B 1 66 ? 0.735 23.625 7.176 1 98 66 LEU B CA 1
ATOM 3131 C C . LEU B 1 66 ? -0.297 23.844 8.281 1 98 66 LEU B C 1
ATOM 3133 O O . LEU B 1 66 ? -1.222 24.641 8.117 1 98 66 LEU B O 1
ATOM 3137 N N . ILE B 1 67 ? -0.135 23.125 9.398 1 96.75 67 ILE B N 1
ATOM 3138 C CA . ILE B 1 67 ? -1.019 23.312 10.547 1 96.75 67 ILE B CA 1
ATOM 3139 C C . ILE B 1 67 ? -0.902 24.75 11.062 1 96.75 67 ILE B C 1
ATOM 3141 O O . ILE B 1 67 ? -1.914 25.406 11.32 1 96.75 67 ILE B O 1
ATOM 3145 N N . ARG B 1 68 ? 0.274 25.266 11.172 1 97.88 68 ARG B N 1
ATOM 3146 C CA . ARG B 1 68 ? 0.488 26.625 11.633 1 97.88 68 ARG B CA 1
ATOM 3147 C C . ARG B 1 68 ? -0.116 27.641 10.664 1 97.88 68 ARG B C 1
ATOM 3149 O O . ARG B 1 68 ? -0.65 28.656 11.078 1 97.88 68 ARG B O 1
ATOM 3156 N N . GLU B 1 69 ? 0.006 27.297 9.406 1 98.75 69 GLU B N 1
ATOM 3157 C CA . GLU B 1 69 ? -0.563 28.203 8.414 1 98.75 69 GLU B CA 1
ATOM 3158 C C . GLU B 1 69 ? -2.086 28.219 8.492 1 98.75 69 GLU B C 1
ATOM 3160 O O . GLU B 1 69 ? -2.709 29.281 8.336 1 98.75 69 GLU B O 1
ATOM 3165 N N . ILE B 1 70 ? -2.688 27.109 8.695 1 98.69 70 ILE B N 1
ATOM 3166 C CA . ILE B 1 70 ? -4.133 27 8.875 1 98.69 70 ILE B CA 1
ATOM 3167 C C . ILE B 1 70 ? -4.566 27.875 10.055 1 98.69 70 ILE B C 1
ATOM 3169 O O . ILE B 1 70 ? -5.57 28.578 9.977 1 98.69 70 ILE B O 1
ATOM 3173 N N . ILE B 1 71 ? -3.795 27.844 11.109 1 98.62 71 ILE B N 1
ATOM 3174 C CA . ILE B 1 71 ? -4.066 28.625 12.312 1 98.62 71 ILE B CA 1
ATOM 3175 C C . ILE B 1 71 ? -3.879 30.109 12.023 1 98.62 71 ILE B C 1
ATOM 3177 O O . ILE B 1 71 ? -4.699 30.938 12.43 1 98.62 71 ILE B O 1
ATOM 3181 N N . ARG B 1 72 ? -2.82 30.422 11.305 1 98.56 72 ARG B N 1
ATOM 3182 C CA . ARG B 1 72 ? -2.543 31.828 10.969 1 98.56 72 ARG B CA 1
ATOM 3183 C C . ARG B 1 72 ? -3.691 32.438 10.172 1 98.56 72 ARG B C 1
ATOM 3185 O O . ARG B 1 72 ? -3.992 33.625 10.32 1 98.56 72 ARG B O 1
ATOM 3192 N N . GLN B 1 73 ? -4.266 31.609 9.352 1 98.5 73 GLN B N 1
ATOM 3193 C CA . GLN B 1 73 ? -5.355 32.094 8.508 1 98.5 73 GLN B CA 1
ATOM 3194 C C . GLN B 1 73 ? -6.695 32 9.234 1 98.5 73 GLN B C 1
ATOM 3196 O O . GLN B 1 73 ? -7.738 32.312 8.672 1 98.5 73 GLN B O 1
ATOM 3201 N N . ARG B 1 74 ? -6.707 31.516 10.406 1 98.25 74 ARG B N 1
ATOM 3202 C CA . ARG B 1 74 ? -7.855 31.469 11.305 1 98.25 74 ARG B CA 1
ATOM 3203 C C . ARG B 1 74 ? -8.992 30.656 10.695 1 98.25 74 ARG B C 1
ATOM 3205 O O . ARG B 1 74 ? -10.148 31.062 10.727 1 98.25 74 ARG B O 1
ATOM 3212 N N . LYS B 1 75 ? -8.641 29.547 10.016 1 98.62 75 LYS B N 1
ATOM 3213 C CA . LYS B 1 75 ? -9.68 28.641 9.539 1 98.62 75 LYS B CA 1
ATOM 3214 C C . LYS B 1 75 ? -10.539 28.141 10.703 1 98.62 75 LYS B C 1
ATOM 3216 O O . LYS B 1 75 ? -10.062 28.031 11.836 1 98.62 75 LYS B O 1
ATOM 3221 N N . LYS B 1 76 ? -11.789 27.812 10.383 1 98.12 76 LYS B N 1
ATOM 3222 C CA . LYS B 1 76 ? -12.703 27.469 11.469 1 98.12 76 LYS B CA 1
ATOM 3223 C C . LYS B 1 76 ? -13.609 26.312 11.078 1 98.12 76 LYS B C 1
ATOM 3225 O O . LYS B 1 76 ? -13.703 25.953 9.898 1 98.12 76 LYS B O 1
ATOM 3230 N N . TYR B 1 77 ? -14.188 25.688 12.156 1 98.12 77 TYR B N 1
ATOM 3231 C CA . TYR B 1 77 ? -15.227 24.656 12.055 1 98.12 77 TYR B CA 1
ATOM 3232 C C . TYR B 1 77 ? -14.695 23.406 11.367 1 98.12 77 TYR B C 1
ATOM 3234 O O . TYR B 1 77 ? -15.43 22.719 10.664 1 98.12 77 TYR B O 1
ATOM 3242 N N . LEU B 1 78 ? -13.43 23.188 11.469 1 98.19 78 LEU B N 1
ATOM 3243 C CA . LEU B 1 78 ? -12.836 22 10.844 1 98.19 78 LEU B CA 1
ATOM 3244 C C . LEU B 1 78 ? -13.188 20.734 11.617 1 98.19 78 LEU B C 1
ATOM 3246 O O . LEU B 1 78 ? -13.328 20.781 12.844 1 98.19 78 LEU B O 1
ATOM 3250 N N . TRP B 1 79 ? -13.422 19.656 10.953 1 97.56 79 TRP B N 1
ATOM 3251 C CA . TRP B 1 79 ? -13.414 18.281 11.453 1 97.56 79 TRP B CA 1
ATOM 3252 C C . TRP B 1 79 ? -12.133 17.578 11.055 1 97.56 79 TRP B C 1
ATOM 3254 O O . TRP B 1 79 ? -11.875 17.344 9.875 1 97.56 79 TRP B O 1
ATOM 3264 N N . ILE B 1 80 ? -11.336 17.188 12.023 1 94.81 80 ILE B N 1
ATOM 3265 C CA . ILE B 1 80 ? -10.031 16.641 11.656 1 94.81 80 ILE B CA 1
ATOM 3266 C C . ILE B 1 80 ? -9.984 15.156 11.961 1 94.81 80 ILE B C 1
ATOM 3268 O O . ILE B 1 80 ? -10.711 14.664 12.828 1 94.81 80 ILE B O 1
ATOM 3272 N N . CYS B 1 81 ? -9.133 14.469 11.141 1 91.94 81 CYS B N 1
ATOM 3273 C CA . CYS B 1 81 ? -8.844 13.055 11.352 1 91.94 81 CYS B CA 1
ATOM 3274 C C . CYS B 1 81 ? -7.344 12.805 11.398 1 91.94 81 CYS B C 1
ATOM 3276 O O . CYS B 1 81 ? -6.598 13.312 10.562 1 91.94 81 CYS B O 1
ATOM 3278 N N . ALA B 1 82 ? -7.016 12.227 12.477 1 76.38 82 ALA B N 1
ATOM 3279 C CA . ALA B 1 82 ? -5.621 11.797 12.5 1 76.38 82 ALA B CA 1
ATOM 3280 C C . ALA B 1 82 ? -5.465 10.469 13.227 1 76.38 82 ALA B C 1
ATOM 3282 O O . ALA B 1 82 ? -6.156 10.211 14.211 1 76.38 82 ALA B O 1
ATOM 3283 N N . LYS B 1 83 ? -4.598 9.727 12.789 1 76.88 83 LYS B N 1
ATOM 3284 C CA . LYS B 1 83 ? -4.246 8.469 13.438 1 76.88 83 LYS B CA 1
ATOM 3285 C C . LYS B 1 83 ? -3.559 8.711 14.781 1 76.88 83 LYS B C 1
ATOM 3287 O O . LYS B 1 83 ? -3.879 8.062 15.773 1 76.88 83 LYS B O 1
ATOM 3292 N N . PHE B 1 84 ? -2.775 9.711 14.672 1 74.25 84 PHE B N 1
ATOM 3293 C CA . PHE B 1 84 ? -2.146 10.242 15.875 1 74.25 84 PHE B CA 1
ATOM 3294 C C . PHE B 1 84 ? -2.414 11.734 16 1 74.25 84 PHE B C 1
ATOM 3296 O O . PHE B 1 84 ? -1.909 12.531 15.211 1 74.25 84 PHE B O 1
ATOM 3303 N N . THR B 1 85 ? -3.209 12.086 16.922 1 70.25 85 THR B N 1
ATOM 3304 C CA . THR B 1 85 ? -3.588 13.492 17 1 70.25 85 THR B CA 1
ATOM 3305 C C . THR B 1 85 ? -2.443 14.328 17.562 1 70.25 85 THR B C 1
ATOM 3307 O O . THR B 1 85 ? -2.053 15.336 16.953 1 70.25 85 THR B O 1
ATOM 3310 N N . LEU B 1 86 ? -1.828 14.055 18.578 1 80.5 86 LEU B N 1
ATOM 3311 C CA . LEU B 1 86 ? -0.689 14.609 19.297 1 80.5 86 LEU B CA 1
ATOM 3312 C C . LEU B 1 86 ? -0.738 16.141 19.281 1 80.5 86 LEU B C 1
ATOM 3314 O O . LEU B 1 86 ? -1.763 16.734 19.625 1 80.5 86 LEU B O 1
ATOM 3318 N N . LEU B 1 87 ? 0.265 16.906 18.906 1 85.69 87 LEU B N 1
ATOM 3319 C CA . LEU B 1 87 ? 0.365 18.359 19.062 1 85.69 87 LEU B CA 1
ATOM 3320 C C . LEU B 1 87 ? -0.535 19.062 18.062 1 85.69 87 LEU B C 1
ATOM 3322 O O . LEU B 1 87 ? -0.998 20.188 18.312 1 85.69 87 LEU B O 1
ATOM 3326 N N . GLU B 1 88 ? -0.855 18.438 16.984 1 88.38 88 GLU B N 1
ATOM 3327 C CA . GLU B 1 88 ? -1.646 19.078 15.945 1 88.38 88 GLU B CA 1
ATOM 3328 C C . GLU B 1 88 ? -3.059 19.391 16.438 1 88.38 88 GLU B C 1
ATOM 3330 O O . GLU B 1 88 ? -3.559 20.5 16.234 1 88.38 88 GLU B O 1
ATOM 3335 N N . SER B 1 89 ? -3.584 18.438 17.094 1 88.88 89 SER B N 1
ATOM 3336 C CA . SER B 1 89 ? -4.941 18.641 17.594 1 88.88 89 SER B CA 1
ATOM 3337 C C . SER B 1 89 ? -4.984 19.672 18.719 1 88.88 89 SER B C 1
ATOM 3339 O O . SER B 1 89 ? -5.938 20.438 18.812 1 88.88 89 SER B O 1
ATOM 3341 N N . VAL B 1 90 ? -3.992 19.703 19.5 1 89.75 90 VAL B N 1
ATOM 3342 C CA . VAL B 1 90 ? -3.904 20.641 20.609 1 89.75 90 VAL B CA 1
ATOM 3343 C C . VAL B 1 90 ? -3.82 22.062 20.078 1 89.75 90 VAL B C 1
ATOM 3345 O O . VAL B 1 90 ? -4.535 22.953 20.547 1 89.75 90 VAL B O 1
ATOM 3348 N N . LEU B 1 91 ? -2.963 22.25 19.125 1 93.5 91 LEU B N 1
ATOM 3349 C CA . LEU B 1 91 ? -2.771 23.562 18.531 1 93.5 91 LEU B CA 1
ATOM 3350 C C . LEU B 1 91 ? -4.039 24.047 17.844 1 93.5 91 LEU B C 1
ATOM 3352 O O . LEU B 1 91 ? -4.453 25.188 18 1 93.5 91 LEU B O 1
ATOM 3356 N N . LEU B 1 92 ? -4.645 23.172 17.062 1 95.12 92 LEU B N 1
ATOM 3357 C CA . LEU B 1 92 ? -5.844 23.516 16.312 1 95.12 92 LEU B CA 1
ATOM 3358 C C . LEU B 1 92 ? -7.004 23.828 17.25 1 95.12 92 LEU B C 1
ATOM 3360 O O . LEU B 1 92 ? -7.785 24.75 17.016 1 95.12 92 LEU B O 1
ATOM 3364 N N . ALA B 1 93 ? -7.066 23.047 18.328 1 93.31 93 ALA B N 1
ATOM 3365 C CA . ALA B 1 93 ? -8.109 23.281 19.328 1 93.31 93 ALA B CA 1
ATOM 3366 C C . ALA B 1 93 ? -7.875 24.594 20.062 1 93.31 93 ALA B C 1
ATOM 3368 O O . ALA B 1 93 ? -8.812 25.359 20.297 1 93.31 93 ALA B O 1
ATOM 3369 N N . GLY B 1 94 ? -6.695 24.812 20.422 1 94.69 94 GLY B N 1
ATOM 3370 C CA . GLY B 1 94 ? -6.336 26.031 21.125 1 94.69 94 GLY B CA 1
ATOM 3371 C C . GLY B 1 94 ? -6.582 27.281 20.297 1 94.69 94 GLY B C 1
ATOM 3372 O O . GLY B 1 94 ? -6.918 28.344 20.859 1 94.69 94 GLY B O 1
ATOM 3373 N N . ALA B 1 95 ? -6.387 27.125 19.031 1 97.38 95 ALA B N 1
ATOM 3374 C CA . ALA B 1 95 ? -6.562 28.25 18.125 1 97.38 95 ALA B CA 1
ATOM 3375 C C . ALA B 1 95 ? -8.023 28.406 17.719 1 97.38 95 ALA B C 1
ATOM 3377 O O . ALA B 1 95 ? -8.383 29.359 17.016 1 97.38 95 ALA B O 1
ATOM 3378 N N . GLY B 1 96 ? -8.852 27.469 18.141 1 96.38 96 GLY B N 1
ATOM 3379 C CA . GLY B 1 96 ? -10.266 27.547 17.828 1 96.38 96 GLY B CA 1
ATOM 3380 C C . GLY B 1 96 ? -10.578 27.156 16.391 1 96.38 96 GLY B C 1
ATOM 3381 O O . GLY B 1 96 ? -11.602 27.562 15.836 1 96.38 96 GLY B O 1
ATOM 3382 N N . CYS B 1 97 ? -9.75 26.344 15.797 1 98 97 CYS B N 1
ATOM 3383 C CA . CYS B 1 97 ? -9.883 26 14.383 1 98 97 CYS B CA 1
ATOM 3384 C C . CYS B 1 97 ? -10.797 24.781 14.203 1 98 97 CYS B C 1
ATOM 3386 O O . CYS B 1 97 ? -11.328 24.562 13.109 1 98 97 CYS B O 1
ATOM 3388 N N . ILE B 1 98 ? -11.008 23.969 15.25 1 95.75 98 ILE B N 1
ATOM 3389 C CA . ILE B 1 98 ? -11.664 22.688 15.031 1 95.75 98 ILE B CA 1
ATOM 3390 C C . ILE B 1 98 ? -12.867 22.547 15.961 1 95.75 98 ILE B C 1
ATOM 3392 O O . ILE B 1 98 ? -12.836 23.031 17.094 1 95.75 98 ILE B O 1
ATOM 3396 N N . ASP B 1 99 ? -13.852 21.797 15.477 1 94.88 99 ASP B N 1
ATOM 3397 C CA . ASP B 1 99 ? -15.039 21.469 16.25 1 94.88 99 ASP B CA 1
ATOM 3398 C C . ASP B 1 99 ? -15.062 19.984 16.609 1 94.88 99 ASP B C 1
ATOM 3400 O O . ASP B 1 99 ? -15.641 19.594 17.625 1 94.88 99 ASP B O 1
ATOM 3404 N N . LYS B 1 100 ? -14.484 19.219 15.727 1 94.38 100 LYS B N 1
ATOM 3405 C CA . LYS B 1 100 ? -14.609 17.781 15.852 1 94.38 100 LYS B CA 1
ATOM 3406 C C . LYS B 1 100 ? -13.289 17.078 15.531 1 94.38 100 LYS B C 1
ATOM 3408 O O . LYS B 1 100 ? -12.516 17.562 14.711 1 94.38 100 LYS B O 1
ATOM 3413 N N . ILE B 1 101 ? -13.109 15.922 16.203 1 92.38 101 ILE B N 1
ATOM 3414 C CA . ILE B 1 101 ? -11.922 15.109 15.961 1 92.38 101 ILE B CA 1
ATOM 3415 C C . ILE B 1 101 ? -12.328 13.641 15.836 1 92.38 101 ILE B C 1
ATOM 3417 O O . ILE B 1 101 ? -12.977 13.094 16.719 1 92.38 101 ILE B O 1
ATOM 3421 N N . ASP B 1 102 ? -11.977 12.992 14.703 1 91.94 102 ASP B N 1
ATOM 3422 C CA . ASP B 1 102 ? -11.914 11.539 14.633 1 91.94 102 ASP B CA 1
ATOM 3423 C C . ASP B 1 102 ? -10.531 11.023 15.031 1 91.94 102 ASP B C 1
ATOM 3425 O O . ASP B 1 102 ? -9.531 11.367 14.406 1 91.94 102 ASP B O 1
ATOM 3429 N N . VAL B 1 103 ? -10.555 10.203 16.078 1 83.06 103 VAL B N 1
ATOM 3430 C CA . VAL B 1 103 ? -9.234 9.883 16.609 1 83.06 103 VAL B CA 1
ATOM 3431 C C . VAL B 1 103 ? -9.023 8.367 16.594 1 83.06 103 VAL B C 1
ATOM 3433 O O . VAL B 1 103 ? -9.961 7.605 16.828 1 83.06 103 VAL B O 1
ATOM 3436 N N . GLY B 1 104 ? -7.789 7.922 16.203 1 74.75 104 GLY B N 1
ATOM 3437 C CA . GLY B 1 104 ? -7.332 6.562 16.438 1 74.75 104 GLY B CA 1
ATOM 3438 C C . GLY B 1 104 ? -6.727 6.359 17.812 1 74.75 104 GLY B C 1
ATOM 3439 O O . GLY B 1 104 ? -7.199 5.527 18.594 1 74.75 104 GLY B O 1
ATOM 3440 N N . PHE B 1 105 ? -5.648 7.176 18.031 1 67.75 105 PHE B N 1
ATOM 3441 C CA . PHE B 1 105 ? -4.992 7.262 19.328 1 67.75 105 PHE B CA 1
ATOM 3442 C C . PHE B 1 105 ? -4.977 8.703 19.828 1 67.75 105 PHE B C 1
ATOM 3444 O O . PHE B 1 105 ? -4.473 9.594 19.156 1 67.75 105 PHE B O 1
ATOM 3451 N N . LEU B 1 106 ? -5.676 8.727 20.906 1 62.25 106 LEU B N 1
ATOM 3452 C CA . LEU B 1 106 ? -5.758 10.078 21.438 1 62.25 106 LEU B CA 1
ATOM 3453 C C . LEU B 1 106 ? -4.609 10.352 22.406 1 62.25 106 LEU B C 1
ATOM 3455 O O . LEU B 1 106 ? -4.562 9.789 23.5 1 62.25 106 LEU B O 1
ATOM 3459 N N . GLY B 1 107 ? -3.539 10.75 21.875 1 62.28 107 GLY B N 1
ATOM 3460 C CA . GLY B 1 107 ? -2.602 11.297 22.844 1 62.28 107 GLY B CA 1
ATOM 3461 C C . GLY B 1 107 ? -3.049 12.625 23.422 1 62.28 107 GLY B C 1
ATOM 3462 O O . GLY B 1 107 ? -2.734 13.688 22.875 1 62.28 107 GLY B O 1
ATOM 3463 N N . PHE B 1 108 ? -3.941 12.5 24.359 1 61.97 108 PHE B N 1
ATOM 3464 C CA . PHE B 1 108 ? -4.527 13.742 24.844 1 61.97 108 PHE B CA 1
ATOM 3465 C C . PHE B 1 108 ? -3.666 14.359 25.953 1 61.97 108 PHE B C 1
ATOM 3467 O O . PHE B 1 108 ? -3.287 13.672 26.891 1 61.97 108 PHE B O 1
ATOM 3474 N N . GLY B 1 109 ? -3.051 15.414 25.625 1 70.94 109 GLY B N 1
ATOM 3475 C CA . GLY B 1 109 ? -2.516 16.219 26.703 1 70.94 109 GLY B CA 1
ATOM 3476 C C . GLY B 1 109 ? -3.594 16.875 27.547 1 70.94 109 GLY B C 1
ATOM 3477 O O . GLY B 1 109 ? -4.77 16.875 27.172 1 70.94 109 GLY B O 1
ATOM 3478 N N . PRO B 1 110 ? -3.258 17.359 28.688 1 81.5 110 PRO B N 1
ATOM 3479 C CA . PRO B 1 110 ? -4.234 17.953 29.609 1 81.5 110 PRO B CA 1
ATOM 3480 C C . PRO B 1 110 ? -5.051 19.062 28.953 1 81.5 110 PRO B C 1
ATOM 3482 O O . PRO B 1 110 ? -6.234 19.234 29.266 1 81.5 110 PRO B O 1
ATOM 3485 N N . TYR B 1 111 ? -4.527 19.625 28.094 1 88.5 111 TYR B N 1
ATOM 3486 C CA . TYR B 1 111 ? -5.199 20.781 27.5 1 88.5 111 TYR B CA 1
ATOM 3487 C C . TYR B 1 111 ? -6.363 20.328 26.625 1 88.5 111 TYR B C 1
ATOM 3489 O O . TYR B 1 111 ? -7.484 20.828 26.766 1 88.5 111 TYR B O 1
ATOM 3497 N N . ILE B 1 112 ? -6.133 19.375 25.75 1 86.44 112 ILE B N 1
ATOM 3498 C CA . ILE B 1 112 ? -7.18 18.922 24.828 1 86.44 112 ILE B CA 1
ATOM 3499 C C . ILE B 1 112 ? -8.25 18.156 25.625 1 86.44 112 ILE B C 1
ATOM 3501 O O . ILE B 1 112 ? -9.43 18.203 25.266 1 86.44 112 ILE B O 1
ATOM 3505 N N . ALA B 1 113 ? -7.789 17.531 26.609 1 85.56 113 ALA B N 1
ATOM 3506 C CA . ALA B 1 113 ? -8.742 16.844 27.469 1 85.56 113 ALA B CA 1
ATOM 3507 C C . ALA B 1 113 ? -9.75 17.812 28.078 1 85.56 113 ALA B C 1
ATOM 3509 O O . ALA B 1 113 ? -10.945 17.5 28.172 1 85.56 113 ALA B O 1
ATOM 3510 N N . ARG B 1 114 ? -9.312 18.875 28.516 1 88.81 114 ARG B N 1
ATOM 3511 C CA . ARG B 1 114 ? -10.188 19.891 29.094 1 88.81 114 ARG B CA 1
ATOM 3512 C C . ARG B 1 114 ? -11.156 20.453 28.062 1 88.81 114 ARG B C 1
ATOM 3514 O O . ARG B 1 114 ? -12.312 20.734 28.359 1 88.81 114 ARG B O 1
ATOM 3521 N N . LYS B 1 115 ? -10.641 20.641 26.891 1 90.31 115 LYS B N 1
ATOM 3522 C CA . LYS B 1 115 ? -11.484 21.156 25.812 1 90.31 115 LYS B CA 1
ATOM 3523 C C . LYS B 1 115 ? -12.602 20.172 25.469 1 90.31 115 LYS B C 1
ATOM 3525 O O . LYS B 1 115 ? -13.727 20.578 25.172 1 90.31 115 LYS B O 1
ATOM 3530 N N . VAL B 1 116 ? -12.312 18.953 25.5 1 87.38 116 VAL B N 1
ATOM 3531 C CA . VAL B 1 116 ? -13.281 17.906 25.203 1 87.38 116 VAL B CA 1
ATOM 3532 C C . VAL B 1 116 ? -14.305 17.812 26.328 1 87.38 116 VAL B C 1
ATOM 3534 O O . VAL B 1 116 ? -15.508 17.719 26.078 1 87.38 116 VAL B O 1
ATOM 3537 N N . GLN B 1 117 ? -13.789 17.906 27.562 1 89.69 117 GLN B N 1
ATOM 3538 C CA . GLN B 1 117 ? -14.656 17.828 28.734 1 89.69 117 GLN B CA 1
ATOM 3539 C C . GLN B 1 117 ? -15.641 18.984 28.781 1 89.69 117 GLN B C 1
ATOM 3541 O O . GLN B 1 117 ? -16.781 18.812 29.188 1 89.69 117 GLN B O 1
ATOM 3546 N N . ASN B 1 118 ? -15.188 20.078 28.312 1 92.25 118 ASN B N 1
ATOM 3547 C CA . ASN B 1 118 ? -16.016 21.281 28.328 1 92.25 118 ASN B CA 1
ATOM 3548 C C . ASN B 1 118 ? -16.953 21.344 27.125 1 92.25 118 ASN B C 1
ATOM 3550 O O . ASN B 1 118 ? -17.766 22.25 27 1 92.25 118 ASN B O 1
ATOM 3554 N N . GLY B 1 119 ? -16.781 20.422 26.188 1 91.56 119 GLY B N 1
ATOM 3555 C CA . GLY B 1 119 ? -17.672 20.344 25.047 1 91.56 119 GLY B CA 1
ATOM 3556 C C . GLY B 1 119 ? -17.266 21.266 23.906 1 91.56 119 GLY B C 1
ATOM 3557 O O . GLY B 1 119 ? -18.016 21.453 22.953 1 91.56 119 GLY B O 1
ATOM 3558 N N . GLU B 1 120 ? -16.094 21.844 24.031 1 93.38 120 GLU B N 1
ATOM 3559 C CA . GLU B 1 120 ? -15.617 22.766 23 1 93.38 120 GLU B CA 1
ATOM 3560 C C . GLU B 1 120 ? -15.195 22 21.75 1 93.38 120 GLU B C 1
ATOM 3562 O O . GLU B 1 120 ? -15.266 22.531 20.641 1 93.38 120 GLU B O 1
ATOM 3567 N N . VAL B 1 121 ? -14.766 20.797 21.969 1 92.75 121 VAL B N 1
ATOM 3568 C CA . VAL B 1 121 ? -14.383 19.906 20.875 1 92.75 121 VAL B CA 1
ATOM 3569 C C . VAL B 1 121 ? -15.023 18.531 21.078 1 92.75 121 VAL B C 1
ATOM 3571 O O . VAL B 1 121 ? -14.961 17.953 22.172 1 92.75 121 VAL B O 1
ATOM 3574 N N . LYS B 1 122 ? -15.672 18.062 20.062 1 92.31 122 LYS B N 1
ATOM 3575 C CA . LYS B 1 122 ? -16.25 16.719 20.094 1 92.31 122 LYS B CA 1
ATOM 3576 C C . LYS B 1 122 ? -15.266 15.688 19.547 1 92.31 122 LYS B C 1
ATOM 3578 O O . LYS B 1 122 ? -14.633 15.906 18.516 1 92.31 122 LYS B O 1
ATOM 3583 N N . VAL B 1 123 ? -15.148 14.555 20.281 1 89.5 123 VAL B N 1
ATOM 3584 C CA . VAL B 1 123 ? -14.211 13.516 19.875 1 89.5 123 VAL B CA 1
ATOM 3585 C C . VAL B 1 123 ? -14.977 12.234 19.547 1 89.5 123 VAL B C 1
ATOM 3587 O O . VAL B 1 123 ? -15.859 11.82 20.312 1 89.5 123 VAL B O 1
ATOM 3590 N N . TYR B 1 124 ? -14.742 11.742 18.406 1 89.31 124 TYR B N 1
ATOM 3591 C CA . TYR B 1 124 ? -15.234 10.422 18.016 1 89.31 124 TYR B CA 1
ATOM 3592 C C . TYR B 1 124 ? -14.102 9.406 17.984 1 89.31 124 TYR B C 1
ATOM 3594 O O . TYR B 1 124 ? -13.141 9.555 17.234 1 89.31 124 TYR B O 1
ATOM 3602 N N . ASP B 1 125 ? -14.273 8.43 18.781 1 85.31 125 ASP B N 1
ATOM 3603 C CA . ASP B 1 125 ? -13.195 7.469 18.969 1 85.31 125 ASP B CA 1
ATOM 3604 C C . ASP B 1 125 ? -13.297 6.316 17.984 1 85.31 125 ASP B C 1
ATOM 3606 O O . ASP B 1 125 ? -14.297 5.605 17.953 1 85.31 125 ASP B O 1
ATOM 3610 N N . TRP B 1 126 ? -12.281 6.332 17.25 1 87.88 126 TRP B N 1
ATOM 3611 C CA . TRP B 1 126 ? -12.031 5.195 16.359 1 87.88 126 TRP B CA 1
ATOM 3612 C C . TRP B 1 126 ? -10.758 4.465 16.766 1 87.88 126 TRP B C 1
ATOM 3614 O O . TRP B 1 126 ? -10.078 4.863 17.703 1 87.88 126 TRP B O 1
ATOM 3624 N N . SER B 1 127 ? -10.242 3.451 16.438 1 83.81 127 SER B N 1
ATOM 3625 C CA . SER B 1 127 ? -8.906 2.883 16.547 1 83.81 127 SER B CA 1
ATOM 3626 C C . SER B 1 127 ? -8.023 3.318 15.375 1 83.81 127 SER B C 1
ATOM 3628 O O . SER B 1 127 ? -8.523 3.795 14.352 1 83.81 127 SER B O 1
ATOM 3630 N N . ASN B 1 128 ? -6.711 3.324 15.617 1 84.19 128 ASN B N 1
ATOM 3631 C CA . ASN B 1 128 ? -5.789 3.6 14.516 1 84.19 128 ASN B CA 1
ATOM 3632 C C . ASN B 1 128 ? -6.086 2.721 13.305 1 84.19 128 ASN B C 1
ATOM 3634 O O . ASN B 1 128 ? -6.082 3.199 12.164 1 84.19 128 ASN B O 1
ATOM 3638 N N . GLY B 1 129 ? -6.383 1.52 13.586 1 85.69 129 GLY B N 1
ATOM 3639 C CA . GLY B 1 129 ? -6.727 0.588 12.523 1 85.69 129 GLY B CA 1
ATOM 3640 C C . GLY B 1 129 ? -8.016 0.952 11.812 1 85.69 129 GLY B C 1
ATOM 3641 O O . GLY B 1 129 ? -8.086 0.881 10.578 1 85.69 129 GLY B O 1
ATOM 3642 N N . SER B 1 130 ? -8.984 1.394 12.539 1 89.81 130 SER B N 1
ATOM 3643 C CA . SER B 1 130 ? -10.281 1.715 11.945 1 89.81 130 SER B CA 1
ATOM 3644 C C . SER B 1 130 ? -10.188 2.943 11.047 1 89.81 130 SER B C 1
ATOM 3646 O O . SER B 1 130 ? -10.789 2.979 9.977 1 89.81 130 SER B O 1
ATOM 3648 N N . ILE B 1 131 ? -9.531 3.936 11.484 1 90.56 131 ILE B N 1
ATOM 3649 C CA . ILE B 1 131 ? -9.367 5.129 10.664 1 90.56 131 ILE B CA 1
ATOM 3650 C C . ILE B 1 131 ? -8.641 4.77 9.367 1 90.56 131 ILE B C 1
ATOM 3652 O O . ILE B 1 131 ? -9.031 5.215 8.289 1 90.56 131 ILE B O 1
ATOM 3656 N N . THR B 1 132 ? -7.605 3.975 9.578 1 90.75 132 THR B N 1
ATOM 3657 C CA . THR B 1 132 ? -6.848 3.527 8.414 1 90.75 132 THR B CA 1
ATOM 3658 C C . THR B 1 132 ? -7.75 2.783 7.434 1 90.75 132 THR B C 1
ATOM 3660 O O . THR B 1 132 ? -7.715 3.045 6.227 1 90.75 132 THR B O 1
ATOM 3663 N N . TYR B 1 133 ? -8.586 1.895 7.906 1 92.62 133 TYR B N 1
ATOM 3664 C CA . TYR B 1 133 ? -9.477 1.099 7.066 1 92.62 133 TYR B CA 1
ATOM 3665 C C . TYR B 1 133 ? -10.516 1.979 6.391 1 92.62 133 TYR B C 1
ATOM 3667 O O . TYR B 1 133 ? -10.891 1.739 5.238 1 92.62 133 TYR B O 1
ATOM 3675 N N . ARG B 1 134 ? -11 2.963 7.109 1 94.75 134 ARG B N 1
ATOM 3676 C CA . ARG B 1 134 ? -11.969 3.879 6.516 1 94.75 134 ARG B CA 1
ATOM 3677 C C . ARG B 1 134 ? -11.352 4.652 5.355 1 94.75 134 ARG B C 1
ATOM 3679 O O . ARG B 1 134 ? -12 4.855 4.328 1 94.75 134 ARG B O 1
ATOM 3686 N N . LEU B 1 135 ? -10.156 5.055 5.531 1 95.19 135 LEU B N 1
ATOM 3687 C CA . LEU B 1 135 ? -9.453 5.758 4.465 1 95.19 135 LEU B CA 1
ATOM 3688 C C . LEU B 1 135 ? -9.203 4.836 3.277 1 95.19 135 LEU B C 1
ATOM 3690 O O . LEU B 1 135 ? -9.312 5.254 2.123 1 95.19 135 LEU B O 1
ATOM 3694 N N . ILE B 1 136 ? -8.844 3.598 3.572 1 94 136 ILE B N 1
ATOM 3695 C CA . ILE B 1 136 ? -8.648 2.609 2.518 1 94 136 ILE B CA 1
ATOM 3696 C C . ILE B 1 136 ? -9.945 2.426 1.729 1 94 136 ILE B C 1
ATOM 3698 O O . ILE B 1 136 ? -9.93 2.406 0.497 1 94 136 ILE B O 1
ATOM 3702 N N . ALA B 1 137 ? -11.023 2.338 2.416 1 95.94 137 ALA B N 1
ATOM 3703 C CA . ALA B 1 137 ? -12.32 2.217 1.749 1 95.94 137 ALA B CA 1
ATOM 3704 C C . ALA B 1 137 ? -12.586 3.418 0.846 1 95.94 137 ALA B C 1
ATOM 3706 O O . ALA B 1 137 ? -13.023 3.26 -0.296 1 95.94 137 ALA B O 1
ATOM 3707 N N . GLY B 1 138 ? -12.305 4.594 1.359 1 97 138 GLY B N 1
ATOM 3708 C CA . GL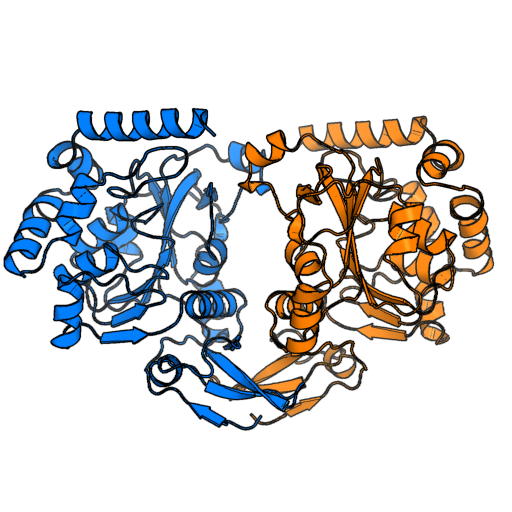Y B 1 138 ? -12.453 5.797 0.554 1 97 138 GLY B CA 1
ATOM 3709 C C . GLY B 1 138 ? -11.578 5.785 -0.69 1 97 138 GLY B C 1
ATOM 3710 O O . GLY B 1 138 ? -12.039 6.16 -1.773 1 97 138 GLY B O 1
ATOM 3711 N N . ALA B 1 139 ? -10.43 5.332 -0.519 1 95.62 139 ALA B N 1
ATOM 3712 C CA . ALA B 1 139 ? -9.484 5.266 -1.629 1 95.62 139 ALA B CA 1
ATOM 3713 C C . ALA B 1 139 ? -9.945 4.266 -2.684 1 95.62 139 ALA B C 1
ATOM 3715 O O . ALA B 1 139 ? -9.758 4.484 -3.883 1 95.62 139 ALA B O 1
ATOM 3716 N N . MET B 1 140 ? -10.531 3.189 -2.262 1 92.19 140 MET B N 1
ATOM 3717 C CA . MET B 1 140 ? -11.008 2.129 -3.145 1 92.19 140 MET B CA 1
ATOM 3718 C C . MET B 1 140 ? -12.297 2.539 -3.838 1 92.19 140 MET B C 1
ATOM 3720 O O . MET B 1 140 ? -12.727 1.896 -4.801 1 92.19 140 MET B O 1
ATOM 3724 N N . GLY B 1 141 ? -12.938 3.553 -3.305 1 94.12 141 GLY B N 1
ATOM 3725 C CA . GLY B 1 141 ? -14.211 3.982 -3.859 1 94.12 141 GLY B CA 1
ATOM 3726 C C . GLY B 1 141 ? -15.367 3.072 -3.48 1 94.12 141 GLY B C 1
ATOM 3727 O O . GLY B 1 141 ? -16.281 2.863 -4.277 1 94.12 141 GLY B O 1
ATOM 3728 N N . VAL B 1 142 ? -15.312 2.457 -2.307 1 93.81 142 VAL B N 1
ATOM 3729 C CA . VAL B 1 142 ? -16.391 1.61 -1.8 1 93.81 142 VAL B CA 1
ATOM 3730 C C . VAL B 1 142 ? -17.016 2.26 -0.572 1 93.81 142 VAL B C 1
ATOM 3732 O O . VAL B 1 142 ? -16.391 3.084 0.096 1 93.81 142 VAL B O 1
ATOM 3735 N N . PRO B 1 143 ? -18.219 1.957 -0.272 1 95.56 143 PRO B N 1
ATOM 3736 C CA . PRO B 1 143 ? -18.938 2.705 0.757 1 95.56 143 PRO B CA 1
ATOM 3737 C C . PRO B 1 143 ? -18.531 2.314 2.174 1 95.56 143 PRO B C 1
ATOM 3739 O O . PRO B 1 143 ? -18.781 3.059 3.123 1 95.56 143 PRO B O 1
ATOM 3742 N N . PHE B 1 144 ? -17.953 1.082 2.32 1 96.38 144 PHE B N 1
ATOM 3743 C CA . PHE B 1 144 ? -17.578 0.601 3.643 1 96.38 144 PHE B CA 1
ATOM 3744 C C . PHE B 1 144 ? -16.5 -0.471 3.537 1 96.38 144 PHE B C 1
ATOM 3746 O O . PHE B 1 144 ? -16.172 -0.936 2.439 1 96.38 144 PHE B O 1
ATOM 3753 N N . ILE B 1 145 ? -15.969 -0.789 4.664 1 95.88 145 ILE B N 1
ATOM 3754 C CA . ILE B 1 145 ? -15 -1.876 4.766 1 95.88 145 ILE B CA 1
ATOM 3755 C C . ILE B 1 145 ? -15.266 -2.682 6.039 1 95.88 145 ILE B C 1
ATOM 3757 O O . ILE B 1 145 ? -15.594 -2.113 7.082 1 95.88 145 ILE B O 1
ATOM 3761 N N . PRO B 1 146 ? -15.242 -4.027 5.91 1 95.25 146 PRO B N 1
ATOM 3762 C CA . PRO B 1 146 ? -15.406 -4.832 7.125 1 95.25 146 PRO B CA 1
ATOM 3763 C C . PRO B 1 146 ? -14.18 -4.801 8.031 1 95.25 146 PRO B C 1
ATOM 3765 O O . PRO B 1 146 ? -13.055 -4.676 7.539 1 95.25 146 PRO B O 1
ATOM 3768 N N . ALA B 1 147 ? -14.422 -4.836 9.305 1 91.75 147 ALA B N 1
ATOM 3769 C CA . ALA B 1 147 ? -13.344 -4.871 10.289 1 91.75 147 ALA B CA 1
ATOM 3770 C C . ALA B 1 147 ? -13.742 -5.699 11.508 1 91.75 147 ALA B C 1
ATOM 3772 O O . ALA B 1 147 ? -14.93 -5.785 11.844 1 91.75 147 ALA B O 1
ATOM 3773 N N . ARG B 1 148 ? -12.734 -6.352 12.203 1 81.31 148 ARG B N 1
ATOM 3774 C CA . ARG B 1 148 ? -12.992 -7.152 13.391 1 81.31 148 ARG B CA 1
ATOM 3775 C C . ARG B 1 148 ? -12.672 -6.371 14.664 1 81.31 148 ARG B C 1
ATOM 3777 O O . ARG B 1 148 ? -13.156 -6.707 15.742 1 81.31 148 ARG B O 1
ATOM 3784 N N . ASP B 1 149 ? -11.828 -5.344 14.711 1 73.75 149 ASP B N 1
ATOM 3785 C CA . ASP B 1 149 ? -11.195 -4.727 15.875 1 73.75 149 ASP B CA 1
ATOM 3786 C C . ASP B 1 149 ? -12.203 -3.898 16.672 1 73.75 149 ASP B C 1
ATOM 3788 O O . ASP B 1 149 ? -11.977 -3.602 17.844 1 73.75 149 ASP B O 1
ATOM 3792 N N . LEU B 1 150 ? -13.266 -3.42 16.188 1 78.81 150 LEU B N 1
ATOM 3793 C CA . LEU B 1 150 ? -14.156 -2.521 16.922 1 78.81 150 LEU B CA 1
ATOM 3794 C C . LEU B 1 150 ? -15.172 -3.307 17.734 1 78.81 150 LEU B C 1
ATOM 3796 O O . LEU B 1 150 ? -15.742 -2.781 18.703 1 78.81 150 LEU B O 1
ATOM 3800 N N . LEU B 1 151 ? -15.125 -4.641 17.359 1 79.69 151 LEU B N 1
ATOM 3801 C CA . LEU B 1 151 ? -16.156 -5.398 18.062 1 79.69 151 LEU B CA 1
ATOM 3802 C C . LEU B 1 151 ? -15.711 -5.785 19.453 1 79.69 151 LEU B C 1
ATOM 3804 O O . LEU B 1 151 ? -14.539 -6.125 19.672 1 79.69 151 LEU B O 1
ATOM 3808 N N . GLY B 1 152 ? -16.438 -5.531 20.469 1 70.44 152 GLY B N 1
ATOM 3809 C CA . GLY B 1 152 ? -16.141 -5.926 21.844 1 70.44 152 GLY B CA 1
ATOM 3810 C C . GLY B 1 152 ? -15.57 -4.793 22.672 1 70.44 152 GLY B C 1
ATOM 3811 O O . GLY B 1 152 ? -15.141 -5.008 23.812 1 70.44 152 GLY B O 1
ATOM 3812 N N . THR B 1 153 ? -15.32 -3.701 22 1 70.88 153 THR B N 1
ATOM 3813 C CA . THR B 1 153 ? -14.789 -2.559 22.734 1 70.88 153 THR B CA 1
ATOM 3814 C C . THR B 1 153 ? -15.875 -1.512 22.969 1 70.88 153 THR B C 1
ATOM 3816 O O . THR B 1 153 ? -16.906 -1.52 22.297 1 70.88 153 THR B O 1
ATOM 3819 N N . ASP B 1 154 ? -15.641 -0.756 24.016 1 75.94 154 ASP B N 1
ATOM 3820 C CA . ASP B 1 154 ? -16.516 0.385 24.266 1 75.94 154 ASP B CA 1
ATOM 3821 C C . ASP B 1 154 ? -16.391 1.426 23.156 1 75.94 154 ASP B C 1
ATOM 3823 O O . ASP B 1 154 ? -17.266 2.297 23.016 1 75.94 154 ASP B O 1
ATOM 3827 N N . THR B 1 155 ? -15.492 1.209 22.312 1 79 155 THR B N 1
ATOM 3828 C CA . THR B 1 155 ? -15.242 2.156 21.234 1 79 155 THR B CA 1
ATOM 3829 C C . THR B 1 155 ? -16.297 2.021 20.141 1 79 155 THR B C 1
ATOM 3831 O O . THR B 1 155 ? -16.609 2.99 19.453 1 79 155 THR B O 1
ATOM 3834 N N . PHE B 1 156 ? -16.906 0.938 20.062 1 83.31 156 PHE B N 1
ATOM 3835 C CA . PHE B 1 156 ? -17.891 0.68 19.031 1 83.31 156 PHE B CA 1
ATOM 3836 C C . PHE B 1 156 ? -19.078 1.636 19.156 1 83.31 156 PHE B C 1
ATOM 3838 O O . PHE B 1 156 ? -19.469 2.285 18.188 1 83.31 156 PHE B O 1
ATOM 3845 N N . LYS B 1 157 ? -19.453 1.761 20.344 1 81.5 157 LYS B N 1
ATOM 3846 C CA . LYS B 1 157 ? -20.641 2.604 20.562 1 81.5 157 LYS B CA 1
ATOM 3847 C C . LYS B 1 157 ? -20.312 4.07 20.281 1 81.5 157 LYS B C 1
ATOM 3849 O O . LYS B 1 157 ? -21.188 4.832 19.875 1 81.5 157 LYS B O 1
ATOM 3854 N N . LYS B 1 158 ? -19.109 4.375 20.422 1 84 158 LYS B N 1
ATOM 3855 C CA . LYS B 1 158 ? -18.688 5.762 20.25 1 84 158 LYS B CA 1
ATOM 3856 C C . LYS B 1 158 ? -18.25 6.035 18.812 1 84 158 LYS B C 1
ATOM 3858 O O . LYS B 1 158 ? -17.828 7.148 18.484 1 84 158 LYS B O 1
ATOM 3863 N N . SER B 1 159 ? -18.406 5.059 17.953 1 85.44 159 SER B N 1
ATOM 3864 C CA . SER B 1 159 ? -18.031 5.203 16.547 1 85.44 159 SER B CA 1
ATOM 3865 C C . SER B 1 159 ? -19.281 5.246 15.664 1 85.44 159 SER B C 1
ATOM 3867 O O . SER B 1 159 ? -20.406 5.223 16.156 1 85.44 159 SER B O 1
ATOM 3869 N N . GLY B 1 160 ? -19.078 5.422 14.383 1 87.69 160 GLY B N 1
ATOM 3870 C CA . GLY B 1 160 ? -20.156 5.359 13.391 1 87.69 160 GLY B CA 1
ATOM 3871 C C . GLY B 1 160 ? -20.234 4.016 12.695 1 87.69 160 GLY B C 1
ATOM 3872 O O . GLY B 1 160 ? -20.859 3.904 11.633 1 87.69 160 GLY B O 1
ATOM 3873 N N . ALA B 1 161 ? -19.688 3.012 13.297 1 91.06 161 ALA B N 1
ATOM 3874 C CA . ALA B 1 161 ? -19.641 1.685 12.688 1 91.06 161 ALA B CA 1
ATOM 3875 C C . ALA B 1 161 ? -20.969 0.958 12.875 1 91.06 161 ALA B C 1
ATOM 3877 O O . ALA B 1 161 ? -21.812 1.386 13.672 1 91.06 161 ALA B O 1
ATOM 3878 N N . MET B 1 162 ? -21.188 -0.047 12.094 1 92.81 162 MET B N 1
ATOM 3879 C CA . MET B 1 162 ? -22.344 -0.932 12.18 1 92.81 162 MET B CA 1
ATOM 3880 C C . MET B 1 162 ? -21.906 -2.387 12.305 1 92.81 162 MET B C 1
ATOM 3882 O O . MET B 1 162 ? -20.984 -2.828 11.609 1 92.81 162 MET B O 1
ATOM 3886 N N . ALA B 1 163 ? -22.516 -3.029 13.242 1 92.38 163 ALA B N 1
ATOM 3887 C CA . ALA B 1 163 ? -22.266 -4.465 13.359 1 92.38 163 ALA B CA 1
ATOM 3888 C C . ALA B 1 163 ? -23.297 -5.27 12.586 1 92.38 163 ALA B C 1
ATOM 3890 O O . ALA B 1 163 ? -24.5 -5.055 12.742 1 92.38 163 ALA B O 1
ATOM 3891 N N . VAL B 1 164 ? -22.797 -6.238 11.773 1 92.31 164 VAL B N 1
ATOM 3892 C CA . VAL B 1 164 ? -23.703 -7.066 10.984 1 92.31 164 VAL B CA 1
ATOM 3893 C C . VAL B 1 164 ? -23.297 -8.531 11.094 1 92.31 164 VAL B C 1
ATOM 3895 O O . VAL B 1 164 ? -22.188 -8.844 11.555 1 92.31 164 VAL B O 1
ATOM 3898 N N . LYS B 1 165 ? -24.266 -9.359 10.727 1 92.31 165 LYS B N 1
ATOM 3899 C CA . LYS B 1 165 ? -23.922 -10.766 10.586 1 92.31 165 LYS B CA 1
ATOM 3900 C C . LYS B 1 165 ? -23.234 -11.031 9.25 1 92.31 165 LYS B C 1
ATOM 3902 O O . LYS B 1 165 ? -23.812 -10.805 8.188 1 92.31 165 LYS B O 1
ATOM 3907 N N . ASP B 1 166 ? -22.031 -11.477 9.32 1 90.75 166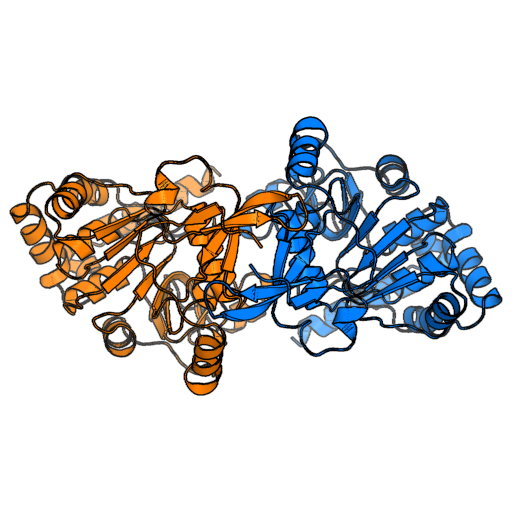 ASP B N 1
ATOM 3908 C CA . ASP B 1 166 ? -21.266 -11.789 8.125 1 90.75 166 ASP B CA 1
ATOM 3909 C C . ASP B 1 166 ? -21.953 -12.875 7.297 1 90.75 166 ASP B C 1
ATOM 3911 O O . ASP B 1 166 ? -22.203 -13.977 7.793 1 90.75 166 ASP B O 1
ATOM 3915 N N . PRO B 1 167 ? -22.141 -12.641 6.082 1 89.12 167 PRO B N 1
ATOM 3916 C CA . PRO B 1 167 ? -22.891 -13.617 5.285 1 89.12 167 PRO B CA 1
ATOM 3917 C C . PRO B 1 167 ? -22.047 -14.836 4.906 1 89.12 167 PRO B C 1
ATOM 3919 O O . PRO B 1 167 ? -22.594 -15.852 4.453 1 89.12 167 PRO B O 1
ATOM 3922 N N . PHE B 1 168 ? -20.828 -14.75 5.059 1 90.56 168 PHE B N 1
ATOM 3923 C CA . PHE B 1 168 ? -19.969 -15.852 4.648 1 90.56 168 PHE B CA 1
ATOM 3924 C C . PHE B 1 168 ? -19.625 -16.75 5.836 1 90.56 168 PHE B C 1
ATOM 3926 O O . PHE B 1 168 ? -19.438 -17.953 5.68 1 90.56 168 PHE B O 1
ATOM 3933 N N . THR B 1 169 ? -19.562 -16.188 7.016 1 91.19 169 THR B N 1
ATOM 3934 C CA . THR B 1 169 ? -19.156 -16.953 8.18 1 91.19 169 THR B CA 1
ATOM 3935 C C . THR B 1 169 ? -20.281 -17.078 9.188 1 91.19 169 THR B C 1
ATOM 3937 O O . THR B 1 169 ? -20.25 -17.938 10.07 1 91.19 169 THR B O 1
ATOM 3940 N N . GLY B 1 170 ? -21.188 -16.156 9.102 1 91 170 GLY B N 1
ATOM 3941 C CA . GLY B 1 170 ? -22.25 -16.125 10.086 1 91 170 GLY B CA 1
ATOM 3942 C C . GLY B 1 170 ? -21.844 -15.422 11.375 1 91 170 GLY B C 1
ATOM 3943 O O . GLY B 1 170 ? -22.672 -15.25 12.281 1 91 170 GLY B O 1
ATOM 3944 N N . LYS B 1 171 ? -20.672 -14.977 11.445 1 92 171 LYS B N 1
ATOM 3945 C CA . LYS B 1 171 ? -20.141 -14.32 12.641 1 92 171 LYS B CA 1
ATOM 3946 C C . LYS B 1 171 ? -20.312 -12.805 12.555 1 92 171 LYS B C 1
ATOM 3948 O O . LYS B 1 171 ? -20.453 -12.25 11.461 1 92 171 LYS B O 1
ATOM 3953 N N . PRO B 1 172 ? -20.375 -12.141 13.711 1 91.94 172 PRO B N 1
ATOM 3954 C CA . PRO B 1 172 ? -20.469 -10.68 13.672 1 91.94 172 PRO B CA 1
ATOM 3955 C C . PRO B 1 172 ? -19.234 -10.023 13.055 1 91.94 172 PRO B C 1
ATOM 3957 O O . PRO B 1 172 ? -18.109 -10.484 13.281 1 91.94 172 PRO B O 1
ATOM 3960 N N . VAL B 1 173 ? -19.516 -8.953 12.266 1 93.25 173 VAL B N 1
ATOM 3961 C CA . VAL B 1 173 ? -18.438 -8.141 11.688 1 93.25 173 VAL B CA 1
ATOM 3962 C C . VAL B 1 173 ? -18.859 -6.672 11.688 1 93.25 173 VAL B C 1
ATOM 3964 O O . VAL B 1 173 ? -20.031 -6.355 11.516 1 93.25 173 VAL B O 1
ATOM 3967 N N . ALA B 1 174 ? -17.891 -5.824 11.961 1 94 174 ALA B N 1
ATOM 3968 C CA . ALA B 1 174 ? -18.172 -4.391 11.914 1 94 174 ALA B CA 1
ATOM 3969 C C . ALA B 1 174 ? -18 -3.846 10.5 1 94 174 ALA B C 1
ATOM 3971 O O . ALA B 1 174 ? -17.062 -4.227 9.789 1 94 174 ALA B O 1
ATOM 3972 N N . LEU B 1 175 ? -18.906 -3.045 10.102 1 95.31 175 LEU B N 1
ATOM 3973 C CA . LEU B 1 175 ? -18.766 -2.266 8.875 1 95.31 175 LEU B CA 1
ATOM 3974 C C . LEU B 1 175 ? -18.375 -0.825 9.188 1 95.31 175 LEU B C 1
ATOM 3976 O O . LEU B 1 175 ? -19.094 -0.126 9.906 1 95.31 175 LEU B O 1
ATOM 3980 N N . LEU B 1 176 ? -17.219 -0.445 8.688 1 95.44 176 LEU B N 1
ATOM 3981 C CA . LEU B 1 176 ? -16.75 0.926 8.852 1 95.44 176 LEU B CA 1
ATOM 3982 C C . LEU B 1 176 ? -17.078 1.758 7.613 1 95.44 176 LEU B C 1
ATOM 3984 O O . LEU B 1 176 ? -16.703 1.392 6.496 1 95.44 176 LEU B O 1
ATOM 3988 N N . PRO B 1 177 ? -17.797 2.857 7.82 1 96.06 177 PRO B N 1
ATOM 3989 C CA . PRO B 1 177 ? -18.062 3.699 6.652 1 96.06 177 PRO B CA 1
ATOM 3990 C C . PRO B 1 177 ? -16.797 4.32 6.066 1 96.06 177 PRO B C 1
ATOM 3992 O O . PRO B 1 177 ? -15.898 4.711 6.812 1 96.06 177 PRO B O 1
ATOM 3995 N N . ALA B 1 178 ? -16.812 4.387 4.727 1 97.12 178 ALA B N 1
ATOM 3996 C CA . ALA B 1 178 ? -15.68 4.973 4.027 1 97.12 178 ALA B CA 1
ATOM 3997 C C . ALA B 1 178 ? -15.461 6.422 4.449 1 97.12 178 ALA B C 1
ATOM 3999 O O . ALA B 1 178 ? -16.406 7.121 4.812 1 97.12 178 ALA B O 1
ATOM 4000 N N . LEU B 1 179 ? -14.195 6.82 4.395 1 97.25 179 LEU B N 1
ATOM 4001 C CA . LEU B 1 179 ? -13.828 8.195 4.723 1 97.25 179 LEU B CA 1
ATOM 4002 C C . LEU B 1 179 ? -13.18 8.883 3.525 1 97.25 179 LEU B C 1
ATOM 4004 O O . LEU B 1 179 ? -12.164 8.414 3.008 1 97.25 179 LEU B O 1
ATOM 4008 N N . ASN B 1 180 ? -13.805 9.883 3.086 1 98.44 180 ASN B N 1
ATOM 4009 C CA . ASN B 1 180 ? -13.281 10.758 2.047 1 98.44 180 ASN B CA 1
ATOM 4010 C C . ASN B 1 180 ? -13.141 12.195 2.541 1 98.44 180 ASN B C 1
ATOM 4012 O O . ASN B 1 180 ? -14.062 12.992 2.408 1 98.44 180 ASN B O 1
ATOM 4016 N N . PRO B 1 181 ? -11.938 12.57 2.961 1 98.19 181 PRO B N 1
ATOM 4017 C CA . PRO B 1 181 ? -11.727 13.938 3.451 1 98.19 181 PRO B CA 1
ATOM 4018 C C . PRO B 1 181 ? -11.883 14.984 2.355 1 98.19 181 PRO B C 1
ATOM 4020 O O . PRO B 1 181 ? -11.68 14.688 1.176 1 98.19 181 PRO B O 1
ATOM 4023 N N . ASP B 1 182 ? -12.25 16.156 2.809 1 98.44 182 ASP B N 1
ATOM 4024 C CA . ASP B 1 182 ? -12.258 17.281 1.875 1 98.44 182 ASP B CA 1
ATOM 4025 C C . ASP B 1 182 ? -10.828 17.672 1.487 1 98.44 182 ASP B C 1
ATOM 4027 O O . ASP B 1 182 ? -10.578 18.062 0.344 1 98.44 182 ASP B O 1
ATOM 4031 N N . VAL B 1 183 ? -9.961 17.594 2.402 1 98.5 183 VAL B N 1
ATOM 4032 C CA . VAL B 1 183 ? -8.578 17.984 2.15 1 98.5 183 VAL B CA 1
ATOM 4033 C C . VAL B 1 183 ? -7.633 17.141 3.01 1 98.5 183 VAL B C 1
ATOM 4035 O O . VAL B 1 183 ? -7.938 16.844 4.168 1 98.5 183 VAL B O 1
ATOM 4038 N N . ALA B 1 184 ? -6.582 16.672 2.41 1 97.69 184 ALA B N 1
ATOM 4039 C CA . ALA B 1 184 ? -5.477 16.047 3.131 1 97.69 184 ALA B CA 1
ATOM 4040 C C . ALA B 1 184 ? -4.219 16.906 3.068 1 97.69 184 ALA B C 1
ATOM 4042 O O . ALA B 1 184 ? -3.912 17.5 2.027 1 97.69 184 ALA B O 1
ATOM 4043 N N . ILE B 1 185 ? -3.553 17.016 4.18 1 97.56 185 ILE B N 1
ATOM 4044 C CA . ILE B 1 185 ? -2.242 17.656 4.223 1 97.56 185 ILE B CA 1
ATOM 4045 C C . ILE B 1 185 ? -1.184 16.641 4.641 1 97.56 185 ILE B C 1
ATOM 4047 O O . ILE B 1 185 ? -1.344 15.953 5.648 1 97.56 185 ILE B O 1
ATOM 4051 N N . ILE B 1 186 ? -0.15 16.516 3.818 1 96.5 186 ILE B N 1
ATOM 4052 C CA . ILE B 1 186 ? 0.86 15.477 4.004 1 96.5 186 ILE B CA 1
ATOM 4053 C C . ILE B 1 186 ? 2.254 16.078 3.854 1 96.5 186 ILE B C 1
ATOM 4055 O O . ILE B 1 186 ? 2.539 16.766 2.867 1 96.5 186 ILE B O 1
ATOM 4059 N N . HIS B 1 187 ? 3.088 15.891 4.879 1 96.38 187 HIS B N 1
ATOM 4060 C CA . HIS B 1 187 ? 4.488 16.281 4.773 1 96.38 187 HIS B CA 1
ATOM 4061 C C . HIS B 1 187 ? 5.352 15.125 4.277 1 96.38 187 HIS B C 1
ATOM 4063 O O . HIS B 1 187 ? 5.164 13.984 4.699 1 96.38 187 HIS B O 1
ATOM 4069 N N . VAL B 1 188 ? 6.23 15.453 3.27 1 95.69 188 VAL B N 1
ATOM 4070 C CA . VAL B 1 188 ? 7.035 14.406 2.656 1 95.69 188 VAL B CA 1
ATOM 4071 C C . VAL B 1 188 ? 8.5 14.836 2.609 1 95.69 188 VAL B C 1
ATOM 4073 O O . VAL B 1 188 ? 8.812 16.016 2.832 1 95.69 188 VAL B O 1
ATOM 4076 N N . GLN B 1 189 ? 9.375 13.914 2.377 1 93.81 189 GLN B N 1
ATOM 4077 C CA . GLN B 1 189 ? 10.797 14.211 2.258 1 93.81 189 GLN B CA 1
ATOM 4078 C C . GLN B 1 189 ? 11.102 14.914 0.938 1 93.81 189 GLN B C 1
ATOM 4080 O O . GLN B 1 189 ? 11.758 15.961 0.921 1 93.81 189 GLN B O 1
ATOM 4085 N N . GLU B 1 190 ? 10.578 14.297 -0.139 1 95.44 190 GLU B N 1
ATOM 4086 C CA . GLU B 1 190 ? 10.875 14.867 -1.451 1 95.44 190 GLU B CA 1
ATOM 4087 C C . GLU B 1 190 ? 9.625 14.93 -2.324 1 95.44 190 GLU B C 1
ATOM 4089 O O . GLU B 1 190 ? 8.766 14.047 -2.252 1 95.44 190 GLU B O 1
ATOM 4094 N N . ALA B 1 191 ? 9.547 15.977 -3.135 1 97.5 191 ALA B N 1
ATOM 4095 C CA . ALA B 1 191 ? 8.516 16.125 -4.16 1 97.5 191 ALA B CA 1
ATOM 4096 C C . ALA B 1 191 ? 9.055 16.859 -5.379 1 97.5 191 ALA B C 1
ATOM 4098 O O . ALA B 1 191 ? 10.039 17.594 -5.281 1 97.5 191 ALA B O 1
ATOM 4099 N N . ASP B 1 192 ? 8.5 16.625 -6.527 1 97.31 192 ASP B N 1
ATOM 4100 C CA . ASP B 1 192 ? 8.766 17.531 -7.648 1 97.31 192 ASP B CA 1
ATOM 4101 C C . ASP B 1 192 ? 7.672 18.594 -7.773 1 97.31 192 ASP B C 1
ATOM 4103 O O . ASP B 1 192 ? 6.73 18.609 -6.98 1 97.31 192 ASP B O 1
ATOM 4107 N N . ILE B 1 193 ? 7.824 19.453 -8.719 1 97.5 193 ILE B N 1
ATOM 4108 C CA . ILE B 1 193 ? 6.945 20.609 -8.82 1 97.5 193 ILE B CA 1
ATOM 4109 C C . ILE B 1 193 ? 5.57 20.172 -9.32 1 97.5 193 ILE B C 1
ATOM 4111 O O . ILE B 1 193 ? 4.602 20.938 -9.234 1 97.5 193 ILE B O 1
ATOM 4115 N N . TYR B 1 194 ? 5.453 18.953 -9.82 1 97 194 TYR B N 1
ATOM 4116 C CA . TYR B 1 194 ? 4.199 18.484 -10.391 1 97 194 TYR B CA 1
ATOM 4117 C C . TYR B 1 194 ? 3.369 17.75 -9.344 1 97 194 TYR B C 1
ATOM 4119 O O . TYR B 1 194 ? 2.162 17.562 -9.516 1 97 194 TYR B O 1
ATOM 4127 N N . GLY B 1 195 ? 4.059 17.25 -8.32 1 97.5 195 GLY B N 1
ATOM 4128 C CA . GLY B 1 195 ? 3.285 16.625 -7.266 1 97.5 195 GLY B CA 1
ATOM 4129 C C . GLY B 1 195 ? 3.703 15.203 -6.98 1 97.5 195 GLY B C 1
ATOM 4130 O O . GLY B 1 195 ? 3.168 14.562 -6.078 1 97.5 195 GLY B O 1
ATOM 4131 N N . ASN B 1 196 ? 4.676 14.688 -7.758 1 96.38 196 ASN B N 1
ATOM 4132 C CA . ASN B 1 196 ? 5.238 13.398 -7.371 1 96.38 196 ASN B CA 1
ATOM 4133 C C . ASN B 1 196 ? 5.984 13.492 -6.043 1 96.38 196 ASN B C 1
ATOM 4135 O O . ASN B 1 196 ? 6.777 14.406 -5.832 1 96.38 196 ASN B O 1
ATOM 4139 N N . ALA B 1 197 ? 5.672 12.5 -5.168 1 95.94 197 ALA B N 1
ATOM 4140 C CA . ALA B 1 197 ? 6.258 12.625 -3.838 1 95.94 197 ALA B CA 1
ATOM 4141 C C . ALA B 1 197 ? 6.816 11.289 -3.355 1 95.94 197 ALA B C 1
ATOM 4143 O O . ALA B 1 197 ? 6.289 10.227 -3.693 1 95.94 197 ALA B O 1
ATOM 4144 N N . ARG B 1 198 ? 7.898 11.383 -2.541 1 91.94 198 ARG B N 1
ATOM 4145 C CA . ARG B 1 198 ? 8.531 10.234 -1.897 1 91.94 198 ARG B CA 1
ATOM 4146 C C . ARG B 1 198 ? 8.539 10.391 -0.38 1 91.94 198 ARG B C 1
ATOM 4148 O O . ARG B 1 198 ? 8.719 11.5 0.134 1 91.94 198 ARG B O 1
ATOM 4155 N N . VAL B 1 199 ? 8.281 9.336 0.257 1 88.25 199 VAL B N 1
ATOM 4156 C CA . VAL B 1 199 ? 8.336 9.25 1.712 1 88.25 199 VAL B CA 1
ATOM 4157 C C . VAL B 1 199 ? 9.305 8.141 2.129 1 88.25 199 VAL B C 1
ATOM 4159 O O . VAL B 1 199 ? 9.211 7.016 1.635 1 88.25 199 VAL B O 1
ATOM 4162 N N . TYR B 1 200 ? 10.195 8.508 2.961 1 80.56 200 TYR B N 1
ATOM 4163 C CA . TYR B 1 200 ? 11.125 7.547 3.537 1 80.56 200 TYR B CA 1
ATOM 4164 C C . TYR B 1 200 ? 10.711 7.168 4.953 1 80.56 200 TYR B C 1
ATOM 4166 O O . TYR B 1 200 ? 10.258 8.016 5.723 1 80.56 200 TYR B O 1
ATOM 4174 N N . GLY B 1 201 ? 10.828 5.918 5.246 1 73 201 GLY B N 1
ATOM 4175 C CA . GLY B 1 201 ? 10.422 5.461 6.566 1 73 201 GLY B CA 1
ATOM 4176 C C . GLY B 1 201 ? 9.023 4.871 6.586 1 73 201 GLY B C 1
ATOM 4177 O O . GLY B 1 201 ? 8.461 4.555 5.535 1 73 201 GLY B O 1
ATOM 4178 N N . PRO B 1 202 ? 8.555 4.668 7.84 1 67.44 202 PRO B N 1
ATOM 4179 C CA . PRO B 1 202 ? 7.258 4.004 7.98 1 67.44 202 PRO B CA 1
ATOM 4180 C C . PRO B 1 202 ? 6.109 4.82 7.395 1 67.44 202 PRO B C 1
ATOM 4182 O O . PRO B 1 202 ? 6.105 6.051 7.492 1 67.44 202 PRO B O 1
ATOM 4185 N N . THR B 1 203 ? 5.285 4.145 6.578 1 72 203 THR B N 1
ATOM 4186 C CA . THR B 1 203 ? 4.051 4.754 6.082 1 72 203 THR B CA 1
ATOM 4187 C C . THR B 1 203 ? 2.83 4.027 6.637 1 72 203 THR B C 1
ATOM 4189 O O . THR B 1 203 ? 2.859 2.809 6.828 1 72 203 THR B O 1
ATOM 4192 N N . VAL B 1 204 ? 1.906 4.789 7.242 1 75 204 VAL B N 1
ATOM 4193 C CA . VAL B 1 204 ? 0.623 4.215 7.629 1 75 204 VAL B CA 1
ATOM 4194 C C . VAL B 1 204 ? -0.483 4.77 6.73 1 75 204 VAL B C 1
ATOM 4196 O O . VAL B 1 204 ? -1.197 5.695 7.117 1 75 204 VAL B O 1
ATOM 4199 N N . ALA B 1 205 ? -0.689 4.234 5.574 1 85.62 205 ALA B N 1
ATOM 4200 C CA . ALA B 1 205 ? -1.739 4.535 4.605 1 85.62 205 ALA B CA 1
ATOM 4201 C C . ALA B 1 205 ? -1.587 5.949 4.051 1 85.62 205 ALA B C 1
ATOM 4203 O O . ALA B 1 205 ? -2.57 6.684 3.93 1 85.62 205 ALA B O 1
ATOM 4204 N N . THR B 1 206 ? -0.359 6.387 3.812 1 90.44 206 THR B N 1
ATOM 4205 C CA . THR B 1 206 ? -0.085 7.707 3.26 1 90.44 206 THR B CA 1
ATOM 4206 C C . THR B 1 206 ? -0.693 7.852 1.868 1 90.44 206 THR B C 1
ATOM 4208 O O . THR B 1 206 ? -1.396 8.82 1.588 1 90.44 206 THR B O 1
ATOM 4211 N N . LEU B 1 207 ? -0.457 6.887 1.047 1 92.94 207 LEU B N 1
ATOM 4212 C CA . LEU B 1 207 ? -1.009 6.914 -0.303 1 92.94 207 LEU B CA 1
ATOM 4213 C C . LEU B 1 207 ? -2.533 6.895 -0.267 1 92.94 207 LEU B C 1
ATOM 4215 O O . LEU B 1 207 ? -3.186 7.648 -0.991 1 92.94 207 LEU B O 1
ATOM 4219 N N . GLU B 1 208 ? -3.068 6.047 0.557 1 93.81 208 GLU B N 1
ATOM 4220 C CA . GLU B 1 208 ? -4.52 5.895 0.642 1 93.81 208 GLU B CA 1
ATOM 4221 C C . GLU B 1 208 ? -5.18 7.176 1.143 1 93.81 208 GLU B C 1
ATOM 4223 O O . GLU B 1 208 ? -6.293 7.508 0.737 1 93.81 208 GLU B O 1
ATOM 4228 N N . THR B 1 209 ? -4.484 7.914 2.021 1 95.12 209 THR B N 1
ATOM 4229 C CA . THR B 1 209 ? -4.992 9.195 2.488 1 95.12 209 THR B CA 1
ATOM 4230 C C . THR B 1 209 ? -5.082 10.195 1.336 1 95.12 209 THR B C 1
ATOM 4232 O O . THR B 1 209 ? -6.086 10.898 1.192 1 95.12 209 THR B O 1
ATOM 4235 N N . ALA B 1 210 ? -4.078 10.133 0.531 1 96.88 210 ALA B N 1
ATOM 4236 C CA . ALA B 1 210 ? -4.082 11.016 -0.635 1 96.88 210 ALA B CA 1
ATOM 4237 C C . ALA B 1 210 ? -5.164 10.602 -1.628 1 96.88 210 ALA B C 1
ATOM 4239 O O . ALA B 1 210 ? -5.898 11.453 -2.143 1 96.88 210 ALA B O 1
ATOM 4240 N N . MET B 1 211 ? -5.285 9.352 -1.842 1 97.06 211 MET B N 1
ATOM 4241 C CA . MET B 1 211 ? -6.238 8.828 -2.812 1 97.06 211 MET B CA 1
ATOM 4242 C C . MET B 1 211 ? -7.672 9.086 -2.363 1 97.06 211 MET B C 1
ATOM 4244 O O . MET B 1 211 ? -8.562 9.297 -3.191 1 97.06 211 MET B O 1
ATOM 4248 N N . ALA B 1 212 ? -7.867 9.078 -1.061 1 97.81 212 ALA B N 1
ATOM 4249 C CA . ALA B 1 212 ? -9.211 9.188 -0.505 1 97.81 212 ALA B CA 1
ATOM 4250 C C . ALA B 1 212 ? -9.664 10.641 -0.426 1 97.81 212 ALA B C 1
ATOM 4252 O O . ALA B 1 212 ? -10.844 10.922 -0.226 1 97.81 212 ALA B O 1
ATOM 4253 N N . SER B 1 213 ? -8.773 11.602 -0.619 1 98.19 213 SER B N 1
ATOM 4254 C CA . SER B 1 213 ? -9.086 13 -0.332 1 98.19 213 SER B CA 1
ATOM 4255 C C . SER B 1 213 ? -9.43 13.758 -1.607 1 98.19 213 SER B C 1
ATOM 4257 O O . SER B 1 213 ? -8.82 13.531 -2.656 1 98.19 213 SER B O 1
ATOM 4259 N N . LYS B 1 214 ? -10.391 14.68 -1.479 1 98.25 214 LYS B N 1
ATOM 4260 C CA . LYS B 1 214 ? -10.758 15.531 -2.609 1 98.25 214 LYS B CA 1
ATOM 4261 C C . LYS B 1 214 ? -9.594 16.422 -3.027 1 98.25 214 LYS B C 1
ATOM 4263 O O . LYS B 1 214 ? -9.289 16.547 -4.219 1 98.25 214 LYS B O 1
ATOM 4268 N N . LYS B 1 215 ? -9.008 17.031 -2.1 1 98.44 215 LYS B N 1
ATOM 4269 C CA . LYS B 1 215 ? -7.855 17.906 -2.303 1 98.44 215 LYS B CA 1
ATOM 4270 C C . LYS B 1 215 ? -6.656 17.438 -1.484 1 98.44 215 LYS B C 1
ATOM 4272 O O . LYS B 1 215 ? -6.812 16.984 -0.349 1 98.44 215 LYS B O 1
ATOM 4277 N N . VAL B 1 216 ? -5.43 17.531 -2.07 1 98.5 216 VAL B N 1
ATOM 4278 C CA . VAL B 1 216 ? -4.215 17.094 -1.39 1 98.5 216 VAL B CA 1
ATOM 4279 C C . VAL B 1 216 ? -3.154 18.188 -1.467 1 98.5 216 VAL B C 1
ATOM 4281 O O . VAL B 1 216 ? -2.768 18.609 -2.559 1 98.5 216 VAL B O 1
ATOM 4284 N N . ILE B 1 217 ? -2.719 18.656 -0.332 1 98.69 217 ILE B N 1
ATOM 4285 C CA . ILE B 1 217 ? -1.584 19.562 -0.217 1 98.69 217 ILE B CA 1
ATOM 4286 C C . ILE B 1 217 ? -0.369 18.797 0.314 1 98.69 217 ILE B C 1
ATOM 4288 O O . ILE B 1 217 ? -0.417 18.219 1.401 1 98.69 217 ILE B O 1
ATOM 4292 N N . ILE B 1 218 ? 0.701 18.891 -0.429 1 97.94 218 ILE B N 1
ATOM 4293 C CA . ILE B 1 218 ? 1.967 18.297 -0.02 1 97.94 218 ILE B CA 1
ATOM 4294 C C . ILE B 1 218 ? 2.943 19.391 0.405 1 97.94 218 ILE B C 1
ATOM 4296 O O . ILE B 1 218 ? 3.168 20.344 -0.334 1 97.94 218 ILE B O 1
ATOM 4300 N N . SER B 1 219 ? 3.432 19.25 1.563 1 98.19 219 SER B N 1
ATOM 4301 C CA . SER B 1 219 ? 4.629 20 1.932 1 98.19 219 SER B CA 1
ATOM 4302 C C . SER B 1 219 ? 5.871 19.109 1.88 1 98.19 219 SER B C 1
ATOM 4304 O O . SER B 1 219 ? 5.82 17.938 2.258 1 98.19 219 SER B O 1
ATOM 4306 N N . ALA B 1 220 ? 7.012 19.656 1.352 1 98.12 220 ALA B N 1
ATOM 4307 C CA . ALA B 1 220 ? 8.188 18.828 1.13 1 98.12 220 ALA B CA 1
ATOM 4308 C C . ALA B 1 220 ? 9.438 19.469 1.732 1 98.12 220 ALA B C 1
ATOM 4310 O O . ALA B 1 220 ? 9.609 20.688 1.667 1 98.12 220 ALA B O 1
ATOM 4311 N N . GLU B 1 221 ? 10.234 18.609 2.285 1 96.69 221 GLU B N 1
ATOM 4312 C CA . GLU B 1 221 ? 11.547 19.047 2.734 1 96.69 221 GLU B CA 1
ATOM 4313 C C . GLU B 1 221 ? 12.398 19.547 1.565 1 96.69 221 GLU B C 1
ATOM 4315 O O . GLU B 1 221 ? 13.102 20.547 1.685 1 96.69 221 GLU B O 1
ATOM 4320 N N . ARG B 1 222 ? 12.344 18.75 0.47 1 96.12 222 ARG B N 1
ATOM 4321 C CA . ARG B 1 222 ? 13.125 19.078 -0.715 1 96.12 222 ARG B CA 1
ATOM 4322 C C . ARG B 1 222 ? 12.273 19 -1.977 1 96.12 222 ARG B C 1
ATOM 4324 O O . ARG B 1 222 ? 11.484 18.062 -2.139 1 96.12 222 ARG B O 1
ATOM 4331 N N . ILE B 1 223 ? 12.438 20 -2.799 1 97.44 223 ILE B N 1
ATOM 4332 C CA . ILE B 1 223 ? 11.914 19.938 -4.156 1 97.44 223 ILE B CA 1
ATOM 4333 C C . ILE B 1 223 ? 12.992 19.438 -5.113 1 97.44 223 ILE B C 1
ATOM 4335 O O . ILE B 1 223 ? 14.07 20.047 -5.207 1 97.44 223 ILE B O 1
ATOM 4339 N N . VAL B 1 224 ? 12.68 18.328 -5.809 1 94.75 224 VAL B N 1
ATOM 4340 C CA . VAL B 1 224 ? 13.703 17.734 -6.668 1 94.75 224 VAL B CA 1
ATOM 4341 C C . VAL B 1 224 ? 13.211 17.719 -8.117 1 94.75 224 VAL B C 1
ATOM 4343 O O . VAL B 1 224 ? 12.023 17.922 -8.375 1 94.75 224 VAL B O 1
ATOM 4346 N N . GLU B 1 225 ? 14.211 17.5 -9.008 1 93.88 225 GLU B N 1
ATOM 4347 C CA . GLU B 1 225 ? 13.867 17.406 -10.422 1 93.88 225 GLU B CA 1
ATOM 4348 C C . GLU B 1 225 ? 13.07 16.141 -10.727 1 93.88 225 GLU B C 1
ATOM 4350 O O . GLU B 1 225 ? 13.312 15.094 -10.125 1 93.88 225 GLU B O 1
ATOM 4355 N N . THR B 1 226 ? 12.188 16.281 -11.68 1 91.94 226 THR B N 1
ATOM 4356 C CA . THR B 1 226 ? 11.289 15.195 -12.023 1 91.94 226 THR B CA 1
ATOM 4357 C C . THR B 1 226 ? 12.07 13.969 -12.492 1 91.94 226 THR B C 1
ATOM 4359 O O . THR B 1 226 ? 11.633 12.836 -12.297 1 91.94 226 THR B O 1
ATOM 4362 N N . ILE B 1 227 ? 13.211 14.156 -13.055 1 87.94 227 ILE B N 1
ATOM 4363 C CA . ILE B 1 227 ? 14.031 13.07 -13.586 1 87.94 227 ILE B CA 1
ATOM 4364 C C . ILE B 1 227 ? 14.406 12.109 -12.461 1 87.94 227 ILE B C 1
ATOM 4366 O O . ILE B 1 227 ? 14.547 10.906 -12.688 1 87.94 227 ILE B O 1
ATOM 4370 N N . GLU B 1 228 ? 14.469 12.625 -11.289 1 84 228 GLU B N 1
ATOM 4371 C CA . GLU B 1 228 ? 14.812 11.797 -10.141 1 84 228 GLU B CA 1
ATOM 4372 C C . GLU B 1 228 ? 13.711 10.789 -9.836 1 84 228 GLU B C 1
ATOM 4374 O O . GLU B 1 228 ? 13.992 9.672 -9.391 1 84 228 GLU B O 1
ATOM 4379 N N . PHE B 1 229 ? 12.523 11.188 -10.086 1 85.69 229 PHE B N 1
ATOM 4380 C CA . PHE B 1 229 ? 11.391 10.289 -9.883 1 85.69 229 PHE B CA 1
ATOM 4381 C C . PHE B 1 229 ? 11.312 9.258 -11 1 85.69 229 PHE B C 1
ATOM 4383 O O . PHE B 1 229 ? 10.93 8.109 -10.766 1 85.69 229 PHE B O 1
ATOM 4390 N N . ARG B 1 230 ? 11.695 9.539 -12.125 1 81.19 230 ARG B N 1
ATOM 4391 C CA . ARG B 1 230 ? 11.664 8.633 -13.266 1 81.19 230 ARG B CA 1
ATOM 4392 C C . ARG B 1 230 ? 12.727 7.555 -13.133 1 81.19 230 ARG B C 1
ATOM 4394 O O . ARG B 1 230 ? 12.531 6.422 -13.586 1 81.19 230 ARG B O 1
ATOM 4401 N N . LYS B 1 231 ? 13.789 8.039 -12.484 1 76.69 231 LYS B N 1
ATOM 4402 C CA . LYS B 1 231 ? 14.898 7.105 -12.297 1 76.69 231 LYS B CA 1
ATOM 4403 C C . LYS B 1 231 ? 14.531 6.008 -11.305 1 76.69 231 LYS B C 1
ATOM 4405 O O . LYS B 1 231 ? 15.039 4.887 -11.398 1 76.69 231 LYS B O 1
ATOM 4410 N N . GLU B 1 232 ? 13.742 6.391 -10.344 1 78.06 232 GLU B N 1
ATOM 4411 C CA . GLU B 1 232 ? 13.328 5.438 -9.32 1 78.06 232 GLU B CA 1
ATOM 4412 C C . GLU B 1 232 ? 11.82 5.504 -9.078 1 78.06 232 GLU B C 1
ATOM 4414 O O . GLU B 1 232 ? 11.375 5.848 -7.98 1 78.06 232 GLU B O 1
ATOM 4419 N N . PRO B 1 233 ? 11.133 5.074 -10.07 1 77 233 PRO B N 1
ATOM 4420 C CA . PRO B 1 233 ? 9.68 5.23 -9.992 1 77 233 PRO B CA 1
ATOM 4421 C C . PRO B 1 233 ? 9.07 4.453 -8.828 1 77 233 PRO B C 1
ATOM 4423 O O . PRO B 1 233 ? 8.039 4.855 -8.289 1 77 233 PRO B O 1
ATOM 4426 N N . ASN B 1 234 ? 9.781 3.453 -8.375 1 74.94 234 ASN B N 1
ATOM 4427 C CA . ASN B 1 234 ? 9.266 2.615 -7.293 1 74.94 234 ASN B CA 1
ATOM 4428 C C . ASN B 1 234 ? 9.289 3.346 -5.957 1 74.94 234 ASN B C 1
ATOM 4430 O O . ASN B 1 234 ? 8.625 2.926 -5.004 1 74.94 234 ASN B O 1
ATOM 4434 N N . MET B 1 235 ? 9.922 4.43 -6.02 1 78.94 235 MET B N 1
ATOM 4435 C CA . MET B 1 235 ? 10.047 5.184 -4.777 1 78.94 235 MET B CA 1
ATOM 4436 C C . MET B 1 235 ? 8.984 6.277 -4.699 1 78.94 235 MET B C 1
ATOM 4438 O O . MET B 1 235 ? 8.859 6.953 -3.676 1 78.94 235 MET B O 1
ATOM 4442 N N . THR B 1 236 ? 8.273 6.418 -5.766 1 86.88 236 THR B N 1
ATOM 4443 C CA . THR B 1 236 ? 7.195 7.398 -5.742 1 86.88 236 THR B CA 1
ATOM 4444 C C . THR B 1 236 ? 5.996 6.863 -4.969 1 86.88 236 THR B C 1
ATOM 4446 O O . THR B 1 236 ? 5.352 5.902 -5.395 1 86.88 236 THR B O 1
ATOM 4449 N N . ILE B 1 237 ? 5.695 7.465 -3.893 1 88.69 237 ILE B N 1
ATOM 4450 C CA . ILE B 1 237 ? 4.621 7 -3.021 1 88.69 237 ILE B CA 1
ATOM 4451 C C . ILE B 1 237 ? 3.314 7.691 -3.406 1 88.69 237 ILE B C 1
ATOM 4453 O O . ILE B 1 237 ? 2.26 7.055 -3.455 1 88.69 237 ILE B O 1
ATOM 4457 N N . ILE B 1 238 ? 3.336 9 -3.635 1 95.19 238 ILE B N 1
ATOM 4458 C CA . ILE B 1 238 ? 2.17 9.766 -4.062 1 95.19 238 ILE B CA 1
ATOM 4459 C C . ILE B 1 238 ? 2.393 10.297 -5.477 1 95.19 238 ILE B C 1
ATOM 4461 O O . ILE B 1 238 ? 3.285 11.125 -5.699 1 95.19 238 ILE B O 1
ATOM 4465 N N . PRO B 1 239 ? 1.616 9.938 -6.391 1 95.44 239 PRO B N 1
ATOM 4466 C CA . PRO B 1 239 ? 1.774 10.438 -7.762 1 95.44 239 PRO B CA 1
ATOM 4467 C C . PRO B 1 239 ? 1.173 11.828 -7.961 1 95.44 239 PRO B C 1
ATOM 4469 O O . PRO B 1 239 ? 0.214 12.188 -7.273 1 95.44 239 PRO B O 1
ATOM 4472 N N . TYR B 1 240 ? 1.608 12.484 -8.961 1 96.56 240 TYR B N 1
ATOM 4473 C CA . TYR B 1 240 ? 1.299 13.891 -9.195 1 96.56 240 TYR B CA 1
ATOM 4474 C C . TYR B 1 240 ? -0.195 14.086 -9.422 1 96.56 240 TYR B C 1
ATOM 4476 O O . TYR B 1 240 ? -0.745 15.133 -9.07 1 96.56 240 TYR B O 1
ATOM 4484 N N . TYR B 1 241 ? -0.92 13.148 -9.984 1 96.75 241 TYR B N 1
ATOM 4485 C CA . TYR B 1 241 ? -2.307 13.352 -10.391 1 96.75 241 TYR B CA 1
ATOM 4486 C C . TYR B 1 241 ? -3.232 13.367 -9.18 1 96.75 241 TYR B C 1
ATOM 4488 O O . TYR B 1 241 ? -4.402 13.734 -9.289 1 96.75 241 TYR B O 1
ATOM 4496 N N . LEU B 1 242 ? -2.705 12.984 -7.992 1 97.62 242 LEU B N 1
ATOM 4497 C CA . LEU B 1 242 ? -3.475 13.047 -6.754 1 97.62 242 LEU B CA 1
ATOM 4498 C C . LEU B 1 242 ? -3.279 14.391 -6.059 1 97.62 242 LEU B C 1
ATOM 4500 O O . LEU B 1 242 ? -4.039 14.742 -5.152 1 97.62 242 LEU B O 1
ATOM 4504 N N . VAL B 1 243 ? -2.307 15.125 -6.445 1 98.25 243 VAL B N 1
ATOM 4505 C CA . VAL B 1 243 ? -1.822 16.281 -5.688 1 98.25 243 VAL B CA 1
ATOM 4506 C C . VAL B 1 243 ? -2.35 17.562 -6.312 1 98.25 243 VAL B C 1
ATOM 4508 O O . VAL B 1 243 ? -2.348 17.719 -7.535 1 98.25 243 VAL B O 1
ATOM 4511 N N . ASP B 1 244 ? -2.75 18.469 -5.414 1 98.31 244 ASP B N 1
ATOM 4512 C CA . ASP B 1 244 ? -3.283 19.734 -5.895 1 98.31 244 ASP B CA 1
ATOM 4513 C C . ASP B 1 244 ? -2.289 20.875 -5.66 1 98.31 244 ASP B C 1
ATOM 4515 O O . ASP B 1 244 ? -2.293 21.859 -6.387 1 98.31 244 ASP B O 1
ATOM 4519 N N . ALA B 1 245 ? -1.499 20.703 -4.648 1 98.62 245 ALA B N 1
ATOM 4520 C CA . ALA B 1 245 ? -0.525 21.734 -4.32 1 98.62 245 ALA B CA 1
ATOM 4521 C C . ALA B 1 245 ? 0.748 21.141 -3.738 1 98.62 245 ALA B C 1
ATOM 4523 O O . ALA B 1 245 ? 0.688 20.172 -2.965 1 98.62 245 ALA B O 1
ATOM 4524 N N . VAL B 1 246 ? 1.84 21.719 -4.129 1 98.62 246 VAL B N 1
ATOM 4525 C CA . VAL B 1 246 ? 3.148 21.406 -3.57 1 98.62 246 VAL B CA 1
ATOM 4526 C C . VAL B 1 246 ? 3.74 22.641 -2.896 1 98.62 246 VAL B C 1
ATOM 4528 O O . VAL B 1 246 ? 3.77 23.719 -3.486 1 98.62 246 VAL B O 1
ATOM 4531 N N . VAL B 1 247 ? 4.141 22.453 -1.678 1 98.75 247 VAL B N 1
ATOM 4532 C CA . VAL B 1 247 ? 4.746 23.516 -0.898 1 98.75 247 VAL B CA 1
ATOM 4533 C C . VAL B 1 247 ? 6.16 23.125 -0.481 1 98.75 247 VAL B C 1
ATOM 4535 O O . VAL B 1 247 ? 6.375 22.031 0.042 1 98.75 247 VAL B O 1
ATOM 4538 N N . HIS B 1 248 ? 7.133 24 -0.796 1 98.56 248 HIS B N 1
ATOM 4539 C CA . HIS B 1 248 ? 8.477 23.797 -0.262 1 98.56 248 HIS B CA 1
ATOM 4540 C C . HIS B 1 248 ? 8.562 24.25 1.194 1 98.56 248 HIS B C 1
ATOM 4542 O O . HIS B 1 248 ? 8.461 25.438 1.488 1 98.56 248 HIS B O 1
ATOM 4548 N N . ALA B 1 249 ? 8.727 23.25 2.08 1 98 249 ALA B N 1
ATOM 4549 C CA . ALA B 1 249 ? 8.719 23.562 3.506 1 98 249 ALA B CA 1
ATOM 4550 C C . ALA B 1 249 ? 9.82 22.812 4.242 1 98 249 ALA B C 1
ATOM 4552 O O . ALA B 1 249 ? 9.547 21.922 5.047 1 98 249 ALA B O 1
ATOM 4553 N N . PRO B 1 250 ? 11.102 23.219 4.055 1 96.5 250 PRO B N 1
ATOM 4554 C CA . PRO B 1 250 ? 12.148 22.625 4.902 1 96.5 250 PRO B CA 1
ATOM 4555 C C . PRO B 1 250 ? 11.828 22.75 6.391 1 96.5 250 PRO B C 1
ATOM 4557 O O . PRO B 1 250 ? 11.391 23.797 6.852 1 96.5 250 PRO B O 1
ATOM 4560 N N . PHE B 1 251 ? 11.977 21.672 7.109 1 96.25 251 PHE B N 1
ATOM 4561 C CA . PHE B 1 251 ? 11.625 21.578 8.523 1 96.25 251 PHE B CA 1
ATOM 4562 C C . PHE B 1 251 ? 10.117 21.734 8.711 1 96.25 251 PHE B C 1
ATOM 4564 O O . PHE B 1 251 ? 9.672 22.281 9.719 1 96.25 251 PHE B O 1
ATOM 4571 N N . GLY B 1 252 ? 9.422 21.25 7.699 1 96.75 252 GLY B N 1
ATOM 4572 C CA . GLY B 1 252 ? 7.977 21.375 7.738 1 96.75 252 GLY B CA 1
ATOM 4573 C C . GLY B 1 252 ? 7.336 20.562 8.844 1 96.75 252 GLY B C 1
ATOM 4574 O O . GLY B 1 252 ? 6.199 20.844 9.25 1 96.75 252 GLY B O 1
ATOM 4575 N N . ALA B 1 253 ? 8.047 19.656 9.469 1 95.06 253 ALA B N 1
ATOM 4576 C CA . ALA B 1 253 ? 7.527 18.797 10.531 1 95.06 253 ALA B CA 1
ATOM 4577 C C . ALA B 1 253 ? 7.914 19.312 11.906 1 95.06 253 ALA B C 1
ATOM 4579 O O . ALA B 1 253 ? 7.469 18.781 12.93 1 95.06 253 ALA B O 1
ATOM 4580 N N . TYR B 1 254 ? 8.633 20.359 12 1 95 254 TYR B N 1
ATOM 4581 C CA . TYR B 1 254 ? 9.047 20.906 13.289 1 95 254 TYR B CA 1
ATOM 4582 C C . TYR B 1 254 ? 7.84 21.266 14.148 1 95 254 TYR B C 1
ATOM 4584 O O . TYR B 1 254 ? 6.914 21.922 13.68 1 95 254 TYR B O 1
ATOM 4592 N N . PRO B 1 255 ? 7.895 20.812 15.43 1 94.81 255 PRO B N 1
ATOM 4593 C CA . PRO B 1 255 ? 9.031 20.328 16.219 1 94.81 255 PRO B CA 1
ATOM 4594 C C . PRO B 1 255 ? 9.242 18.828 16.078 1 94.81 255 PRO B C 1
ATOM 4596 O O . PRO B 1 255 ? 10.102 18.25 16.75 1 94.81 255 PRO B O 1
ATOM 4599 N N . GLY B 1 256 ? 8.461 18.188 15.273 1 92.88 256 GLY B N 1
ATOM 4600 C CA . GLY B 1 256 ? 8.688 16.781 14.984 1 92.88 256 GLY B CA 1
ATOM 4601 C C . GLY B 1 256 ? 9.883 16.547 14.086 1 92.88 256 GLY B C 1
ATOM 4602 O O . GLY B 1 256 ? 10.5 17.5 13.602 1 92.88 256 GLY B O 1
ATOM 4603 N N . GLY B 1 257 ? 10.242 15.273 13.961 1 90.75 257 GLY B N 1
ATOM 4604 C CA . GLY B 1 257 ? 11.375 14.914 13.125 1 90.75 257 GLY B CA 1
ATOM 4605 C C . GLY B 1 257 ? 10.969 14.367 11.773 1 90.75 257 GLY B C 1
ATOM 4606 O O . GLY B 1 257 ? 9.781 14.109 11.531 1 90.75 257 GLY B O 1
ATOM 4607 N N . THR B 1 258 ? 11.891 14.477 10.82 1 90.69 258 THR B N 1
ATOM 4608 C CA . THR B 1 258 ? 11.766 13.836 9.523 1 90.69 258 THR B CA 1
ATOM 4609 C C . THR B 1 258 ? 12.945 12.891 9.266 1 90.69 258 THR B C 1
ATOM 4611 O O . THR B 1 258 ? 14.094 13.336 9.188 1 90.69 258 THR B O 1
ATOM 4614 N N . GLN B 1 259 ? 12.57 11.523 9.203 1 85 259 GLN B N 1
ATOM 4615 C CA . GLN B 1 259 ? 13.594 10.5 9.047 1 85 259 GLN B CA 1
ATOM 4616 C C . GLN B 1 259 ? 14.539 10.844 7.902 1 85 259 GLN B C 1
ATOM 4618 O O . GLN B 1 259 ? 14.094 11.188 6.801 1 85 259 GLN B O 1
ATOM 4623 N N . GLY B 1 260 ? 15.82 10.82 8.195 1 80.75 260 GLY B N 1
ATOM 4624 C CA . GLY B 1 260 ? 16.828 11.07 7.18 1 80.75 260 GLY B CA 1
ATOM 4625 C C . GLY B 1 260 ? 17.203 12.539 7.059 1 80.75 260 GLY B C 1
ATOM 4626 O O . GLY B 1 260 ? 18.188 12.875 6.402 1 80.75 260 GLY B O 1
ATOM 4627 N N . TYR B 1 261 ? 16.516 13.406 7.773 1 89.62 261 TYR B N 1
ATOM 4628 C CA . TYR B 1 261 ? 16.766 14.836 7.613 1 89.62 261 TYR B CA 1
ATOM 4629 C C . TYR B 1 261 ? 17.109 15.484 8.953 1 89.62 261 TYR B C 1
ATOM 4631 O O . TYR B 1 261 ? 18.188 16.047 9.109 1 89.62 261 TYR B O 1
ATOM 4639 N N . TYR B 1 262 ? 16.219 15.391 9.914 1 91.81 262 TYR B N 1
ATOM 4640 C CA . TYR B 1 262 ? 16.453 15.984 11.227 1 91.81 262 TYR B CA 1
ATOM 4641 C C . TYR B 1 262 ? 15.633 15.273 12.305 1 91.81 262 TYR B C 1
ATOM 4643 O O . TYR B 1 262 ? 14.609 14.656 12.008 1 91.81 262 TYR B O 1
ATOM 4651 N N . GLU B 1 263 ? 16.109 15.375 13.547 1 92.25 263 GLU B N 1
ATOM 4652 C CA . GLU B 1 263 ? 15.43 14.797 14.703 1 92.25 263 GLU B CA 1
ATOM 4653 C C . GLU B 1 263 ? 14.422 15.773 15.297 1 92.25 263 GLU B C 1
ATOM 4655 O O . GLU B 1 263 ? 14.477 16.969 15.016 1 92.25 263 GLU B O 1
ATOM 4660 N N . MET B 1 264 ? 13.617 15.266 16.078 1 93.94 264 MET B N 1
ATOM 4661 C CA . MET B 1 264 ? 12.609 16.094 16.75 1 93.94 264 MET B CA 1
ATOM 4662 C C . MET B 1 264 ? 13.25 17.016 17.766 1 93.94 264 MET B C 1
ATOM 4664 O O . MET B 1 264 ? 14.289 16.688 18.344 1 93.94 264 MET B O 1
ATOM 4668 N N . ASP B 1 265 ? 12.625 18.141 17.984 1 94.56 265 ASP B N 1
ATOM 4669 C CA . ASP B 1 265 ? 12.961 19.016 19.094 1 94.56 265 ASP B CA 1
ATOM 4670 C C . ASP B 1 265 ? 12.148 18.672 20.344 1 94.56 265 ASP B C 1
ATOM 4672 O O . ASP B 1 265 ? 11.094 19.266 20.578 1 94.56 265 ASP B O 1
ATOM 4676 N N . SER B 1 266 ? 12.758 17.891 21.125 1 93.19 266 SER B N 1
ATOM 4677 C CA . SER B 1 266 ? 12.062 17.359 22.297 1 93.19 266 SER B CA 1
ATOM 4678 C C . SER B 1 266 ? 11.719 18.484 23.281 1 93.19 266 SER B C 1
ATOM 4680 O O . SER B 1 266 ? 10.688 18.422 23.953 1 93.19 266 SER B O 1
ATOM 4682 N N . GLU B 1 267 ? 12.57 19.406 23.391 1 94.5 267 GLU B N 1
ATOM 4683 C CA . GLU B 1 267 ? 12.328 20.531 24.297 1 94.5 267 GLU B CA 1
ATOM 4684 C C . GLU B 1 267 ? 11.086 21.312 23.891 1 94.5 267 GLU B C 1
ATOM 4686 O O . GLU B 1 267 ? 10.242 21.641 24.719 1 94.5 267 GLU B O 1
ATOM 4691 N N . HIS B 1 268 ? 11 21.656 22.641 1 94.62 268 HIS B N 1
ATOM 4692 C CA . HIS B 1 268 ? 9.844 22.391 22.141 1 94.62 268 HIS B CA 1
ATOM 4693 C C . HIS B 1 268 ? 8.57 21.547 22.25 1 94.62 268 HIS B C 1
ATOM 4695 O O . HIS B 1 268 ? 7.5 22.078 22.562 1 94.62 268 HIS B O 1
ATOM 4701 N N . TYR B 1 269 ? 8.742 20.344 21.906 1 92.12 269 TYR B N 1
ATOM 4702 C CA . TYR B 1 269 ? 7.613 19.422 22.016 1 92.12 269 TYR B CA 1
ATOM 4703 C C . TYR B 1 269 ? 7.074 19.375 23.438 1 92.12 269 TYR B C 1
ATOM 4705 O O . TYR B 1 269 ? 5.859 19.422 23.656 1 92.12 269 TYR B O 1
ATOM 4713 N N . LEU B 1 270 ? 7.945 19.266 24.391 1 90.56 270 LEU B N 1
ATOM 4714 C CA . LEU B 1 270 ? 7.562 19.188 25.797 1 90.56 270 LEU B CA 1
ATOM 4715 C C . LEU B 1 270 ? 6.934 20.5 26.25 1 90.56 270 LEU B C 1
ATOM 4717 O O . LEU B 1 270 ? 6.008 20.5 27.078 1 90.56 270 LEU B O 1
ATOM 4721 N N . MET B 1 271 ? 7.461 21.562 25.75 1 92.19 271 MET B N 1
ATOM 4722 C CA . MET B 1 271 ? 6.902 22.875 26.078 1 92.19 271 MET B CA 1
ATOM 4723 C C . MET B 1 271 ? 5.43 22.953 25.672 1 92.19 271 MET B C 1
ATOM 4725 O O . MET B 1 271 ? 4.59 23.375 26.469 1 92.19 271 MET B O 1
ATOM 4729 N N . LEU B 1 272 ? 5.172 22.453 24.516 1 90.75 272 LEU B N 1
ATOM 4730 C CA . LEU B 1 272 ? 3.811 22.516 24 1 90.75 272 LEU B CA 1
ATOM 4731 C C . LEU B 1 272 ? 2.92 21.484 24.703 1 90.75 272 LEU B C 1
ATOM 4733 O O . LEU B 1 272 ? 1.774 21.797 25.031 1 90.75 272 LEU B O 1
ATOM 4737 N N . SER B 1 273 ? 3.4 20.359 24.938 1 88.19 273 SER B N 1
ATOM 4738 C CA . SER B 1 273 ? 2.613 19.281 25.516 1 88.19 273 SER B CA 1
ATOM 4739 C C . SER B 1 273 ? 2.32 19.531 26.984 1 88.19 273 SER B C 1
ATOM 4741 O O . SER B 1 273 ? 1.409 18.922 27.562 1 88.19 273 SER B O 1
ATOM 4743 N N . SER B 1 274 ? 3.047 20.484 27.578 1 89.94 274 SER B N 1
ATOM 4744 C CA . SER B 1 274 ? 2.898 20.766 29 1 89.94 274 SER B CA 1
ATOM 4745 C C . SER B 1 274 ? 1.868 21.875 29.25 1 89.94 274 SER B C 1
ATOM 4747 O O . SER B 1 274 ? 1.511 22.156 30.391 1 89.94 274 SER B O 1
ATOM 4749 N N . ILE B 1 275 ? 1.355 22.391 28.219 1 92.94 275 ILE B N 1
ATOM 4750 C CA . ILE B 1 275 ? 0.389 23.469 28.359 1 92.94 275 ILE B CA 1
ATOM 4751 C C . ILE B 1 275 ? -0.916 22.922 28.938 1 92.94 275 ILE B C 1
ATOM 4753 O O . ILE B 1 275 ? -1.443 21.922 28.453 1 92.94 275 ILE B O 1
ATOM 4757 N N . ARG B 1 276 ? -1.451 23.609 29.953 1 90.94 276 ARG B N 1
ATOM 4758 C CA . ARG B 1 276 ? -2.68 23.188 30.609 1 90.94 276 ARG B CA 1
ATOM 4759 C C . ARG B 1 276 ? -3.734 24.281 30.578 1 90.94 276 ARG B C 1
ATOM 4761 O O . ARG B 1 276 ? -4.93 24 30.469 1 90.94 276 ARG B O 1
ATOM 4768 N N . GLU B 1 277 ? -3.17 25.484 30.625 1 93.06 277 GLU B N 1
ATOM 4769 C CA . GLU B 1 277 ? -4.082 26.609 30.797 1 93.06 277 GLU B CA 1
ATOM 4770 C C . GLU B 1 277 ? -4.285 27.359 29.469 1 93.06 277 GLU B C 1
ATOM 4772 O O . GLU B 1 277 ? -3.359 27.453 28.656 1 93.06 277 GLU B O 1
ATOM 4777 N N . GLU B 1 278 ? -5.438 27.891 29.375 1 94.62 278 GLU B N 1
ATOM 4778 C CA . GLU B 1 278 ? -5.812 28.641 28.172 1 94.62 278 GLU B CA 1
ATOM 4779 C C . GLU B 1 278 ? -4.875 29.828 27.953 1 94.62 278 GLU B C 1
ATOM 4781 O O . GLU B 1 278 ? -4.484 30.109 26.812 1 94.62 278 GLU B O 1
ATOM 4786 N N . GLU B 1 279 ? -4.52 30.484 29 1 96.69 279 GLU B N 1
ATOM 4787 C CA . GLU B 1 279 ? -3.646 31.656 28.891 1 96.69 279 GLU B CA 1
ATOM 4788 C C . GLU B 1 279 ? -2.287 31.266 28.312 1 96.69 279 GLU B C 1
ATOM 4790 O O . GLU B 1 279 ? -1.727 32 27.484 1 96.69 279 GLU B O 1
ATOM 4795 N N . ASP B 1 280 ? -1.828 30.156 28.75 1 96.69 280 ASP B N 1
ATOM 4796 C CA . ASP B 1 280 ? -0.54 29.672 28.25 1 96.69 280 ASP B CA 1
ATOM 4797 C C . ASP B 1 280 ? -0.622 29.297 26.781 1 96.69 280 ASP B C 1
ATOM 4799 O O . ASP B 1 280 ? 0.324 29.516 26.016 1 96.69 280 ASP B O 1
ATOM 4803 N N . MET B 1 281 ? -1.725 28.734 26.406 1 96.56 281 MET B N 1
ATOM 4804 C CA . MET B 1 281 ? -1.928 28.375 25 1 96.56 281 MET B CA 1
ATOM 4805 C C . MET B 1 281 ? -1.99 29.625 24.125 1 96.56 281 MET B C 1
ATOM 4807 O O . MET B 1 281 ? -1.36 29.688 23.062 1 96.56 281 MET B O 1
ATOM 4811 N N . GLN B 1 282 ? -2.676 30.594 24.594 1 97.44 282 GLN B N 1
ATOM 4812 C CA . GLN B 1 282 ? -2.789 31.828 23.812 1 97.44 282 GLN B CA 1
ATOM 4813 C C . GLN B 1 282 ? -1.438 32.531 23.688 1 97.44 282 GLN B C 1
ATOM 4815 O O . GLN B 1 282 ? -1.12 33.094 22.641 1 97.44 282 GLN B O 1
ATOM 4820 N N . ARG B 1 283 ? -0.718 32.469 24.766 1 97.94 283 ARG B N 1
ATOM 4821 C CA . ARG B 1 283 ? 0.628 33.031 24.719 1 97.94 283 ARG B CA 1
ATOM 4822 C C . ARG B 1 283 ? 1.49 32.312 23.688 1 97.94 283 ARG B C 1
ATOM 4824 O O . ARG B 1 283 ? 2.262 32.938 22.969 1 97.94 283 ARG B O 1
ATOM 4831 N N . TYR B 1 284 ? 1.385 31.031 23.734 1 97.38 284 TYR B N 1
ATOM 4832 C CA . TYR B 1 284 ? 2.135 30.234 22.766 1 97.38 284 TYR B CA 1
ATOM 4833 C C . TYR B 1 284 ? 1.742 30.609 21.344 1 97.38 284 TYR B C 1
ATOM 4835 O O . TYR B 1 284 ? 2.607 30.797 2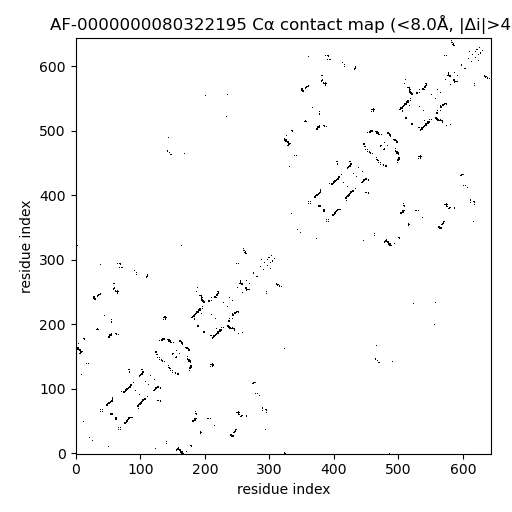0.484 1 97.38 284 TYR B O 1
ATOM 4843 N N . LEU B 1 285 ? 0.462 30.641 21.016 1 98.19 285 LEU B N 1
ATOM 4844 C CA . LEU B 1 285 ? -0.04 30.953 19.688 1 98.19 285 LEU B CA 1
ATOM 4845 C C . LEU B 1 285 ? 0.435 32.312 19.219 1 98.19 285 LEU B C 1
ATOM 4847 O O . LEU B 1 285 ? 0.835 32.5 18.078 1 98.19 285 LEU B O 1
ATOM 4851 N N . GLU B 1 286 ? 0.397 33.219 20.188 1 98.19 286 GLU B N 1
ATOM 4852 C CA . GLU B 1 286 ? 0.846 34.594 19.859 1 98.19 286 GLU B CA 1
ATOM 4853 C C . GLU B 1 286 ? 2.336 34.594 19.531 1 98.19 286 GLU B C 1
ATOM 4855 O O . GLU B 1 286 ? 2.75 35.219 18.547 1 98.19 286 GLU B O 1
ATOM 4860 N N . GLU B 1 287 ? 3.062 33.938 20.297 1 98.06 287 GLU B N 1
ATOM 4861 C CA . GLU B 1 287 ? 4.516 34 20.203 1 98.06 287 GLU B CA 1
ATOM 4862 C C . GLU B 1 287 ? 5.016 33.219 18.984 1 98.06 287 GLU B C 1
ATOM 4864 O O . GLU B 1 287 ? 5.918 33.656 18.281 1 98.06 287 GLU B O 1
ATOM 4869 N N . TYR B 1 288 ? 4.434 32.094 18.75 1 97.81 288 TYR B N 1
ATOM 4870 C CA . TYR B 1 288 ? 5.066 31.156 17.812 1 97.81 288 TYR B CA 1
ATOM 4871 C C . TYR B 1 288 ? 4.289 31.094 16.5 1 97.81 288 TYR B C 1
ATOM 4873 O O . TYR B 1 288 ? 4.809 30.641 15.484 1 97.81 288 TYR B O 1
ATOM 4881 N N . ILE B 1 289 ? 3.043 31.594 16.438 1 98.12 289 ILE B N 1
ATOM 4882 C CA . ILE B 1 289 ? 2.27 31.422 15.211 1 98.12 289 ILE B CA 1
ATOM 4883 C C . ILE B 1 289 ? 1.814 32.781 14.695 1 98.12 289 ILE B C 1
ATOM 4885 O O . ILE B 1 289 ? 2.17 33.188 13.586 1 98.12 289 ILE B O 1
ATOM 4889 N N . TYR B 1 290 ? 1.23 33.594 15.516 1 98.31 290 TYR B N 1
ATOM 4890 C CA . TYR B 1 290 ? 0.624 34.812 15.039 1 98.31 290 TYR B CA 1
ATOM 4891 C C . TYR B 1 290 ? 1.67 35.938 14.891 1 98.31 290 TYR B C 1
ATOM 4893 O O . TYR B 1 290 ? 1.467 36.875 14.141 1 98.31 290 TYR B O 1
ATOM 4901 N N . SER B 1 291 ? 2.795 35.781 15.531 1 98.31 291 SER B N 1
ATOM 4902 C CA . SER B 1 291 ? 3.826 36.812 15.516 1 98.31 291 SER B CA 1
ATOM 4903 C C . SER B 1 291 ? 4.668 36.719 14.242 1 98.31 291 SER B C 1
ATOM 4905 O O . SER B 1 291 ? 5.469 37.625 13.961 1 98.31 291 SER B O 1
ATOM 4907 N N . VAL B 1 292 ? 4.539 35.656 13.516 1 98.12 292 VAL B N 1
ATOM 4908 C CA . VAL B 1 292 ? 5.312 35.469 12.297 1 98.12 292 VAL B CA 1
ATOM 4909 C C . VAL B 1 292 ? 4.363 35.25 11.117 1 98.12 292 VAL B C 1
ATOM 4911 O O . VAL B 1 292 ? 3.312 34.625 11.266 1 98.12 292 VAL B O 1
ATOM 4914 N N . ASP B 1 293 ? 4.797 35.625 9.906 1 97.19 293 ASP B N 1
ATOM 4915 C CA . ASP B 1 293 ? 3.895 35.688 8.758 1 97.19 293 ASP B CA 1
ATOM 4916 C C . ASP B 1 293 ? 4.062 34.438 7.891 1 97.19 293 ASP B C 1
ATOM 4918 O O . ASP B 1 293 ? 3.293 34.219 6.953 1 97.19 293 ASP B O 1
ATOM 4922 N N . SER B 1 294 ? 5.109 33.656 8.234 1 97.69 294 SER B N 1
ATOM 4923 C CA . SER B 1 294 ? 5.391 32.5 7.383 1 97.69 294 SER B CA 1
ATOM 4924 C C . SER B 1 294 ? 6.184 31.422 8.133 1 97.69 294 SER B C 1
ATOM 4926 O O . SER B 1 294 ? 6.695 31.688 9.227 1 97.69 294 SER B O 1
ATOM 4928 N N . HIS B 1 295 ? 6.23 30.25 7.531 1 98.06 295 HIS B N 1
ATOM 4929 C CA . HIS B 1 295 ? 7.047 29.172 8.062 1 98.06 295 HIS B CA 1
ATOM 4930 C C . HIS B 1 295 ? 8.516 29.562 8.125 1 98.06 295 HIS B C 1
ATOM 4932 O O . HIS B 1 295 ? 9.211 29.25 9.102 1 98.06 295 HIS B O 1
ATOM 4938 N N . GLU B 1 296 ? 8.977 30.281 7.152 1 96.38 296 GLU B N 1
ATOM 4939 C CA . GLU B 1 296 ? 10.359 30.734 7.121 1 96.38 296 GLU B CA 1
ATOM 4940 C C . GLU B 1 296 ? 10.656 31.688 8.273 1 96.38 296 GLU B C 1
ATOM 4942 O O . GLU B 1 296 ? 11.695 31.578 8.93 1 96.38 296 GLU B O 1
ATOM 4947 N N . GLU B 1 297 ? 9.727 32.531 8.469 1 97.75 297 GLU B N 1
ATOM 4948 C CA . GLU B 1 297 ? 9.914 33.469 9.562 1 97.75 297 GLU B CA 1
ATOM 4949 C C . GLU B 1 297 ? 9.859 32.781 10.922 1 97.75 297 GLU B C 1
ATOM 4951 O O . GLU B 1 297 ? 10.57 33.156 11.852 1 97.75 297 GLU B O 1
ATOM 4956 N N . PHE B 1 298 ? 8.961 31.828 11.031 1 98.19 298 PHE B N 1
ATOM 4957 C CA . PHE B 1 298 ? 8.898 31.016 12.242 1 98.19 298 PHE B CA 1
ATOM 4958 C C . PHE B 1 298 ? 10.25 30.375 12.531 1 98.19 298 PHE B C 1
ATOM 4960 O O . PHE B 1 298 ? 10.758 30.469 13.648 1 98.19 298 PHE B O 1
ATOM 4967 N N . LEU B 1 299 ? 10.867 29.734 11.555 1 97.44 299 LEU B N 1
ATOM 4968 C CA . LEU B 1 299 ? 12.156 29.078 11.734 1 97.44 299 LEU B CA 1
ATOM 4969 C C . LEU B 1 299 ? 13.242 30.078 12.102 1 97.44 299 LEU B C 1
ATOM 4971 O O . LEU B 1 299 ? 14.086 29.797 12.961 1 97.44 299 LEU B O 1
ATOM 4975 N N . GLU B 1 300 ? 13.203 31.234 11.422 1 96.94 300 GLU B N 1
ATOM 4976 C CA . GLU B 1 300 ? 14.258 32.219 11.594 1 96.94 300 GLU B CA 1
ATOM 4977 C C . GLU B 1 300 ? 14.133 32.938 12.953 1 96.94 300 GLU B C 1
ATOM 4979 O O . GLU B 1 300 ? 15.125 33.062 13.664 1 96.94 300 GLU B O 1
ATOM 4984 N N . LYS B 1 301 ? 12.906 33.281 13.367 1 97.75 301 LYS B N 1
ATOM 4985 C CA . LYS B 1 301 ? 12.727 34.188 14.492 1 97.75 301 LYS B CA 1
ATOM 4986 C C . LYS B 1 301 ? 12.391 33.406 15.766 1 97.75 301 LYS B C 1
ATOM 4988 O O . LYS B 1 301 ? 12.625 33.906 16.875 1 97.75 301 LYS B O 1
ATOM 4993 N N . ARG B 1 302 ? 11.82 32.219 15.625 1 97.44 302 ARG B N 1
ATOM 4994 C CA . ARG B 1 302 ? 11.289 31.547 16.812 1 97.44 302 ARG B CA 1
ATOM 4995 C C . ARG B 1 302 ? 12.078 30.266 17.109 1 97.44 302 ARG B C 1
ATOM 4997 O O . ARG B 1 302 ? 12.156 29.844 18.266 1 97.44 302 ARG B O 1
ATOM 5004 N N . VAL B 1 303 ? 12.703 29.672 16.172 1 97.19 303 VAL B N 1
ATOM 5005 C CA . VAL B 1 303 ? 13.477 28.438 16.375 1 97.19 303 VAL B CA 1
ATOM 5006 C C . VAL B 1 303 ? 14.969 28.766 16.359 1 97.19 303 VAL B C 1
ATOM 5008 O O . VAL B 1 303 ? 15.672 28.531 17.328 1 97.19 303 VAL B O 1
ATOM 5011 N N . GLY B 1 304 ? 15.414 29.359 15.164 1 96.62 304 GLY B N 1
ATOM 5012 C CA . GLY B 1 304 ? 16.812 29.766 15.047 1 96.62 304 GLY B CA 1
ATOM 5013 C C . GLY B 1 304 ? 17.672 28.719 14.367 1 96.62 304 GLY B C 1
ATOM 5014 O O . GLY B 1 304 ? 17.469 27.516 14.539 1 96.62 304 GLY B O 1
ATOM 5015 N N . MET B 1 305 ? 18.719 29.156 13.82 1 92.56 305 MET B N 1
ATOM 5016 C CA . MET B 1 305 ? 19.609 28.328 13.016 1 92.56 305 MET B CA 1
ATOM 5017 C C . MET B 1 305 ? 20.406 27.375 13.891 1 92.56 305 MET B C 1
ATOM 5019 O O . MET B 1 305 ? 20.719 26.266 13.477 1 92.56 305 MET B O 1
ATOM 5023 N N . LYS B 1 306 ? 20.766 27.875 14.977 1 94.38 306 LYS B N 1
ATOM 5024 C CA . LYS B 1 306 ? 21.547 27.031 15.883 1 94.38 306 LYS B CA 1
ATOM 5025 C C . LYS B 1 306 ? 20.797 25.75 16.234 1 94.38 306 LYS B C 1
ATOM 5027 O O . LYS B 1 306 ? 21.359 24.656 16.172 1 94.38 306 LYS B O 1
ATOM 5032 N N . LYS B 1 307 ? 19.562 25.938 16.641 1 96.62 307 LYS B N 1
ATOM 5033 C CA . LYS B 1 307 ? 18.719 24.797 16.984 1 96.62 307 LYS B CA 1
ATOM 5034 C C . LYS B 1 307 ? 18.516 23.891 15.773 1 96.62 307 LYS B C 1
ATOM 5036 O O . LYS B 1 307 ? 18.578 22.656 15.891 1 96.62 307 LYS B O 1
ATOM 5041 N N . LEU B 1 308 ? 18.25 24.422 14.617 1 94.56 308 LEU B N 1
ATOM 5042 C CA . LEU B 1 308 ? 18.016 23.641 13.406 1 94.56 308 LEU B CA 1
ATOM 5043 C C . LEU B 1 308 ? 19.25 22.812 13.055 1 94.56 308 LEU B C 1
ATOM 5045 O O . LEU B 1 308 ? 19.109 21.641 12.688 1 94.56 308 LEU B O 1
ATOM 5049 N N . LYS B 1 309 ? 20.406 23.375 13.148 1 90.69 309 LYS B N 1
ATOM 5050 C CA . LYS B 1 309 ? 21.641 22.656 12.875 1 90.69 309 LYS B CA 1
ATOM 5051 C C . LYS B 1 309 ? 21.844 21.516 13.867 1 90.69 309 LYS B C 1
ATOM 5053 O O . LYS B 1 309 ? 22.344 20.453 13.5 1 90.69 309 LYS B O 1
ATOM 5058 N N . GLU B 1 310 ? 21.5 21.781 15.117 1 93.31 310 GLU B N 1
ATOM 5059 C CA . GLU B 1 310 ? 21.594 20.75 16.156 1 93.31 310 GLU B CA 1
ATOM 5060 C C . GLU B 1 310 ? 20.734 19.547 15.805 1 93.31 310 GLU B C 1
ATOM 5062 O O . GLU B 1 310 ? 21.156 18.391 15.984 1 93.31 310 GLU B O 1
ATOM 5067 N N . LEU B 1 311 ? 19.562 19.812 15.297 1 93.75 311 LEU B N 1
ATOM 5068 C CA . LEU B 1 311 ? 18.625 18.75 14.992 1 93.75 311 LEU B CA 1
ATOM 5069 C C . LEU B 1 311 ? 19.094 17.938 13.789 1 93.75 311 LEU B C 1
ATOM 5071 O O . LEU B 1 311 ? 18.891 16.719 13.734 1 93.75 311 LEU B O 1
ATOM 5075 N N . ILE B 1 312 ? 19.719 18.547 12.867 1 90.12 312 ILE B N 1
ATOM 5076 C CA . ILE B 1 312 ? 20.281 17.875 11.703 1 90.12 312 ILE B CA 1
ATOM 5077 C C . ILE B 1 312 ? 21.422 16.969 12.148 1 90.12 312 ILE B C 1
ATOM 5079 O O . ILE B 1 312 ? 21.516 15.82 11.711 1 90.12 312 ILE B O 1
ATOM 5083 N N . LYS B 1 313 ? 22.281 17.469 12.938 1 86.94 313 LYS B N 1
ATOM 5084 C CA . LYS B 1 313 ? 23.438 16.734 13.422 1 86.94 313 LYS B CA 1
ATOM 5085 C C . LYS B 1 313 ? 23.016 15.484 14.188 1 86.94 313 LYS B C 1
ATOM 5087 O O . LYS B 1 313 ? 23.641 14.422 14.062 1 86.94 313 LYS B O 1
ATOM 5092 N N . LYS B 1 314 ? 22.016 15.664 14.984 1 87.19 314 LYS B N 1
ATOM 5093 C CA . LYS B 1 314 ? 21.5 14.547 15.773 1 87.19 314 LYS B CA 1
ATOM 5094 C C . LYS B 1 314 ? 21.016 13.414 14.867 1 87.19 314 LYS B C 1
ATOM 5096 O O . LYS B 1 314 ? 21.125 12.242 15.219 1 87.19 314 LYS B O 1
ATOM 5101 N N . ALA B 1 315 ? 20.422 13.719 13.719 1 81.75 315 ALA B N 1
ATOM 5102 C CA . ALA B 1 315 ? 19.891 12.727 12.797 1 81.75 315 ALA B CA 1
ATOM 5103 C C . ALA B 1 315 ? 21 11.984 12.078 1 81.75 315 ALA B C 1
ATOM 5105 O O . ALA B 1 315 ? 20.859 10.805 11.734 1 81.75 315 ALA B O 1
ATOM 5106 N N . GLN B 1 316 ? 21.984 12.609 11.805 1 68.81 316 GLN B N 1
ATOM 5107 C CA . GLN B 1 316 ? 23.125 12.016 11.117 1 68.81 316 GLN B CA 1
ATOM 5108 C C . GLN B 1 316 ? 23.875 11.047 12.031 1 68.81 316 GLN B C 1
ATOM 5110 O O . GLN B 1 316 ? 24.406 10.031 11.578 1 68.81 316 GLN B O 1
ATOM 5115 N N . ILE B 1 317 ? 23.922 11.328 13.094 1 56.72 317 ILE B N 1
ATOM 5116 C CA . ILE B 1 317 ? 24.641 10.5 14.047 1 56.72 317 ILE B CA 1
ATOM 5117 C C . ILE B 1 317 ? 23.875 9.203 14.289 1 56.72 317 ILE B C 1
ATOM 5119 O O . ILE B 1 317 ? 24.469 8.125 14.359 1 56.72 317 ILE B O 1
ATOM 5123 N N . LEU B 1 318 ? 22.594 9.281 14.469 1 48.41 318 LEU B N 1
ATOM 5124 C CA . LEU B 1 318 ? 21.766 8.117 14.75 1 48.41 318 LEU B CA 1
ATOM 5125 C C . LEU B 1 318 ? 21.734 7.172 13.555 1 48.41 318 LEU B C 1
ATOM 5127 O O . LEU B 1 318 ? 21.641 5.953 13.727 1 48.41 318 LEU B O 1
ATOM 5131 N N . GLU B 1 319 ? 21.531 7.578 12.32 1 47.91 319 GLU B N 1
ATOM 5132 C CA . GLU B 1 319 ? 21.594 6.73 11.133 1 47.91 319 GLU B CA 1
ATOM 5133 C C . GLU B 1 319 ? 22.922 5.977 11.055 1 47.91 319 GLU B C 1
ATOM 5135 O O . GLU B 1 319 ? 22.969 4.863 10.523 1 47.91 319 GLU B O 1
ATOM 5140 N N . GLY B 1 320 ? 24.031 6.555 11.422 1 38 320 GLY B N 1
ATOM 5141 C CA . GLY B 1 320 ? 25.281 5.82 11.5 1 38 320 GLY B CA 1
ATOM 5142 C C . GLY B 1 320 ? 25.203 4.613 12.422 1 38 320 GLY B C 1
ATOM 5143 O O . GLY B 1 320 ? 26.031 3.711 12.336 1 38 320 GLY B O 1
ATOM 5144 N N . TYR B 1 321 ? 24.547 4.738 13.477 1 34.94 321 TYR B N 1
ATOM 5145 C CA . TYR B 1 321 ? 24.406 3.549 14.312 1 34.94 321 TYR B CA 1
ATOM 5146 C C . TYR B 1 321 ? 23.359 2.598 13.742 1 34.94 321 TYR B C 1
ATOM 5148 O O . TYR B 1 321 ? 22.953 1.64 14.406 1 34.94 321 TYR B O 1
ATOM 5156 N N . ARG B 1 322 ? 22.719 2.994 12.805 1 28.66 322 ARG B N 1
ATOM 5157 C CA . ARG B 1 322 ? 21.844 1.957 12.25 1 28.66 322 ARG B CA 1
ATOM 5158 C C . ARG B 1 322 ? 22.641 0.997 11.367 1 28.66 322 ARG B C 1
ATOM 5160 O O . ARG B 1 322 ? 23.5 1.421 10.594 1 28.66 322 ARG B O 1
#